Protein AF-0000000086881932 (afdb_homodimer)

Secondary structure (DSSP, 8-state):
-PPEEEEEHHHHHHHHHHHTT--EEEE---TTTHHHHHHHHHHGGGGT-EEEE-SSHHHHHHHHHHHHTTTS-EEEEE-THHHHHTHHHHHHHHHTT--EEEEEEEBS-STTB-SSB--TTHHIIIIISSSSS---EEE--SSHHHHHHHHHHHHHHHHHHT-EEEEEEEHHHHH-EEEEEPPPPP-GGGSPP-TTT--S--TTSPPP---SB-SSHHHHHHHHHHHHHHHHHHHHH---EEEES-TT-SEEEE--HHHHHHHHHHHHHHHHTT--EEEEEESEEES--HHHHHGGGGT-SEEEEEESSSSSTHHHHHHHHTTSS-EEEEE--TTPPPPHHHHHHHHHHH-/-PPEEEEEHHHHHHHHHHHTT--EEEE---TTTHHHHHHHHHHGGGGT-EEEE-SSHHHHHHHHHHHHTTTS-EEEEE-THHHHHTHHHHHHHHHTT--EEEEEEEBS-STTB-SSB--TTHHIIIIISSSSS---EEE--SSHHHHHHHHHHHHHHHHHHT-EEEEEEEHHHHH-EEEEEPPPPP-GGGSPP-TTTS-S--TTSPPP---SB-SSHHHHHHHHHHHHHHHHHHHHH---EEEES-TT-SEEEE--HHHHHHHHHHHHHHHHTT--EEEEEESEEES--HHHHHGGGGT-SEEEEEESSSSSTHHHHHHHHTTSS-EEEEE--TTPPPPHHHHHHHHHHH-

Foldseek 3Di:
DFDWDKDFLLLLLLVLLVLLQAQAEEEEADPPNNVNLVNCVPCNVVVVGDHDYAPALCRRLVVQLVVQLQVGEYEYEDEDVSVLSNQQSQLFQQLLLGFYEYEYAYAFDDDPFDRFWFDACLCCQAVGSHDDDAHEWEFAAAESQVSSVVSSVSRVLCSVLSHYYYYYAISCSRGDIDTYRHDGRDDNVPGDDPVVAHQPDAVPHDGHDRGSDDPDPVVSVVSVVSNVVSLVVCLVPPWDKDKFQLPQAQEEEEEEHNVQVQVNVLCVVCVVVVHSYIYIYTRTSVVYPLQVLCVSLVRHQEYEYEGQHPQPCLVSSCVSVVPSHYYHYDYHHSNDDDHSVNSNVVVVVVD/DFDWDKDFLLLLLLVLLVLLQAQAEEEEADPPNNVNLVNCVPCNVVVVGDHDYAPALCRRLVVQLVVQLQVGEYEYEDEDVRVLSNQQSQLFQQLLLGFYEYEYAYAFDDDPFDRFWFDACLCCQAVGSHDDDAHEWEFAAAESQVSSVVSSVSRVLCSVLSHYYYYYAISCSRGDIDTYRHDGRDDNVPGDDPVVAHQPDADPHDGHDRGSDDPDPVVSVVSVVSNVVSLVVCLVPPWDKDKFQLPQAQEEEEEEHNVQVQVNVLCVVCVVVVHSYIYIYTRTSVVYPLQVLCVSLVRHQEYEYEGQHPQPCLVSSCVSVVPSHYYHYDYHGSNDDDHSVNSNVVVVVVD

Organism: NCBI:txid2108365

Structure (mmCIF, N/CA/C/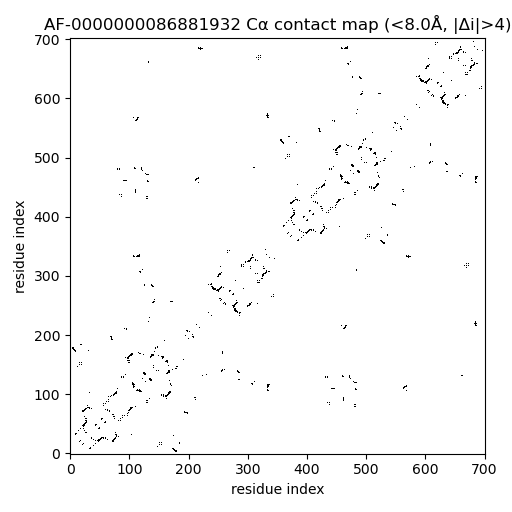O backbone):
data_AF-0000000086881932-model_v1
#
loop_
_entity.id
_entity.type
_entity.pdbx_description
1 polymer '3-methyl-2-oxobutanoate dehydrogenase subunit VorB'
#
loop_
_atom_site.group_PDB
_atom_site.id
_atom_site.type_symbol
_atom_site.label_atom_id
_atom_site.label_alt_id
_atom_site.label_comp_id
_atom_site.label_asym_id
_atom_site.label_entity_id
_atom_site.label_seq_id
_atom_site.pdbx_PDB_ins_code
_atom_site.Cartn_x
_atom_site.Cartn_y
_atom_site.Cartn_z
_atom_site.occupancy
_atom_site.B_iso_or_equiv
_atom_site.auth_seq_id
_atom_site.auth_comp_id
_atom_site.auth_asym_id
_atom_site.auth_atom_id
_atom_site.pdbx_PDB_model_num
ATOM 1 N N . MET A 1 1 ? 2.172 -40 -17.781 1 44.66 1 MET A N 1
ATOM 2 C CA . MET A 1 1 ? 1.458 -38.812 -17.312 1 44.66 1 MET A CA 1
ATOM 3 C C . MET A 1 1 ? 1.575 -38.656 -15.805 1 44.66 1 MET A C 1
ATOM 5 O O . MET A 1 1 ? 1.446 -39.625 -15.062 1 44.66 1 MET A O 1
ATOM 9 N N . ALA A 1 2 ? 2.215 -37.594 -15.367 1 62.53 2 ALA A N 1
ATOM 10 C CA . ALA A 1 2 ? 2.467 -37.594 -13.93 1 62.53 2 ALA A CA 1
ATOM 11 C C . ALA A 1 2 ? 1.178 -37.812 -13.141 1 62.53 2 ALA A C 1
ATOM 13 O O . ALA A 1 2 ? 0.099 -37.406 -13.586 1 62.53 2 ALA A O 1
ATOM 14 N N . GLU A 1 3 ? 1.045 -38.656 -12.281 1 80.75 3 GLU A N 1
ATOM 15 C CA . GLU A 1 3 ? -0.091 -39.062 -11.461 1 80.75 3 GLU A CA 1
ATOM 16 C C . GLU A 1 3 ? -0.69 -37.875 -10.703 1 80.75 3 GLU A C 1
ATOM 18 O O . GLU A 1 3 ? 0.04 -37.031 -10.18 1 80.75 3 GLU A O 1
ATOM 23 N N . LYS A 1 4 ? -2.057 -37.562 -10.977 1 89.44 4 LYS A N 1
ATOM 24 C CA . LYS A 1 4 ? -2.785 -36.531 -10.242 1 89.44 4 LYS A CA 1
ATOM 25 C C . LYS A 1 4 ? -3.188 -37.031 -8.852 1 89.44 4 LYS A C 1
ATOM 27 O O . LYS A 1 4 ? -3.562 -38.188 -8.688 1 89.44 4 LYS A O 1
ATOM 32 N N . VAL A 1 5 ? -3.02 -36.188 -7.91 1 91.69 5 VAL A N 1
ATOM 33 C CA . VAL A 1 5 ? -3.348 -36.5 -6.527 1 91.69 5 VAL A CA 1
ATOM 34 C C . VAL A 1 5 ? -4.309 -35.469 -5.965 1 91.69 5 VAL A C 1
ATOM 36 O O . VAL A 1 5 ? -4.152 -34.25 -6.215 1 91.69 5 VAL A O 1
ATOM 39 N N . MET A 1 6 ? -5.344 -35.906 -5.328 1 92.62 6 MET A N 1
ATOM 40 C CA . MET A 1 6 ? -6.262 -35 -4.637 1 92.62 6 MET A CA 1
ATOM 41 C C . MET A 1 6 ? -5.594 -34.375 -3.416 1 92.62 6 MET A C 1
ATOM 43 O O . MET A 1 6 ? -5.145 -35.094 -2.516 1 92.62 6 MET A O 1
ATOM 47 N N . VAL A 1 7 ? -5.5 -33.094 -3.408 1 92 7 VAL A N 1
ATOM 48 C CA . VAL A 1 7 ? -4.781 -32.406 -2.328 1 92 7 VAL A CA 1
ATOM 49 C C . VAL A 1 7 ? -5.496 -31.109 -1.958 1 92 7 VAL A C 1
ATOM 51 O O . VAL A 1 7 ? -6.227 -30.547 -2.773 1 92 7 VAL A O 1
ATOM 54 N N . LYS A 1 8 ? -5.344 -30.719 -0.765 1 91.56 8 LYS A N 1
ATOM 55 C CA . LYS A 1 8 ? -5.844 -29.422 -0.302 1 91.56 8 LYS A CA 1
ATOM 56 C C . LYS A 1 8 ? -4.938 -28.281 -0.767 1 91.56 8 LYS A C 1
ATOM 58 O O . LYS A 1 8 ? -3.734 -28.484 -0.942 1 91.56 8 LYS A O 1
ATOM 63 N N . GLY A 1 9 ? -5.523 -27.125 -0.939 1 91.12 9 GLY A N 1
ATOM 64 C CA . GLY A 1 9 ? -4.812 -25.984 -1.506 1 91.12 9 GLY A CA 1
ATOM 65 C C . GLY A 1 9 ? -3.518 -25.672 -0.78 1 91.12 9 GLY A C 1
ATOM 66 O O . GLY A 1 9 ? -2.455 -25.578 -1.401 1 91.12 9 GLY A O 1
ATOM 67 N N . THR A 1 10 ? -3.592 -25.547 0.544 1 91.44 10 THR A N 1
ATOM 68 C CA . THR A 1 10 ? -2.422 -25.172 1.338 1 91.44 10 THR A CA 1
ATOM 69 C C . THR A 1 10 ? -1.364 -26.266 1.278 1 91.44 10 THR A C 1
ATOM 71 O O . THR A 1 10 ? -0.168 -25.984 1.201 1 91.44 10 THR A O 1
ATOM 74 N N . GLU A 1 11 ? -1.779 -27.516 1.247 1 93.62 11 GLU A N 1
ATOM 75 C CA . GLU A 1 11 ? -0.849 -28.625 1.145 1 93.62 11 GLU A CA 1
ATOM 76 C C . GLU A 1 11 ? -0.191 -28.672 -0.232 1 93.62 11 GLU A C 1
ATOM 78 O O . GLU A 1 11 ? 0.995 -28.984 -0.348 1 93.62 11 GLU A O 1
ATOM 83 N N . ALA A 1 12 ? -0.994 -28.391 -1.195 1 95.94 12 ALA A N 1
ATOM 84 C CA . ALA A 1 12 ? -0.48 -28.375 -2.562 1 95.94 12 ALA A CA 1
ATOM 85 C C . ALA A 1 12 ? 0.651 -27.359 -2.711 1 95.94 12 ALA A C 1
ATOM 87 O O . ALA A 1 12 ? 1.676 -27.641 -3.332 1 95.94 12 ALA A O 1
ATOM 88 N N . ILE A 1 13 ? 0.475 -26.234 -2.16 1 96.69 13 ILE A N 1
ATOM 89 C CA . ILE A 1 13 ? 1.479 -25.172 -2.23 1 96.69 13 ILE A CA 1
ATOM 90 C C . ILE A 1 13 ? 2.73 -25.609 -1.468 1 96.69 13 ILE A C 1
ATOM 92 O O . ILE A 1 13 ? 3.854 -25.406 -1.939 1 96.69 13 ILE A O 1
ATOM 96 N N . GLY A 1 14 ? 2.523 -26.188 -0.28 1 96.38 14 GLY A N 1
ATOM 97 C CA . GLY A 1 14 ? 3.643 -26.688 0.499 1 96.38 14 GLY A CA 1
ATOM 98 C C . GLY A 1 14 ? 4.469 -27.719 -0.245 1 96.38 14 GLY A C 1
ATOM 99 O O . GLY A 1 14 ? 5.699 -27.625 -0.287 1 96.38 14 GLY A O 1
ATOM 100 N N . GLU A 1 15 ? 3.768 -28.688 -0.805 1 96.69 15 GLU A N 1
ATOM 101 C CA . GLU A 1 15 ? 4.465 -29.719 -1.552 1 96.69 15 GLU A CA 1
ATOM 102 C C . GLU A 1 15 ? 5.211 -29.141 -2.75 1 96.69 15 GLU A C 1
ATOM 104 O O . GLU A 1 15 ? 6.332 -29.562 -3.051 1 96.69 15 GLU A O 1
ATOM 109 N N . ALA A 1 16 ? 4.555 -28.25 -3.43 1 97.75 16 ALA A N 1
ATOM 110 C CA . ALA A 1 16 ? 5.191 -27.594 -4.566 1 97.75 16 ALA A CA 1
ATOM 111 C C . ALA A 1 16 ? 6.48 -26.891 -4.145 1 97.75 16 ALA A C 1
ATOM 113 O O . ALA A 1 16 ? 7.473 -26.906 -4.879 1 97.75 16 ALA A O 1
ATOM 114 N N . ALA A 1 17 ? 6.492 -26.25 -2.998 1 97.94 17 ALA A N 1
ATOM 115 C CA . ALA A 1 17 ? 7.672 -25.562 -2.482 1 97.94 17 ALA A CA 1
ATOM 116 C C . ALA A 1 17 ? 8.82 -26.547 -2.25 1 97.94 17 ALA A C 1
ATOM 118 O O . ALA A 1 17 ? 9.969 -26.266 -2.607 1 97.94 17 ALA A O 1
ATOM 119 N N . ILE A 1 18 ? 8.477 -27.656 -1.66 1 97.19 18 ILE A N 1
ATOM 120 C CA . ILE A 1 18 ? 9.477 -28.688 -1.37 1 97.19 18 ILE A CA 1
ATOM 121 C C . ILE A 1 18 ? 10.062 -29.219 -2.674 1 97.19 18 ILE A C 1
ATOM 123 O O . ILE A 1 18 ? 11.281 -29.359 -2.803 1 97.19 18 ILE A O 1
ATOM 127 N N . ARG A 1 19 ? 9.195 -29.453 -3.584 1 97.25 19 ARG A N 1
ATOM 128 C CA . ARG A 1 19 ? 9.641 -30 -4.863 1 97.25 19 ARG A CA 1
ATOM 129 C C . ARG A 1 19 ? 10.445 -28.969 -5.648 1 97.25 19 ARG A C 1
ATOM 131 O O . ARG A 1 19 ? 11.258 -29.328 -6.5 1 97.25 19 ARG A O 1
ATOM 138 N N . ALA A 1 20 ? 10.188 -27.688 -5.352 1 97.5 20 ALA A N 1
ATOM 139 C CA . ALA A 1 20 ? 10.938 -26.609 -5.988 1 97.5 20 ALA A CA 1
ATOM 140 C C . ALA A 1 20 ? 12.305 -26.438 -5.34 1 97.5 20 ALA A C 1
ATOM 142 O O . ALA A 1 20 ? 13.086 -25.562 -5.734 1 97.5 20 ALA A O 1
ATOM 143 N N . GLY A 1 21 ? 12.633 -27.203 -4.344 1 96.75 21 GLY A N 1
ATOM 144 C CA . GLY A 1 21 ? 13.961 -27.219 -3.756 1 96.75 21 GLY A CA 1
ATOM 145 C C . GLY A 1 21 ? 14.031 -26.484 -2.428 1 96.75 21 GLY A C 1
ATOM 146 O O . GLY A 1 21 ? 15.117 -26.266 -1.887 1 96.75 21 GLY A O 1
ATOM 147 N N . CYS A 1 22 ? 12.898 -26.109 -1.911 1 96.5 22 CYS A N 1
ATOM 148 C CA . CYS A 1 22 ? 12.883 -25.438 -0.62 1 96.5 22 CYS A CA 1
ATOM 149 C C . CYS A 1 22 ? 13.141 -26.422 0.515 1 96.5 22 CYS A C 1
ATOM 151 O O . CYS A 1 22 ? 12.531 -27.484 0.568 1 96.5 22 CYS A O 1
ATOM 153 N N . ARG A 1 23 ? 14.039 -26.062 1.394 1 95.75 23 ARG A N 1
ATOM 154 C CA . ARG A 1 23 ? 14.352 -26.922 2.531 1 95.75 23 ARG A CA 1
ATOM 155 C C . ARG A 1 23 ? 14.289 -26.141 3.84 1 95.75 23 ARG A C 1
ATOM 157 O O . ARG A 1 23 ? 14.594 -26.672 4.906 1 95.75 23 ARG A O 1
ATOM 164 N N . LEU A 1 24 ? 14 -24.859 3.764 1 95.44 24 LEU A N 1
ATOM 165 C CA . LEU A 1 24 ? 13.898 -24 4.941 1 95.44 24 LEU A CA 1
ATOM 166 C C . LEU A 1 24 ? 12.539 -23.312 5.008 1 95.44 24 LEU A C 1
ATOM 168 O O . LEU A 1 24 ? 12.164 -22.562 4.105 1 95.44 24 LEU A O 1
ATOM 172 N N . TYR A 1 25 ? 11.828 -23.656 6.047 1 94.88 25 TYR A N 1
ATOM 173 C CA . TYR A 1 25 ? 10.508 -23.062 6.27 1 94.88 25 TYR A CA 1
ATOM 174 C C . TYR A 1 25 ? 10.375 -22.562 7.699 1 94.88 25 TYR A C 1
ATOM 176 O O . TYR A 1 25 ? 10.625 -23.297 8.656 1 94.88 25 TYR A O 1
ATOM 184 N N . TYR A 1 26 ? 9.945 -21.312 7.875 1 92.38 26 TYR A N 1
ATOM 185 C CA . TYR A 1 26 ? 9.648 -20.688 9.156 1 92.38 26 TYR A CA 1
ATOM 186 C C . TYR A 1 26 ? 8.273 -20.031 9.141 1 92.38 26 TYR A C 1
ATOM 188 O O . TYR A 1 26 ? 8.008 -19.172 8.297 1 92.38 26 TYR A O 1
ATOM 196 N N . GLY A 1 27 ? 7.426 -20.484 9.969 1 90.62 27 GLY A N 1
ATOM 197 C CA . GLY A 1 27 ? 6.082 -19.938 9.93 1 90.62 27 GLY A CA 1
ATOM 198 C C . GLY A 1 27 ? 5.414 -19.906 11.289 1 90.62 27 GLY A C 1
ATOM 199 O O . GLY A 1 27 ? 5.957 -20.422 12.266 1 90.62 27 GLY A O 1
ATOM 200 N N . TYR A 1 28 ? 4.363 -19.156 11.414 1 85.06 28 TYR A N 1
ATOM 201 C CA . TYR A 1 28 ? 3.469 -19.062 12.562 1 85.06 28 TYR A CA 1
ATOM 202 C C . TYR A 1 28 ? 2.043 -19.438 12.164 1 85.06 28 TYR A C 1
ATOM 204 O O . TYR A 1 28 ? 1.547 -19 11.125 1 85.06 28 TYR A O 1
ATOM 212 N N . PRO A 1 29 ? 1.388 -20.266 12.977 1 85.12 29 PRO A N 1
ATOM 213 C CA . PRO A 1 29 ? 0.047 -20.719 12.602 1 85.12 29 PRO A CA 1
ATOM 214 C C . PRO A 1 29 ? -0.984 -19.594 12.625 1 85.12 29 PRO A C 1
ATOM 216 O O . PRO A 1 29 ? -1.025 -18.812 13.57 1 85.12 29 PRO A O 1
ATOM 219 N N . ILE A 1 30 ? -1.731 -19.5 11.664 1 83.94 30 ILE A N 1
ATOM 220 C CA . ILE A 1 30 ? -2.869 -18.594 11.539 1 83.94 30 ILE A CA 1
ATOM 221 C C . ILE A 1 30 ? -3.83 -19.125 10.469 1 83.94 30 ILE A C 1
ATOM 223 O O . ILE A 1 30 ? -3.422 -19.391 9.344 1 83.94 30 ILE A O 1
ATOM 227 N N . THR A 1 31 ? -5.051 -19.312 10.828 1 80.75 31 THR A N 1
ATOM 228 C CA . THR A 1 31 ? -6.055 -19.797 9.891 1 80.75 31 THR A CA 1
ATOM 229 C C . THR A 1 31 ? -6.383 -18.719 8.852 1 80.75 31 THR A C 1
ATOM 231 O O . THR A 1 31 ? -6.496 -17.547 9.188 1 80.75 31 THR A O 1
ATOM 234 N N . PRO A 1 32 ? -6.391 -19.078 7.543 1 85 32 PRO A N 1
ATOM 235 C CA . PRO A 1 32 ? -6.543 -20.406 6.961 1 85 32 PRO A CA 1
ATOM 236 C C . PRO A 1 32 ? -5.219 -21.016 6.492 1 85 32 PRO A C 1
ATOM 238 O O . PRO A 1 32 ? -5.199 -22.094 5.895 1 85 32 PRO A O 1
ATOM 241 N N . GLN A 1 33 ? -4.223 -20.469 6.809 1 86.12 33 GLN A N 1
ATOM 242 C CA . GLN A 1 33 ? -2.912 -20.891 6.324 1 86.12 33 GLN A CA 1
ATOM 243 C C . GLN A 1 33 ? -2.34 -22.016 7.184 1 86.12 33 GLN A C 1
ATOM 245 O O . GLN A 1 33 ? -1.438 -22.734 6.75 1 86.12 33 GLN A O 1
ATOM 250 N N . SER A 1 34 ? -2.9 -22.344 8.312 1 85 34 SER A N 1
ATOM 251 C CA . SER A 1 34 ? -2.299 -23.203 9.336 1 85 34 SER A CA 1
ATOM 252 C C . SER A 1 34 ? -2.014 -24.594 8.797 1 85 34 SER A C 1
ATOM 254 O O . SER A 1 34 ? -1.022 -25.219 9.18 1 85 34 SER A O 1
ATOM 256 N N . GLU A 1 35 ? -2.773 -25.031 7.902 1 88.25 35 GLU A N 1
ATOM 257 C CA . GLU A 1 35 ? -2.6 -26.375 7.348 1 88.25 35 GLU A CA 1
ATOM 258 C C . GLU A 1 35 ? -1.312 -26.469 6.535 1 88.25 35 GLU A C 1
ATOM 260 O O . GLU A 1 35 ? -0.704 -27.547 6.453 1 88.25 35 GLU A O 1
ATOM 265 N N . LEU A 1 36 ? -0.93 -25.391 5.953 1 92.44 36 LEU A N 1
ATOM 266 C CA . LEU A 1 36 ? 0.335 -25.375 5.23 1 92.44 36 LEU A CA 1
ATOM 267 C C . LEU A 1 36 ? 1.513 -25.547 6.18 1 92.44 36 LEU A C 1
ATOM 269 O O . LEU A 1 36 ? 2.422 -26.328 5.906 1 92.44 36 LEU A O 1
ATOM 273 N N . THR A 1 37 ? 1.458 -24.875 7.277 1 90.69 37 THR A N 1
ATOM 274 C CA . THR A 1 37 ? 2.502 -24.984 8.289 1 90.69 37 THR A CA 1
ATOM 275 C C . THR A 1 37 ? 2.584 -26.406 8.836 1 90.69 37 THR A C 1
ATOM 277 O O . THR A 1 37 ? 3.676 -26.953 9 1 90.69 37 THR A O 1
ATOM 280 N N . GLU A 1 38 ? 1.439 -26.984 9.055 1 91.25 38 GLU A N 1
ATOM 281 C CA . GLU A 1 38 ? 1.386 -28.359 9.539 1 91.25 38 GLU A CA 1
ATOM 282 C C . GLU A 1 38 ? 1.98 -29.328 8.523 1 91.25 38 GLU A C 1
ATOM 284 O O . GLU A 1 38 ? 2.709 -30.25 8.891 1 91.25 38 GLU A O 1
ATOM 289 N N . TYR A 1 39 ? 1.613 -29.078 7.324 1 93.5 39 TYR A N 1
ATOM 290 C CA . TYR A 1 39 ? 2.133 -29.922 6.254 1 93.5 39 TYR A CA 1
ATOM 291 C C . TYR A 1 39 ? 3.652 -29.844 6.188 1 93.5 39 TYR A C 1
ATOM 293 O O . TYR A 1 39 ? 4.332 -30.875 6.09 1 93.5 39 TYR A O 1
ATOM 301 N N . MET A 1 40 ? 4.172 -28.672 6.234 1 94.69 40 MET A N 1
ATOM 302 C CA . MET A 1 40 ? 5.613 -28.469 6.152 1 94.69 40 MET A CA 1
ATOM 303 C C . MET A 1 40 ? 6.328 -29.094 7.34 1 94.69 40 MET A C 1
ATOM 305 O O . MET A 1 40 ? 7.418 -29.656 7.191 1 94.69 40 MET A O 1
ATOM 309 N N . ALA A 1 41 ? 5.715 -28.984 8.461 1 92.75 41 ALA A N 1
ATOM 310 C CA . ALA A 1 41 ? 6.285 -29.578 9.672 1 92.75 41 ALA A CA 1
ATOM 311 C C . ALA A 1 41 ? 6.461 -31.094 9.508 1 92.75 41 ALA A C 1
ATOM 313 O O . ALA A 1 41 ? 7.434 -31.656 10 1 92.75 41 ALA A O 1
ATOM 314 N N . ARG A 1 42 ? 5.574 -31.688 8.859 1 93.44 42 ARG A N 1
ATOM 315 C CA . ARG A 1 42 ? 5.602 -33.125 8.672 1 93.44 42 ARG A CA 1
ATOM 316 C C . ARG A 1 42 ? 6.516 -33.531 7.516 1 93.44 42 ARG A C 1
ATOM 318 O O . ARG A 1 42 ? 7.293 -34.469 7.621 1 93.44 42 ARG A O 1
ATOM 325 N N . ARG A 1 43 ? 6.473 -32.781 6.473 1 94.62 43 ARG A N 1
ATOM 326 C CA . ARG A 1 43 ? 7.039 -33.188 5.191 1 94.62 43 ARG A CA 1
ATOM 327 C C . ARG A 1 43 ? 8.508 -32.781 5.094 1 94.62 43 ARG A C 1
ATOM 329 O O . ARG A 1 43 ? 9.305 -33.5 4.473 1 94.62 43 ARG A O 1
ATOM 336 N N . LEU A 1 44 ? 8.93 -31.703 5.656 1 95 44 LEU A N 1
ATOM 337 C CA . LEU A 1 44 ? 10.266 -31.172 5.461 1 95 44 LEU A CA 1
ATOM 338 C C . LEU A 1 44 ? 11.328 -32.094 6.031 1 95 44 LEU A C 1
ATOM 340 O O . LEU A 1 44 ? 12.352 -32.344 5.395 1 95 44 LEU A O 1
ATOM 344 N N . PRO A 1 45 ? 11.094 -32.656 7.203 1 93.25 45 PRO A N 1
ATOM 345 C CA . PRO A 1 45 ? 12.086 -33.594 7.738 1 93.25 45 PRO A CA 1
ATOM 346 C C . PRO A 1 45 ? 12.32 -34.812 6.816 1 93.25 45 PRO A C 1
ATOM 348 O O . PRO A 1 45 ? 13.422 -35.344 6.781 1 93.25 45 PRO A O 1
ATOM 351 N N . GLU A 1 46 ? 11.367 -35.125 6.031 1 94.88 46 GLU A N 1
ATOM 352 C CA . GLU A 1 46 ? 11.461 -36.25 5.137 1 94.88 46 GLU A CA 1
ATOM 353 C C . GLU A 1 46 ? 12.414 -35.969 3.979 1 94.88 46 GLU A C 1
ATOM 355 O O . GLU A 1 46 ? 12.875 -36.906 3.305 1 94.88 46 GLU A O 1
ATOM 360 N N . VAL A 1 47 ? 12.664 -34.75 3.775 1 94.62 47 VAL A N 1
ATOM 361 C CA . VAL A 1 47 ? 13.547 -34.375 2.67 1 94.62 47 VAL A CA 1
ATOM 362 C C . VAL A 1 47 ? 14.766 -33.625 3.207 1 94.62 47 VAL A C 1
ATOM 364 O O . VAL A 1 47 ? 15.32 -32.781 2.529 1 94.62 47 VAL A O 1
ATOM 367 N N . GLU A 1 48 ? 15.07 -33.781 4.48 1 93.31 48 GLU A N 1
ATOM 368 C CA . GLU A 1 48 ? 16.234 -33.219 5.16 1 93.31 48 GLU A CA 1
ATOM 369 C C . GLU A 1 48 ? 16.156 -31.703 5.215 1 93.31 48 GLU A C 1
ATOM 371 O O . GLU A 1 48 ? 17.172 -31.016 5.055 1 93.31 48 GLU A O 1
ATOM 376 N N . GLY A 1 49 ? 14.922 -31.25 5.328 1 93.5 49 GLY A N 1
ATOM 377 C CA . GLY A 1 49 ? 14.703 -29.828 5.5 1 93.5 49 GLY A CA 1
ATOM 378 C C . GLY A 1 49 ? 14.453 -29.438 6.945 1 93.5 49 GLY A C 1
ATOM 379 O O . GLY A 1 49 ? 14.422 -30.297 7.828 1 93.5 49 GLY A O 1
ATOM 380 N N . THR A 1 50 ? 14.422 -28.125 7.172 1 91.56 50 THR A N 1
ATOM 381 C CA . THR A 1 50 ? 14.227 -27.594 8.516 1 91.56 50 THR A CA 1
ATOM 382 C C . THR A 1 50 ? 12.914 -26.828 8.609 1 91.56 50 THR A C 1
ATOM 384 O O . THR A 1 50 ? 12.609 -26 7.758 1 91.56 50 THR A O 1
ATOM 387 N N . PHE A 1 51 ? 12.211 -27.219 9.531 1 89.81 51 PHE A N 1
ATOM 388 C CA . PHE A 1 51 ? 10.984 -26.531 9.922 1 89.81 51 PHE A CA 1
ATOM 389 C C . PHE A 1 51 ? 11.125 -25.922 11.305 1 89.81 51 PHE A C 1
ATOM 391 O O . PHE A 1 51 ? 11.633 -26.562 12.227 1 89.81 51 PHE A O 1
ATOM 398 N N . LEU A 1 52 ? 10.766 -24.625 11.445 1 85.12 52 LEU A N 1
ATOM 399 C CA . LEU A 1 52 ? 10.695 -24.016 12.773 1 85.12 52 LEU A CA 1
ATOM 400 C C . LEU A 1 52 ? 9.43 -23.172 12.914 1 85.12 52 LEU A C 1
ATOM 402 O O . LEU A 1 52 ? 9.164 -22.312 12.086 1 85.12 52 LEU A O 1
ATOM 406 N N . GLN A 1 53 ? 8.68 -23.516 13.828 1 85.62 53 GLN A N 1
ATOM 407 C CA . GLN A 1 53 ? 7.547 -22.672 14.188 1 85.62 53 GLN A CA 1
ATOM 408 C C . GLN A 1 53 ? 8.008 -21.453 14.977 1 85.62 53 GLN A C 1
ATOM 410 O O . GLN A 1 53 ? 8.547 -21.578 16.078 1 85.62 53 GLN A O 1
ATOM 415 N N . ALA A 1 54 ? 7.715 -20.344 14.406 1 84.5 54 ALA A N 1
ATOM 416 C CA . ALA A 1 54 ? 8.148 -19.109 15.062 1 84.5 54 ALA A CA 1
ATOM 417 C C . ALA A 1 54 ? 7.172 -18.688 16.156 1 84.5 54 ALA A C 1
ATOM 419 O O . ALA A 1 54 ? 6.039 -19.188 16.203 1 84.5 54 ALA A O 1
ATOM 420 N N . GLU A 1 55 ? 7.613 -17.812 17.016 1 81.19 55 GLU A N 1
ATOM 421 C CA . GLU A 1 55 ? 6.789 -17.297 18.109 1 81.19 55 GLU A CA 1
ATOM 422 C C . GLU A 1 55 ? 5.797 -16.25 17.625 1 81.19 55 GLU A C 1
ATOM 424 O O . GLU A 1 55 ? 4.801 -15.969 18.297 1 81.19 55 GLU A O 1
ATOM 429 N N . SER A 1 56 ? 6.082 -15.719 16.562 1 85.75 56 SER A N 1
ATOM 430 C CA . SER A 1 56 ? 5.254 -14.703 15.93 1 85.75 56 SER A CA 1
ATOM 431 C C . SER A 1 56 ? 5.637 -14.516 14.461 1 85.75 56 SER A C 1
ATOM 433 O O . SER A 1 56 ? 6.656 -15.039 14.008 1 85.75 56 SER A O 1
ATOM 435 N N . GLU A 1 57 ? 4.848 -13.914 13.844 1 84.5 57 GLU A N 1
ATOM 436 C CA . GLU A 1 57 ? 5.164 -13.609 12.445 1 84.5 57 GLU A CA 1
ATOM 437 C C . GLU A 1 57 ? 6.344 -12.648 12.352 1 84.5 57 GLU A C 1
ATOM 439 O O . GLU A 1 57 ? 7.102 -12.688 11.375 1 84.5 57 GLU A O 1
ATOM 444 N N . VAL A 1 58 ? 6.531 -11.805 13.312 1 87.19 58 VAL A N 1
ATOM 445 C CA . VAL A 1 58 ? 7.715 -10.953 13.352 1 87.19 58 VAL A CA 1
ATOM 446 C C . VAL A 1 58 ? 8.969 -11.82 13.43 1 87.19 58 VAL A C 1
ATOM 448 O O . VAL A 1 58 ? 9.93 -11.594 12.695 1 87.19 58 VAL A O 1
ATOM 451 N N . ALA A 1 59 ? 8.836 -12.75 14.273 1 86.75 59 ALA A N 1
ATOM 452 C CA . ALA A 1 59 ? 9.969 -13.672 14.398 1 86.75 59 ALA A CA 1
ATOM 453 C C . ALA A 1 59 ? 10.172 -14.469 13.117 1 86.75 59 ALA A C 1
ATOM 455 O O . ALA A 1 59 ? 11.305 -14.648 12.664 1 86.75 59 ALA A O 1
ATOM 456 N N . ALA A 1 60 ? 9.141 -14.898 12.539 1 90.19 60 ALA A N 1
ATOM 457 C CA . ALA A 1 60 ? 9.203 -15.719 11.336 1 90.19 60 ALA A CA 1
ATOM 458 C C . ALA A 1 60 ? 9.906 -14.977 10.195 1 90.19 60 ALA A C 1
ATOM 460 O O . ALA A 1 60 ? 10.812 -15.508 9.562 1 90.19 60 ALA A O 1
ATOM 461 N N . VAL A 1 61 ? 9.531 -13.773 9.953 1 93.5 61 VAL A N 1
ATOM 462 C CA . VAL A 1 61 ? 10.07 -13.031 8.82 1 93.5 61 VAL A CA 1
ATOM 463 C C . VAL A 1 61 ? 11.547 -12.727 9.055 1 93.5 61 VAL A C 1
ATOM 465 O O . VAL A 1 61 ? 12.352 -12.719 8.117 1 93.5 61 VAL A O 1
ATOM 468 N N . ASN A 1 62 ? 11.898 -12.492 10.273 1 91.5 62 ASN A N 1
ATOM 469 C CA . ASN A 1 62 ? 13.305 -12.242 10.562 1 91.5 62 ASN A CA 1
ATOM 470 C C . ASN A 1 62 ? 14.148 -13.516 10.43 1 91.5 62 ASN A C 1
ATOM 472 O O . ASN A 1 62 ? 15.312 -13.453 10.039 1 91.5 62 ASN A O 1
ATOM 476 N N . MET A 1 63 ? 13.562 -14.617 10.758 1 92.62 63 MET A N 1
ATOM 477 C CA . MET A 1 63 ? 14.234 -15.883 10.492 1 92.62 63 MET A CA 1
ATOM 478 C C . MET A 1 63 ? 14.406 -16.109 8.992 1 92.62 63 MET A C 1
ATOM 480 O O . MET A 1 63 ? 15.453 -16.594 8.555 1 92.62 63 MET A O 1
ATOM 484 N N . ILE A 1 64 ? 13.391 -15.773 8.25 1 94.06 64 ILE A N 1
ATOM 485 C CA . ILE A 1 64 ? 13.469 -15.859 6.797 1 94.06 64 ILE A CA 1
ATOM 486 C C . ILE A 1 64 ? 14.617 -14.977 6.293 1 94.06 64 ILE A C 1
ATOM 488 O O . ILE A 1 64 ? 15.398 -15.398 5.434 1 94.06 64 ILE A O 1
ATOM 492 N N . TYR A 1 65 ? 14.711 -13.773 6.863 1 93.12 65 TYR A N 1
ATOM 493 C CA . TYR A 1 65 ? 15.789 -12.859 6.504 1 93.12 65 TYR A CA 1
ATOM 494 C C . TYR A 1 65 ? 17.156 -13.5 6.738 1 93.12 65 TYR A C 1
ATOM 496 O O . TYR A 1 65 ? 17.984 -13.539 5.836 1 93.12 65 TYR A O 1
ATOM 504 N N . GLY A 1 66 ? 17.297 -14.031 7.91 1 91.19 66 GLY A N 1
ATOM 505 C CA . GLY A 1 66 ? 18.562 -14.695 8.242 1 91.19 66 GLY A CA 1
ATOM 506 C C . GLY A 1 66 ? 18.859 -15.883 7.348 1 91.19 66 GLY A C 1
ATOM 507 O O . GLY A 1 66 ? 19.984 -16.031 6.867 1 91.19 66 GLY A O 1
ATOM 508 N N . ALA A 1 67 ? 17.891 -16.688 7.098 1 92 67 ALA A N 1
ATOM 509 C CA . ALA A 1 67 ? 18.062 -17.891 6.293 1 92 67 ALA A CA 1
ATOM 510 C C . ALA A 1 67 ? 18.359 -17.547 4.836 1 92 67 ALA A C 1
ATOM 512 O O . ALA A 1 67 ? 19.156 -18.203 4.184 1 92 67 ALA A O 1
ATOM 513 N N . ALA A 1 68 ? 17.688 -16.531 4.375 1 92.31 68 ALA A N 1
ATOM 514 C CA . ALA A 1 68 ? 17.875 -16.109 2.988 1 92.31 68 ALA A CA 1
ATOM 515 C C . ALA A 1 68 ? 19.328 -15.68 2.742 1 92.31 68 ALA A C 1
ATOM 517 O O . ALA A 1 68 ? 19.828 -15.805 1.628 1 92.31 68 ALA A O 1
ATOM 518 N N . CYS A 1 69 ? 19.969 -15.203 3.764 1 91.38 69 CYS A N 1
ATOM 519 C CA . CYS A 1 69 ? 21.359 -14.75 3.646 1 91.38 69 CYS A CA 1
ATOM 520 C C . CYS A 1 69 ? 22.281 -15.906 3.301 1 91.38 69 CYS A C 1
ATOM 522 O O . CYS A 1 69 ? 23.406 -15.695 2.846 1 91.38 69 CYS A O 1
ATOM 524 N N . THR A 1 70 ? 21.844 -17.125 3.496 1 88.12 70 THR A N 1
ATOM 525 C CA . THR A 1 70 ? 22.688 -18.297 3.229 1 88.12 70 THR A CA 1
ATOM 526 C C . THR A 1 70 ? 22.625 -18.672 1.75 1 88.12 70 THR A C 1
ATOM 528 O O . THR A 1 70 ? 23.406 -19.5 1.288 1 88.12 70 THR A O 1
ATOM 531 N N . GLY A 1 71 ? 21.688 -18.141 1.055 1 89.44 71 GLY A N 1
ATOM 532 C CA . GLY A 1 71 ? 21.562 -18.422 -0.366 1 89.44 71 GLY A CA 1
ATOM 533 C C . GLY A 1 71 ? 20.641 -19.609 -0.661 1 89.44 71 GLY A C 1
ATOM 534 O O . GLY A 1 71 ? 20.422 -19.953 -1.824 1 89.44 71 GLY A O 1
ATOM 535 N N . ARG A 1 72 ? 20.125 -20.156 0.342 1 91.94 72 ARG A N 1
ATOM 536 C CA . ARG A 1 72 ? 19.188 -21.266 0.174 1 91.94 72 ARG A CA 1
ATOM 537 C C . ARG A 1 72 ? 17.766 -20.766 -0.016 1 91.94 72 ARG A C 1
ATOM 539 O O . ARG A 1 72 ? 17.438 -19.641 0.396 1 91.94 72 ARG A O 1
ATOM 546 N N . ARG A 1 73 ? 17 -21.562 -0.67 1 95.88 73 ARG A N 1
ATOM 547 C CA . ARG A 1 73 ? 15.594 -21.203 -0.843 1 95.88 73 ARG A CA 1
ATOM 548 C C . ARG A 1 73 ? 14.844 -21.25 0.486 1 95.88 73 ARG A C 1
ATOM 550 O O . ARG A 1 73 ? 14.953 -22.234 1.225 1 95.88 73 ARG A O 1
ATOM 557 N N . VAL A 1 74 ? 14.195 -20.203 0.776 1 96.25 74 VAL A N 1
ATOM 558 C CA . VAL A 1 74 ? 13.461 -20.078 2.029 1 96.25 74 VAL A CA 1
ATOM 559 C C . VAL A 1 74 ? 11.992 -19.75 1.737 1 96.25 74 VAL A C 1
ATOM 561 O O . VAL A 1 74 ? 11.688 -19.094 0.738 1 96.25 74 VAL A O 1
ATOM 564 N N . PHE A 1 75 ? 11.164 -20.25 2.643 1 96.25 75 PHE A N 1
ATOM 565 C CA . PHE A 1 75 ? 9.727 -20.234 2.395 1 96.25 75 PHE A CA 1
ATOM 566 C C . PHE A 1 75 ? 8.961 -19.938 3.682 1 96.25 75 PHE A C 1
ATOM 568 O O . PHE A 1 75 ? 9.344 -20.422 4.754 1 96.25 75 PHE A O 1
ATOM 575 N N . THR A 1 76 ? 7.965 -19.062 3.58 1 96.75 76 THR A N 1
ATOM 576 C CA . THR A 1 76 ? 7.039 -18.859 4.688 1 96.75 76 THR A CA 1
ATOM 577 C C . THR A 1 76 ? 5.625 -18.625 4.176 1 96.75 76 THR A C 1
ATOM 579 O O . THR A 1 76 ? 5.422 -18.391 2.982 1 96.75 76 THR A O 1
ATOM 582 N N . SER A 1 77 ? 4.699 -18.906 4.992 1 95.88 77 SER A N 1
ATOM 583 C CA . SER A 1 77 ? 3.291 -18.688 4.684 1 95.88 77 SER A CA 1
ATOM 584 C C . SER A 1 77 ? 2.559 -18.062 5.867 1 95.88 77 SER A C 1
ATOM 586 O O . SER A 1 77 ? 2.943 -18.266 7.023 1 95.88 77 SER A O 1
ATOM 588 N N . THR A 1 78 ? 1.589 -17.266 5.602 1 96.12 78 THR A N 1
ATOM 589 C CA . THR A 1 78 ? 0.768 -16.625 6.621 1 96.12 78 THR A CA 1
ATOM 590 C C . THR A 1 78 ? -0.575 -16.188 6.043 1 96.12 78 THR A C 1
ATOM 592 O O . THR A 1 78 ? -1.013 -16.719 5.016 1 96.12 78 THR A O 1
ATOM 595 N N . SER A 1 79 ? -1.331 -15.422 6.891 1 95.31 79 SER A N 1
ATOM 596 C CA . SER A 1 79 ? -2.625 -14.891 6.469 1 95.31 79 SER A CA 1
ATOM 597 C C . SER A 1 79 ? -2.795 -13.438 6.902 1 95.31 79 SER A C 1
ATOM 599 O O . SER A 1 79 ? -2.73 -13.133 8.094 1 95.31 79 SER A O 1
ATOM 601 N N . SER A 1 80 ? -3.0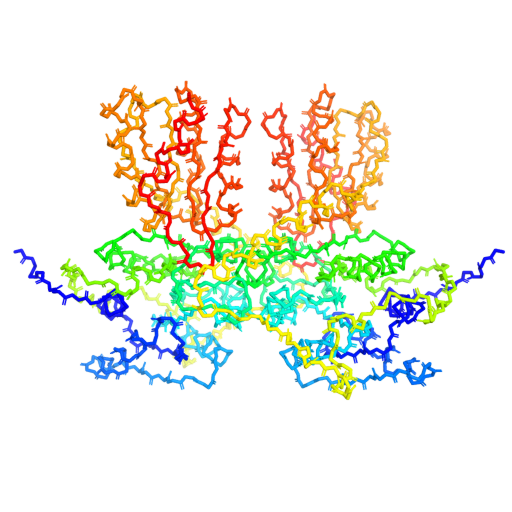78 -12.609 6.07 1 95.56 80 SER A N 1
ATOM 602 C CA . SER A 1 80 ? -3.518 -11.219 6.18 1 95.56 80 SER A CA 1
ATOM 603 C C . SER A 1 80 ? -2.904 -10.539 7.398 1 95.56 80 SER A C 1
ATOM 605 O O . SER A 1 80 ? -1.784 -10.031 7.336 1 95.56 80 SER A O 1
ATOM 607 N N . PRO A 1 81 ? -3.471 -10.742 8.703 1 94.44 81 PRO A N 1
ATOM 608 C CA . PRO A 1 81 ? -2.861 -10.086 9.867 1 94.44 81 PRO A CA 1
ATOM 609 C C . PRO A 1 81 ? -1.402 -10.492 10.07 1 94.44 81 PRO A C 1
ATOM 611 O O . PRO A 1 81 ? -0.571 -9.648 10.43 1 94.44 81 PRO A O 1
ATOM 614 N N . GLY A 1 82 ? -1.157 -11.727 9.875 1 94.62 82 GLY A N 1
ATOM 615 C CA . GLY A 1 82 ? 0.213 -12.203 10 1 94.62 82 GLY A CA 1
ATOM 616 C C . GLY A 1 82 ? 1.165 -11.531 9.023 1 94.62 82 GLY A C 1
ATOM 617 O O . GLY A 1 82 ? 2.291 -11.188 9.391 1 94.62 82 GLY A O 1
ATOM 618 N N . PHE A 1 83 ? 0.717 -11.406 7.844 1 96.19 83 PHE A N 1
ATOM 619 C CA . PHE A 1 83 ? 1.583 -10.758 6.863 1 96.19 83 PHE A CA 1
ATOM 620 C C . PHE A 1 83 ? 1.802 -9.297 7.219 1 96.19 83 PHE A C 1
ATOM 622 O O . PHE A 1 83 ? 2.881 -8.75 6.984 1 96.19 83 PHE A O 1
ATOM 629 N N . SER A 1 84 ? 0.789 -8.617 7.758 1 96.69 84 SER A N 1
ATOM 630 C CA . SER A 1 84 ? 0.944 -7.246 8.234 1 96.69 84 SER A CA 1
ATOM 631 C C . SER A 1 84 ? 2.066 -7.141 9.258 1 96.69 84 SER A C 1
ATOM 633 O O . SER A 1 84 ? 2.807 -6.156 9.281 1 96.69 84 SER A O 1
ATOM 635 N N . LEU A 1 85 ? 2.215 -8.125 10.062 1 95.5 85 LEU A N 1
ATOM 636 C CA . LEU A 1 85 ? 3.256 -8.141 11.078 1 95.5 85 LEU A CA 1
ATOM 637 C C . LEU A 1 85 ? 4.629 -8.352 10.453 1 95.5 85 LEU A C 1
ATOM 639 O O . LEU A 1 85 ? 5.652 -8.055 11.07 1 95.5 85 LEU A O 1
ATOM 643 N N . MET A 1 86 ? 4.66 -8.883 9.242 1 96.19 86 MET A N 1
ATOM 644 C CA . MET A 1 86 ? 5.926 -9.234 8.602 1 96.19 86 MET A CA 1
ATOM 645 C C . MET A 1 86 ? 6.477 -8.062 7.797 1 96.19 86 MET A C 1
ATOM 647 O O . MET A 1 86 ? 7.59 -8.125 7.273 1 96.19 86 MET A O 1
ATOM 651 N N . GLN A 1 87 ? 5.793 -6.938 7.719 1 96.19 87 GLN A N 1
ATOM 652 C CA . GLN A 1 87 ? 6.055 -5.906 6.723 1 96.19 87 GLN A CA 1
ATOM 653 C C . GLN A 1 87 ? 7.449 -5.305 6.906 1 96.19 87 GLN A C 1
ATOM 655 O O . GLN A 1 87 ? 8.141 -5.027 5.926 1 96.19 87 GLN A O 1
ATOM 660 N N . GLU A 1 88 ? 7.879 -5.027 8.148 1 95.38 88 GLU A N 1
ATOM 661 C CA . GLU A 1 88 ? 9.227 -4.512 8.352 1 95.38 88 GLU A CA 1
ATOM 662 C C . GLU A 1 88 ? 10.281 -5.477 7.816 1 95.38 88 GLU A C 1
ATOM 664 O O . GLU A 1 88 ? 11.203 -5.066 7.105 1 95.38 88 GLU A O 1
ATOM 669 N N . GLY A 1 89 ? 10.07 -6.746 8.164 1 94.88 89 GLY A N 1
ATOM 670 C CA . GLY A 1 89 ? 11.016 -7.758 7.711 1 94.88 89 GLY A CA 1
ATOM 671 C C . GLY A 1 89 ? 11.055 -7.902 6.199 1 94.88 89 GLY A C 1
ATOM 672 O O . GLY A 1 89 ? 12.125 -8.117 5.621 1 94.88 89 GLY A O 1
ATOM 673 N N . VAL A 1 90 ? 9.922 -7.797 5.555 1 96.56 90 VAL A N 1
ATOM 674 C CA . VAL A 1 90 ? 9.859 -7.883 4.102 1 96.56 90 VAL A CA 1
ATOM 675 C C . VAL A 1 90 ? 10.664 -6.742 3.48 1 96.56 90 VAL A C 1
ATOM 677 O O . VAL A 1 90 ? 11.414 -6.953 2.523 1 96.56 90 VAL A O 1
ATOM 680 N N . SER A 1 91 ? 10.508 -5.562 4.023 1 96.12 91 SER A N 1
ATOM 681 C CA . SER A 1 91 ? 11.289 -4.422 3.559 1 96.12 91 SER A CA 1
ATOM 682 C C . SER A 1 91 ? 12.781 -4.664 3.736 1 96.12 91 SER A C 1
ATOM 684 O O . SER A 1 91 ? 13.586 -4.301 2.873 1 96.12 91 SER A O 1
ATOM 686 N N . TYR A 1 92 ? 13.156 -5.301 4.895 1 95.56 92 TYR A N 1
ATOM 687 C CA . TYR A 1 92 ? 14.555 -5.621 5.16 1 95.56 92 TYR A CA 1
ATOM 688 C C . TYR A 1 92 ? 15.094 -6.59 4.113 1 95.56 92 TYR A C 1
ATOM 690 O O . TYR A 1 92 ? 16.188 -6.387 3.582 1 95.56 92 TYR A O 1
ATOM 698 N N . ILE A 1 93 ? 14.352 -7.566 3.826 1 95.88 93 ILE A N 1
ATOM 699 C CA . ILE A 1 93 ? 14.758 -8.594 2.869 1 95.88 93 ILE A CA 1
ATOM 700 C C . ILE A 1 93 ? 14.922 -7.969 1.485 1 95.88 93 ILE A C 1
ATOM 702 O O . ILE A 1 93 ? 15.914 -8.219 0.797 1 95.88 93 ILE A O 1
ATOM 706 N N . ALA A 1 94 ? 13.961 -7.133 1.101 1 95.75 94 ALA A N 1
ATOM 707 C CA . ALA A 1 94 ? 14.031 -6.453 -0.19 1 95.75 94 ALA A CA 1
ATOM 708 C C . ALA A 1 94 ? 15.25 -5.547 -0.271 1 95.75 94 ALA A C 1
ATOM 710 O O . ALA A 1 94 ? 15.961 -5.531 -1.282 1 95.75 94 ALA A O 1
ATOM 711 N N . GLY A 1 95 ? 15.492 -4.793 0.801 1 94.25 95 GLY A N 1
ATOM 712 C CA . GLY A 1 95 ? 16.641 -3.898 0.841 1 94.25 95 GLY A CA 1
ATOM 713 C C . GLY A 1 95 ? 17.969 -4.625 0.777 1 94.25 95 GLY A C 1
ATOM 714 O O . GLY A 1 95 ? 18.969 -4.074 0.304 1 94.25 95 GLY A O 1
ATOM 715 N N . ALA A 1 96 ? 17.938 -5.871 1.235 1 94.12 96 ALA A N 1
ATOM 716 C CA . ALA A 1 96 ? 19.156 -6.676 1.245 1 94.12 96 ALA A CA 1
ATOM 717 C C . ALA A 1 96 ? 19.281 -7.488 -0.041 1 94.12 96 ALA A C 1
ATOM 719 O O . ALA A 1 96 ? 20.25 -8.242 -0.211 1 94.12 96 ALA A O 1
ATOM 720 N N . GLU A 1 97 ? 18.344 -7.352 -0.907 1 94.88 97 GLU A N 1
ATOM 721 C CA . GLU A 1 97 ? 18.328 -8.062 -2.182 1 94.88 97 GLU A CA 1
ATOM 722 C C . GLU A 1 97 ? 18.469 -9.57 -1.976 1 94.88 97 GLU A C 1
ATOM 724 O O . GLU A 1 97 ? 19.328 -10.211 -2.588 1 94.88 97 GLU A O 1
ATOM 729 N N . LEU A 1 98 ? 17.531 -10.078 -1.146 1 95.31 98 LEU A N 1
ATOM 730 C CA . LEU A 1 98 ? 17.562 -11.5 -0.84 1 95.31 98 LEU A CA 1
ATOM 731 C C . LEU A 1 98 ? 16.359 -12.211 -1.453 1 95.31 98 LEU A C 1
ATOM 733 O O . LEU A 1 98 ? 15.25 -11.664 -1.456 1 95.31 98 LEU A O 1
ATOM 737 N N . PRO A 1 99 ? 16.578 -13.367 -2.014 1 96.69 99 PRO A N 1
ATOM 738 C CA . PRO A 1 99 ? 15.453 -14.164 -2.516 1 96.69 99 PRO A CA 1
ATOM 739 C C . PRO A 1 99 ? 14.648 -14.82 -1.396 1 96.69 99 PRO A C 1
ATOM 741 O O . PRO A 1 99 ? 15.234 -15.398 -0.474 1 96.69 99 PRO A O 1
ATOM 744 N N . ALA A 1 100 ? 13.414 -14.719 -1.442 1 97.56 100 ALA A N 1
ATOM 745 C CA . ALA A 1 100 ? 12.508 -15.367 -0.5 1 97.56 100 ALA A CA 1
ATOM 746 C C . ALA A 1 100 ? 11.102 -15.492 -1.087 1 97.56 100 ALA A C 1
ATOM 748 O O . ALA A 1 100 ? 10.68 -14.648 -1.881 1 97.56 100 ALA A O 1
ATOM 749 N N . VAL A 1 101 ? 10.43 -16.531 -0.709 1 98.62 101 VAL A N 1
ATOM 750 C CA . VAL A 1 101 ? 9.07 -16.734 -1.211 1 98.62 101 VAL A CA 1
ATOM 751 C C . VAL A 1 101 ? 8.078 -16.703 -0.05 1 98.62 101 VAL A C 1
ATOM 753 O O . VAL A 1 101 ? 8.297 -17.359 0.977 1 98.62 101 VAL A O 1
ATOM 756 N N . PHE A 1 102 ? 7.047 -15.945 -0.208 1 98.19 102 PHE A N 1
ATOM 757 C CA . PHE A 1 102 ? 5.977 -15.805 0.77 1 98.19 102 PHE A CA 1
ATOM 758 C C . PHE A 1 102 ? 4.648 -16.281 0.19 1 98.19 102 PHE A C 1
ATOM 760 O O . PHE A 1 102 ? 4.406 -16.141 -1.011 1 98.19 102 PHE A O 1
ATOM 767 N N . VAL A 1 103 ? 3.844 -16.828 1.03 1 97.75 103 VAL A N 1
ATOM 768 C CA . VAL A 1 103 ? 2.447 -17.094 0.688 1 97.75 103 VAL A CA 1
ATOM 769 C C . VAL A 1 103 ? 1.533 -16.344 1.659 1 97.75 103 VAL A C 1
ATOM 771 O O . VAL A 1 103 ? 1.705 -16.438 2.877 1 97.75 103 VAL A O 1
ATOM 774 N N . ASN A 1 104 ? 0.625 -15.578 1.166 1 97.38 104 ASN A N 1
ATOM 775 C CA . ASN A 1 104 ? -0.445 -14.953 1.933 1 97.38 104 ASN A CA 1
ATOM 776 C C . ASN A 1 104 ? -1.815 -15.477 1.521 1 97.38 104 ASN A C 1
ATOM 778 O O . ASN A 1 104 ? -2.314 -15.148 0.444 1 97.38 104 ASN A O 1
ATOM 782 N N . VAL A 1 105 ? -2.34 -16.297 2.365 1 96.69 105 VAL A N 1
ATOM 783 C CA . VAL A 1 105 ? -3.715 -16.734 2.158 1 96.69 105 VAL A CA 1
ATOM 784 C C . VAL A 1 105 ? -4.68 -15.719 2.764 1 96.69 105 VAL A C 1
ATOM 786 O O . VAL A 1 105 ? -4.969 -15.766 3.963 1 96.69 105 VAL A O 1
ATOM 789 N N . VAL A 1 106 ? -5.273 -14.945 1.931 1 97.06 106 VAL A N 1
ATOM 790 C CA . VAL A 1 106 ? -5.996 -13.75 2.355 1 97.06 106 VAL A CA 1
ATOM 791 C C . VAL A 1 106 ? -7.328 -14.148 2.984 1 97.06 106 VAL A C 1
ATOM 793 O O . VAL A 1 106 ? -8.07 -14.953 2.42 1 97.06 106 VAL A O 1
ATOM 796 N N . ARG A 1 107 ? -7.539 -13.602 4.078 1 93.25 107 ARG A N 1
ATOM 797 C CA . ARG A 1 107 ? -8.812 -13.781 4.77 1 93.25 107 ARG A CA 1
ATOM 798 C C . ARG A 1 107 ? -9.523 -12.445 4.965 1 93.25 107 ARG A C 1
ATOM 800 O O . ARG A 1 107 ? -9.008 -11.398 4.57 1 93.25 107 ARG A O 1
ATOM 807 N N . GLY A 1 108 ? -10.711 -12.531 5.535 1 91.31 108 GLY A N 1
ATOM 808 C CA . GLY A 1 108 ? -11.516 -11.328 5.68 1 91.31 108 GLY A CA 1
ATOM 809 C C . GLY A 1 108 ? -10.891 -10.305 6.602 1 91.31 108 GLY A C 1
ATOM 810 O O . GLY A 1 108 ? -10.359 -10.648 7.66 1 91.31 108 GLY A O 1
ATOM 811 N N . GLY A 1 109 ? -10.875 -9 6.262 1 91.19 109 GLY A N 1
ATOM 812 C CA . GLY A 1 109 ? -10.414 -7.855 7.031 1 91.19 109 GLY A CA 1
ATOM 813 C C . GLY A 1 109 ? -11.195 -6.59 6.746 1 91.19 109 GLY A C 1
ATOM 814 O O . GLY A 1 109 ? -12.195 -6.621 6.031 1 91.19 109 GLY A O 1
ATOM 815 N N . PRO A 1 110 ? -10.766 -5.535 7.371 1 94.5 110 PRO A N 1
ATOM 816 C CA . PRO A 1 110 ? -9.609 -5.344 8.25 1 94.5 110 PRO A CA 1
ATOM 817 C C . PRO A 1 110 ? -9.867 -5.805 9.68 1 94.5 110 PRO A C 1
ATOM 819 O O . PRO A 1 110 ? -10.914 -6.402 9.961 1 94.5 110 PRO A O 1
ATOM 822 N N . GLY A 1 111 ? -8.867 -5.633 10.555 1 89.31 111 GLY A N 1
ATOM 823 C CA . GLY A 1 111 ? -9 -6.066 11.938 1 89.31 111 GLY A CA 1
ATOM 824 C C . GLY A 1 111 ? -8.656 -7.527 12.133 1 89.31 111 GLY A C 1
ATOM 825 O O . GLY A 1 111 ? -7.895 -8.102 11.359 1 89.31 111 GLY A O 1
ATOM 826 N N . LEU A 1 112 ? -9.141 -8.039 13.195 1 82 112 LEU A N 1
ATOM 827 C CA . LEU A 1 112 ? -8.969 -9.477 13.375 1 82 112 LEU A CA 1
ATOM 828 C C . LEU A 1 112 ? -9.68 -10.25 12.266 1 82 112 LEU A C 1
ATOM 830 O O . LEU A 1 112 ? -9.266 -11.352 11.906 1 82 112 LEU A O 1
ATOM 834 N N . GLY A 1 113 ? -10.805 -9.547 11.82 1 85.25 113 GLY A N 1
ATOM 835 C CA . GLY A 1 113 ? -11.484 -10.07 10.641 1 85.25 113 GLY A CA 1
ATOM 836 C C . GLY A 1 113 ? -12.125 -11.43 10.875 1 85.25 113 GLY A C 1
ATOM 837 O O . GLY A 1 113 ? -12.758 -11.656 11.906 1 85.25 113 GLY A O 1
ATOM 838 N N . ASP A 1 114 ? -12.148 -12.195 9.867 1 86.38 114 ASP A N 1
ATOM 839 C CA . ASP A 1 114 ? -12.633 -13.57 9.938 1 86.38 114 ASP A CA 1
ATOM 840 C C . ASP A 1 114 ? -11.727 -14.516 9.141 1 86.38 114 ASP A C 1
ATOM 842 O O . ASP A 1 114 ? -10.578 -14.172 8.844 1 86.38 114 ASP A O 1
ATOM 846 N N . ILE A 1 115 ? -12.164 -15.758 8.984 1 87.31 115 ILE A N 1
ATOM 847 C CA . ILE A 1 115 ? -11.281 -16.734 8.352 1 87.31 115 ILE A CA 1
ATOM 848 C C . ILE A 1 115 ? -11.805 -17.078 6.961 1 87.31 115 ILE A C 1
ATOM 850 O O . ILE A 1 115 ? -11.297 -18 6.312 1 87.31 115 ILE A O 1
ATOM 854 N N . GLN A 1 116 ? -12.766 -16.312 6.539 1 91.5 116 GLN A N 1
ATOM 855 C CA . GLN A 1 116 ? -13.352 -16.547 5.219 1 91.5 116 GLN A CA 1
ATOM 856 C C . GLN A 1 116 ? -12.508 -15.883 4.129 1 91.5 116 GLN A C 1
ATOM 858 O O . GLN A 1 116 ? -11.68 -15.016 4.41 1 91.5 116 GLN A O 1
ATOM 863 N N . PRO A 1 117 ? -12.688 -16.297 2.949 1 93.94 117 PRO A N 1
ATOM 864 C CA . PRO A 1 117 ? -11.836 -15.836 1.855 1 93.94 117 PRO A CA 1
ATOM 865 C C . PRO A 1 117 ? -11.969 -14.336 1.601 1 93.94 117 PRO A C 1
ATOM 867 O O . PRO A 1 117 ? -13.047 -13.766 1.804 1 93.94 117 PRO A O 1
ATOM 870 N N . GLY A 1 118 ? -10.875 -13.75 1.061 1 95.31 118 GLY A N 1
ATOM 871 C CA . GLY A 1 118 ? -10.891 -12.352 0.671 1 95.31 118 GLY A CA 1
ATOM 872 C C . GLY A 1 118 ? -9.789 -11.984 -0.306 1 95.31 118 GLY A C 1
ATOM 873 O O . GLY A 1 118 ? -8.898 -12.797 -0.579 1 95.31 118 GLY A O 1
ATOM 874 N N . GLN A 1 119 ? -9.875 -10.852 -0.847 1 97.69 119 GLN A N 1
ATOM 875 C CA . GLN A 1 119 ? -8.875 -10.273 -1.735 1 97.69 119 GLN A CA 1
ATOM 876 C C . GLN A 1 119 ? -8.539 -8.844 -1.328 1 97.69 119 GLN A C 1
ATOM 878 O O . GLN A 1 119 ? -8.211 -8.008 -2.176 1 97.69 119 GLN A O 1
ATOM 883 N N . CYS A 1 120 ? -8.688 -8.625 -0.057 1 97.38 120 CYS A N 1
ATOM 884 C CA . CYS A 1 120 ? -8.586 -7.258 0.445 1 97.38 120 CYS A CA 1
ATOM 885 C C . CYS A 1 120 ? -7.148 -6.906 0.799 1 97.38 120 CYS A C 1
ATOM 887 O O . CYS A 1 120 ? -6.891 -5.875 1.428 1 97.38 120 CYS A O 1
ATOM 889 N N . ASP A 1 121 ? -6.152 -7.738 0.438 1 97.81 121 ASP A N 1
ATOM 890 C CA . ASP A 1 121 ? -4.75 -7.461 0.722 1 97.81 121 ASP A CA 1
ATOM 891 C C . ASP A 1 121 ? -3.982 -7.141 -0.559 1 97.81 121 ASP A C 1
ATOM 893 O O . ASP A 1 121 ? -2.75 -7.195 -0.582 1 97.81 121 ASP A O 1
ATOM 897 N N . TYR A 1 122 ? -4.723 -6.816 -1.65 1 98.44 122 TYR A N 1
ATOM 898 C CA . TYR A 1 122 ? -4.129 -6.57 -2.959 1 98.44 122 TYR A CA 1
ATOM 899 C C . TYR A 1 122 ? -3.15 -5.402 -2.904 1 98.44 122 TYR A C 1
ATOM 901 O O . TYR A 1 122 ? -2.023 -5.508 -3.391 1 98.44 122 TYR A O 1
ATOM 909 N N . PHE A 1 123 ? -3.551 -4.309 -2.279 1 98.06 123 PHE A N 1
ATOM 910 C CA . PHE A 1 123 ? -2.688 -3.135 -2.193 1 98.06 123 PHE A CA 1
ATOM 911 C C . PHE A 1 123 ? -1.444 -3.439 -1.366 1 98.06 123 PHE A C 1
ATOM 913 O O . PHE A 1 123 ? -0.328 -3.107 -1.771 1 98.06 123 PHE A O 1
ATOM 920 N N . GLN A 1 124 ? -1.621 -4.055 -0.223 1 97.5 124 GLN A N 1
ATOM 921 C CA . GLN A 1 124 ? -0.494 -4.395 0.637 1 97.5 124 GLN A CA 1
ATOM 922 C C . GLN A 1 124 ? 0.54 -5.227 -0.116 1 97.5 124 GLN A C 1
ATOM 924 O O . GLN A 1 124 ? 1.745 -5.016 0.034 1 97.5 124 GLN A O 1
ATOM 929 N N . ALA A 1 125 ? 0.056 -6.105 -0.94 1 97.94 125 ALA A N 1
ATOM 930 C CA . ALA A 1 125 ? 0.935 -7.035 -1.645 1 97.94 125 ALA A CA 1
ATOM 931 C C . ALA A 1 125 ? 1.601 -6.359 -2.842 1 97.94 125 ALA A C 1
ATOM 933 O O . ALA A 1 125 ? 2.789 -6.57 -3.098 1 97.94 125 ALA A O 1
ATOM 934 N N . THR A 1 126 ? 0.855 -5.484 -3.566 1 98.06 126 THR A N 1
ATOM 935 C CA . THR A 1 126 ? 1.331 -5.047 -4.875 1 98.06 126 THR A CA 1
ATOM 936 C C . THR A 1 126 ? 1.963 -3.662 -4.785 1 98.06 126 THR A C 1
ATOM 938 O O . THR A 1 126 ? 2.707 -3.254 -5.68 1 98.06 126 THR A O 1
ATOM 941 N N . LYS A 1 127 ? 1.611 -2.863 -3.773 1 95 127 LYS A N 1
ATOM 942 C CA . LYS A 1 127 ? 2.121 -1.499 -3.674 1 95 127 LYS A CA 1
ATOM 943 C C . LYS A 1 127 ? 3.162 -1.38 -2.562 1 95 127 LYS A C 1
ATOM 945 O O . LYS A 1 127 ? 3.836 -0.354 -2.443 1 95 127 LYS A O 1
ATOM 950 N N . GLY A 1 128 ? 3.312 -2.459 -1.79 1 84.12 128 GLY A N 1
ATOM 951 C CA . GLY A 1 128 ? 4.27 -2.441 -0.697 1 84.12 128 GLY A CA 1
ATOM 952 C C . GLY A 1 128 ? 3.639 -2.123 0.645 1 84.12 128 GLY A C 1
ATOM 953 O O . GLY A 1 128 ? 3.217 -0.989 0.884 1 84.12 128 GLY A O 1
ATOM 954 N N . GLY A 1 129 ? 3.527 -2.998 1.486 1 90.44 129 GLY A N 1
ATOM 955 C CA . GLY A 1 129 ? 3.016 -2.844 2.84 1 90.44 129 GLY A CA 1
ATOM 956 C C . GLY A 1 129 ? 4.059 -2.328 3.814 1 90.44 129 GLY A C 1
ATOM 957 O O . GLY A 1 129 ? 3.723 -1.645 4.785 1 90.44 129 GLY A O 1
ATOM 958 N N . GLY A 1 130 ? 5.32 -2.605 3.484 1 95.25 130 GLY A N 1
ATOM 959 C CA . GLY A 1 130 ? 6.43 -2.086 4.266 1 95.25 130 GLY A CA 1
ATOM 960 C C . GLY A 1 130 ? 6.914 -0.731 3.789 1 95.25 130 GLY A C 1
ATOM 961 O O . GLY A 1 130 ? 6.301 -0.119 2.914 1 95.25 130 GLY A O 1
ATOM 962 N N . HIS A 1 131 ? 7.992 -0.231 4.41 1 96.31 131 HIS A N 1
ATOM 963 C CA . HIS A 1 131 ? 8.531 1.083 4.078 1 96.31 131 HIS A CA 1
ATOM 964 C C . HIS A 1 131 ? 9.531 0.993 2.93 1 96.31 131 HIS A C 1
ATOM 966 O O . HIS A 1 131 ? 10.188 -0.036 2.754 1 96.31 131 HIS A O 1
ATOM 972 N N . GLY A 1 132 ? 9.602 2.096 2.156 1 96.31 132 GLY A N 1
ATOM 973 C CA . GLY A 1 132 ? 10.648 2.225 1.161 1 96.31 132 GLY A CA 1
ATOM 974 C C . GLY A 1 132 ? 10.164 1.965 -0.253 1 96.31 132 GLY A C 1
ATOM 975 O O . GLY A 1 132 ? 8.992 1.647 -0.466 1 96.31 132 GLY A O 1
ATOM 976 N N . ASP A 1 133 ? 11.047 2.125 -1.216 1 96.75 133 ASP A N 1
ATOM 977 C CA . ASP A 1 133 ? 10.781 1.984 -2.645 1 96.75 133 ASP A CA 1
ATOM 978 C C . ASP A 1 133 ? 11.055 0.559 -3.117 1 96.75 133 ASP A C 1
ATOM 980 O O . ASP A 1 133 ? 11.867 0.345 -4.023 1 96.75 133 ASP A O 1
ATOM 984 N N . TYR A 1 134 ? 10.328 -0.384 -2.533 1 96.19 134 TYR A N 1
ATOM 985 C CA . TYR A 1 134 ? 10.539 -1.766 -2.953 1 96.19 134 TYR A CA 1
ATOM 986 C C . TYR A 1 134 ? 9.258 -2.355 -3.535 1 96.19 134 TYR A C 1
ATOM 988 O O . TYR A 1 134 ? 8.172 -1.798 -3.357 1 96.19 134 TYR A O 1
ATOM 996 N N . ARG A 1 135 ? 9.422 -3.42 -4.258 1 96.62 135 ARG A N 1
ATOM 997 C CA . ARG A 1 135 ? 8.336 -4.219 -4.812 1 96.62 135 ARG A CA 1
ATOM 998 C C . ARG A 1 135 ? 8.578 -5.707 -4.59 1 96.62 135 ARG A C 1
ATOM 1000 O O . ARG A 1 135 ? 9.719 -6.129 -4.367 1 96.62 135 ARG A O 1
ATOM 1007 N N . MET A 1 136 ? 7.512 -6.406 -4.613 1 97.12 136 MET A N 1
ATOM 1008 C CA . MET A 1 136 ? 7.531 -7.867 -4.672 1 97.12 136 MET A CA 1
ATOM 1009 C C . MET A 1 136 ? 6.871 -8.375 -5.949 1 97.12 136 MET A C 1
ATOM 1011 O O . MET A 1 136 ? 5.965 -7.727 -6.48 1 97.12 136 MET A O 1
ATOM 1015 N N . VAL A 1 137 ? 7.41 -9.484 -6.418 1 98.75 137 VAL A N 1
ATOM 1016 C CA . VAL A 1 137 ? 6.656 -10.148 -7.477 1 98.75 137 VAL A CA 1
ATOM 1017 C C . VAL A 1 137 ? 5.473 -10.898 -6.871 1 98.75 137 VAL A C 1
ATOM 1019 O O . VAL A 1 137 ? 5.645 -11.711 -5.961 1 98.75 137 VAL A O 1
ATOM 1022 N N . VAL A 1 138 ? 4.277 -10.633 -7.355 1 98.88 138 VAL A N 1
ATOM 1023 C CA . VAL A 1 138 ? 3.07 -11.164 -6.73 1 98.88 138 VAL A CA 1
ATOM 1024 C C . VAL A 1 138 ? 2.273 -11.977 -7.758 1 98.88 138 VAL A C 1
ATOM 1026 O O . VAL A 1 138 ? 1.948 -11.469 -8.836 1 98.88 138 VAL A O 1
ATOM 1029 N N . TYR A 1 139 ? 1.956 -13.195 -7.422 1 98.88 139 TYR A N 1
ATOM 1030 C CA . TYR A 1 139 ? 1.154 -14.07 -8.266 1 98.88 139 TYR A CA 1
ATOM 1031 C C . TYR A 1 139 ? -0.208 -14.336 -7.641 1 98.88 139 TYR A C 1
ATOM 1033 O O . TYR A 1 139 ? -0.311 -14.539 -6.43 1 98.88 139 TYR A O 1
ATOM 1041 N N . GLY A 1 140 ? -1.269 -14.305 -8.422 1 98.62 140 GLY A N 1
ATOM 1042 C CA . GLY A 1 140 ? -2.611 -14.648 -7.984 1 98.62 140 GLY A CA 1
ATOM 1043 C C . GLY A 1 140 ? -3.18 -15.867 -8.688 1 98.62 140 GLY A C 1
ATOM 1044 O O . GLY A 1 140 ? -3.834 -15.734 -9.727 1 98.62 140 GLY A O 1
ATOM 1045 N N . PRO A 1 141 ? -2.977 -17.031 -8.18 1 98.31 141 PRO A N 1
ATOM 1046 C CA . PRO A 1 141 ? -3.459 -18.25 -8.836 1 98.31 141 PRO A CA 1
ATOM 1047 C C . PRO A 1 141 ? -4.973 -18.406 -8.75 1 98.31 141 PRO A C 1
ATOM 1049 O O . PRO A 1 141 ? -5.578 -18.047 -7.73 1 98.31 141 PRO A O 1
ATOM 1052 N N . GLU A 1 142 ? -5.578 -18.984 -9.727 1 97.56 142 GLU A N 1
ATOM 1053 C CA . GLU A 1 142 ? -7.027 -19.172 -9.719 1 97.56 142 GLU A CA 1
ATOM 1054 C C . GLU A 1 142 ? -7.387 -20.609 -9.32 1 97.56 142 GLU A C 1
ATOM 1056 O O . GLU A 1 142 ? -8.539 -20.891 -8.969 1 97.56 142 GLU A O 1
ATOM 1061 N N . SER A 1 143 ? -6.418 -21.547 -9.43 1 96.81 143 SER A N 1
ATOM 1062 C CA . SER A 1 143 ? -6.629 -22.969 -9.172 1 96.81 143 SER A CA 1
ATOM 1063 C C . SER A 1 143 ? -5.449 -23.578 -8.422 1 96.81 143 SER A C 1
ATOM 1065 O O . SER A 1 143 ? -4.395 -22.938 -8.297 1 96.81 143 SER A O 1
ATOM 1067 N N . LEU A 1 144 ? -5.652 -24.781 -7.965 1 96.69 144 LEU A N 1
ATOM 1068 C CA . LEU A 1 144 ? -4.578 -25.438 -7.23 1 96.69 144 LEU A CA 1
ATOM 1069 C C . LEU A 1 144 ? -3.432 -25.812 -8.164 1 96.69 144 LEU A C 1
ATOM 1071 O O . LEU A 1 144 ? -2.262 -25.688 -7.797 1 96.69 144 LEU A O 1
ATOM 1075 N N . GLN A 1 145 ? -3.773 -26.266 -9.336 1 97.44 145 GLN A N 1
ATOM 1076 C CA . GLN A 1 145 ? -2.727 -26.594 -10.297 1 97.44 145 GLN A CA 1
ATOM 1077 C C . GLN A 1 145 ? -1.873 -25.375 -10.617 1 97.44 145 GLN A C 1
ATOM 1079 O O . GLN A 1 145 ? -0.645 -25.453 -10.664 1 97.44 145 GLN A O 1
ATOM 1084 N N . GLU A 1 146 ? -2.518 -24.281 -10.828 1 97.75 146 GLU A N 1
ATOM 1085 C CA . GLU A 1 146 ? -1.785 -23.062 -11.109 1 97.75 146 GLU A CA 1
ATOM 1086 C C . GLU A 1 146 ? -0.96 -22.625 -9.898 1 97.75 146 GLU A C 1
ATOM 1088 O O . GLU A 1 146 ? 0.141 -22.094 -10.055 1 97.75 146 GLU A O 1
ATOM 1093 N N . ALA A 1 147 ? -1.516 -22.797 -8.711 1 97.94 147 ALA A N 1
ATOM 1094 C CA . ALA A 1 147 ? -0.777 -22.469 -7.492 1 97.94 147 ALA A CA 1
ATOM 1095 C C . ALA A 1 147 ? 0.516 -23.281 -7.402 1 97.94 147 ALA A C 1
ATOM 1097 O O . ALA A 1 147 ? 1.561 -22.734 -7.02 1 97.94 147 ALA A O 1
ATOM 1098 N N . VAL A 1 148 ? 0.392 -24.531 -7.738 1 97.5 148 VAL A N 1
ATOM 1099 C CA . VAL A 1 148 ? 1.558 -25.406 -7.723 1 97.5 148 VAL A CA 1
ATOM 1100 C C . VAL A 1 148 ? 2.6 -24.891 -8.719 1 97.5 148 VAL A C 1
ATOM 1102 O O . VAL A 1 148 ? 3.777 -24.766 -8.375 1 97.5 148 VAL A O 1
ATOM 1105 N N . GLU A 1 149 ? 2.18 -24.578 -9.867 1 98.19 149 GLU A N 1
ATOM 1106 C CA . GLU A 1 149 ? 3.078 -24.109 -10.914 1 98.19 149 GLU A CA 1
ATOM 1107 C C . GLU A 1 149 ? 3.691 -22.766 -10.547 1 98.19 149 GLU A C 1
ATOM 1109 O O . GLU A 1 149 ? 4.891 -22.547 -10.742 1 98.19 149 GLU A O 1
ATOM 1114 N N . LEU A 1 150 ? 2.879 -21.922 -10.016 1 98.62 150 LEU A N 1
ATOM 1115 C CA . LEU A 1 150 ? 3.342 -20.578 -9.68 1 98.62 150 LEU A CA 1
ATOM 1116 C C . LEU A 1 150 ? 4.258 -20.609 -8.461 1 98.62 150 LEU A C 1
ATOM 1118 O O . LEU A 1 150 ? 5.109 -19.734 -8.305 1 98.62 150 LEU A O 1
ATOM 1122 N N . THR A 1 151 ? 4.078 -21.578 -7.598 1 98.38 151 THR A N 1
ATOM 1123 C CA . THR A 1 151 ? 5.004 -21.734 -6.48 1 98.38 151 THR A CA 1
ATOM 1124 C C . THR A 1 151 ? 6.422 -21.984 -6.984 1 98.38 151 THR A C 1
ATOM 1126 O O . THR A 1 151 ? 7.371 -21.344 -6.543 1 98.38 151 THR A O 1
ATOM 1129 N N . SER A 1 152 ? 6.527 -22.906 -7.895 1 97.94 152 SER A N 1
ATOM 1130 C CA . SER A 1 152 ? 7.828 -23.188 -8.492 1 97.94 152 SER A CA 1
ATOM 1131 C C . SER A 1 152 ? 8.398 -21.938 -9.172 1 97.94 152 SER A C 1
ATOM 1133 O O . SER A 1 152 ? 9.57 -21.609 -8.984 1 97.94 152 SER A O 1
ATOM 1135 N N . LYS A 1 153 ? 7.551 -21.297 -9.906 1 98.56 153 LYS A N 1
ATOM 1136 C CA . LYS A 1 153 ? 7.973 -20.094 -10.609 1 98.56 153 LYS A CA 1
ATOM 1137 C C . LYS A 1 153 ? 8.414 -19.016 -9.625 1 98.56 153 LYS A C 1
ATOM 1139 O O . LYS A 1 153 ? 9.375 -18.281 -9.883 1 98.56 153 LYS A O 1
ATOM 1144 N N . ALA A 1 154 ? 7.695 -18.859 -8.57 1 98.69 154 ALA A N 1
ATOM 1145 C CA . ALA A 1 154 ? 8.023 -17.859 -7.559 1 98.69 154 ALA A CA 1
ATOM 1146 C C . ALA A 1 154 ? 9.445 -18.047 -7.047 1 98.69 154 ALA A C 1
ATOM 1148 O O . ALA A 1 154 ? 10.18 -17.062 -6.871 1 98.69 154 ALA A O 1
ATOM 1149 N N . PHE A 1 155 ? 9.859 -19.281 -6.805 1 98.38 155 PHE A N 1
ATOM 1150 C CA . PHE A 1 155 ? 11.211 -19.562 -6.348 1 98.38 155 PHE A CA 1
ATOM 1151 C C . PHE A 1 155 ? 12.227 -19.219 -7.43 1 98.38 155 PHE A C 1
ATOM 1153 O O . PHE A 1 155 ? 13.266 -18.609 -7.145 1 98.38 155 PHE A O 1
ATOM 1160 N N . ASP A 1 156 ? 11.914 -19.594 -8.641 1 98.12 156 ASP A N 1
ATOM 1161 C CA . ASP A 1 156 ? 12.828 -19.328 -9.742 1 98.12 156 ASP A CA 1
ATOM 1162 C C . ASP A 1 156 ? 13.039 -17.828 -9.938 1 98.12 156 ASP A C 1
ATOM 1164 O O . ASP A 1 156 ? 14.172 -17.375 -10.125 1 98.12 156 ASP A O 1
ATOM 1168 N N . VAL A 1 157 ? 11.961 -17.109 -9.906 1 98.62 157 VAL A N 1
ATOM 1169 C CA . VAL A 1 157 ? 12.016 -15.664 -10.102 1 98.62 157 VAL A CA 1
ATOM 1170 C C . VAL A 1 157 ? 12.75 -15.016 -8.93 1 98.62 157 VAL A C 1
ATOM 1172 O O . VAL A 1 157 ? 13.555 -14.102 -9.125 1 98.62 157 VAL A O 1
ATOM 1175 N N . ALA A 1 158 ? 12.461 -15.445 -7.727 1 98.25 158 ALA A N 1
ATOM 1176 C CA . ALA A 1 158 ? 13.156 -14.922 -6.551 1 98.25 158 ALA A CA 1
ATOM 1177 C C . ALA A 1 158 ? 14.664 -15.125 -6.668 1 98.25 158 ALA A C 1
ATOM 1179 O O . ALA A 1 158 ? 15.445 -14.219 -6.383 1 98.25 158 ALA A O 1
ATOM 1180 N N . ASP A 1 159 ? 15.094 -16.297 -7.125 1 96.94 159 ASP A N 1
ATOM 1181 C CA . ASP A 1 159 ? 16.5 -16.625 -7.305 1 96.94 159 ASP A CA 1
ATOM 1182 C C . ASP A 1 159 ? 17.125 -15.758 -8.391 1 96.94 159 ASP A C 1
ATOM 1184 O O . ASP A 1 159 ? 18.219 -15.211 -8.211 1 96.94 159 ASP A O 1
ATOM 1188 N N . LYS A 1 160 ? 16.406 -15.695 -9.445 1 97.06 160 LYS A N 1
ATOM 1189 C CA . LYS A 1 160 ? 16.938 -15.047 -10.648 1 97.06 160 LYS A CA 1
ATOM 1190 C C . LYS A 1 160 ? 17.219 -13.57 -10.391 1 97.06 160 LYS A C 1
ATOM 1192 O O . LYS A 1 160 ? 18.234 -13.039 -10.844 1 97.06 160 LYS A O 1
ATOM 1197 N N . TYR A 1 161 ? 16.328 -12.938 -9.656 1 97.5 161 TYR A N 1
ATOM 1198 C CA . TYR A 1 161 ? 16.406 -11.484 -9.547 1 97.5 161 TYR A CA 1
ATOM 1199 C C . TYR A 1 161 ? 16.797 -11.062 -8.133 1 97.5 161 TYR A C 1
ATOM 1201 O O . TYR A 1 161 ? 16.984 -9.875 -7.859 1 97.5 161 TYR A O 1
ATOM 1209 N N . ARG A 1 162 ? 16.875 -12.031 -7.195 1 96.25 162 ARG A N 1
ATOM 1210 C CA . ARG A 1 162 ? 17.156 -11.75 -5.789 1 96.25 162 ARG A CA 1
ATOM 1211 C C . ARG A 1 162 ? 16.125 -10.781 -5.211 1 96.25 162 ARG A C 1
ATOM 1213 O O . ARG A 1 162 ? 16.5 -9.75 -4.652 1 96.25 162 ARG A O 1
ATOM 1220 N N . VAL A 1 163 ? 14.891 -11.227 -5.34 1 97.81 163 VAL A N 1
ATOM 1221 C CA . VAL A 1 163 ? 13.766 -10.438 -4.848 1 97.81 163 VAL A CA 1
ATOM 1222 C C . VAL A 1 163 ? 12.82 -11.328 -4.039 1 97.81 163 VAL A C 1
ATOM 1224 O O . VAL A 1 163 ? 12.953 -12.555 -4.051 1 97.81 163 VAL A O 1
ATOM 1227 N N . VAL A 1 164 ? 11.969 -10.656 -3.334 1 97.81 164 VAL A N 1
ATOM 1228 C CA . VAL A 1 164 ? 10.883 -11.359 -2.664 1 97.81 164 VAL A CA 1
ATOM 1229 C C . VAL A 1 164 ? 9.766 -11.664 -3.664 1 97.81 164 VAL A C 1
ATOM 1231 O O . VAL A 1 164 ? 9.406 -10.812 -4.477 1 97.81 164 VAL A O 1
ATOM 1234 N N . SER A 1 165 ? 9.289 -12.844 -3.664 1 98.56 165 SER A N 1
ATOM 1235 C CA . SER A 1 165 ? 8.109 -13.227 -4.43 1 98.56 165 SER A CA 1
ATOM 1236 C C . SER A 1 165 ? 7 -13.75 -3.521 1 98.56 165 SER A C 1
ATOM 1238 O O . SER A 1 165 ? 7.277 -14.328 -2.469 1 98.56 165 SER A O 1
ATOM 1240 N N . MET A 1 166 ? 5.773 -13.516 -3.979 1 98.38 166 MET A N 1
ATOM 1241 C CA . MET A 1 166 ? 4.637 -13.875 -3.133 1 98.38 166 MET A CA 1
ATOM 1242 C C . MET A 1 166 ? 3.537 -14.539 -3.951 1 98.38 166 MET A C 1
ATOM 1244 O O . MET A 1 166 ? 3.244 -14.117 -5.07 1 98.38 166 MET A O 1
ATOM 1248 N N . LEU A 1 167 ? 2.99 -15.586 -3.416 1 98.5 167 LEU A N 1
ATOM 1249 C CA . LEU A 1 167 ? 1.685 -16.062 -3.854 1 98.5 167 LEU A CA 1
ATOM 1250 C C . LEU A 1 167 ? 0.57 -15.445 -3.018 1 98.5 167 LEU A C 1
ATOM 1252 O O . LEU A 1 167 ? 0.518 -15.641 -1.802 1 98.5 167 LEU A O 1
ATOM 1256 N N . LEU A 1 168 ? -0.231 -14.695 -3.625 1 98.38 168 LEU A N 1
ATOM 1257 C CA . LEU A 1 168 ? -1.42 -14.125 -2.996 1 98.38 168 LEU A CA 1
ATOM 1258 C C . LEU A 1 168 ? -2.652 -14.977 -3.303 1 98.38 168 LEU A C 1
ATOM 1260 O O . LEU A 1 168 ? -3.273 -14.812 -4.355 1 98.38 168 LEU A O 1
ATOM 1264 N N . ALA A 1 169 ? -2.996 -15.797 -2.383 1 96.38 169 ALA A N 1
ATOM 1265 C CA . ALA A 1 169 ? -4.145 -16.688 -2.533 1 96.38 169 ALA A CA 1
ATOM 1266 C C . ALA A 1 169 ? -5.289 -16.266 -1.615 1 96.38 169 ALA A C 1
ATOM 1268 O O . ALA A 1 169 ? -5.066 -15.602 -0.6 1 96.38 169 ALA A O 1
ATOM 1269 N N . ASP A 1 170 ? -6.461 -16.562 -1.999 1 94.31 170 ASP A N 1
ATOM 1270 C CA . ASP A 1 170 ? -7.574 -16.297 -1.095 1 94.31 170 ASP A CA 1
ATOM 1271 C C . ASP A 1 170 ? -7.992 -17.562 -0.343 1 94.31 170 ASP A C 1
ATOM 1273 O O . ASP A 1 170 ? -7.566 -18.656 -0.69 1 94.31 170 ASP A O 1
ATOM 1277 N N . GLY A 1 171 ? -8.75 -17.391 0.632 1 91.12 171 GLY A N 1
ATOM 1278 C CA . GLY A 1 171 ? -9.148 -18.484 1.5 1 91.12 171 GLY A CA 1
ATOM 1279 C C . GLY A 1 171 ? -9.836 -19.609 0.758 1 91.12 171 GLY A C 1
ATOM 1280 O O . GLY A 1 171 ? -9.781 -20.766 1.186 1 91.12 171 GLY A O 1
ATOM 1281 N N . LEU A 1 172 ? -10.484 -19.344 -0.336 1 92.06 172 LEU A N 1
ATOM 1282 C CA . LEU A 1 172 ? -11.117 -20.375 -1.145 1 92.06 172 LEU A CA 1
ATOM 1283 C C . LEU A 1 172 ? -10.078 -21.344 -1.703 1 92.06 172 LEU A C 1
ATOM 1285 O O . LEU A 1 172 ? -10.25 -22.562 -1.609 1 92.06 172 LEU A O 1
ATOM 1289 N N . LEU A 1 173 ? -9.07 -20.797 -2.258 1 90.75 173 LEU A N 1
ATOM 1290 C CA . LEU A 1 173 ? -7.992 -21.594 -2.84 1 90.75 173 LEU A CA 1
ATOM 1291 C C . LEU A 1 173 ? -7.246 -22.359 -1.761 1 90.75 173 LEU A C 1
ATOM 1293 O O . LEU A 1 173 ? -6.812 -23.5 -1.994 1 90.75 173 LEU A O 1
ATOM 1297 N N . GLY A 1 174 ? -7.145 -21.812 -0.663 1 86.88 174 GLY A N 1
ATOM 1298 C CA . GLY A 1 174 ? -6.445 -22.469 0.43 1 86.88 174 GLY A CA 1
ATOM 1299 C C . GLY A 1 174 ? -7.172 -23.688 0.958 1 86.88 174 GLY A C 1
ATOM 1300 O O . GLY A 1 174 ? -6.539 -24.625 1.44 1 86.88 174 GLY A O 1
ATOM 1301 N N . GLN A 1 175 ? -8.469 -23.641 0.833 1 87.5 175 GLN A N 1
ATOM 1302 C CA . GLN A 1 175 ? -9.258 -24.672 1.501 1 87.5 175 GLN A CA 1
ATOM 1303 C C . GLN A 1 175 ? -9.812 -25.672 0.495 1 87.5 175 GLN A C 1
ATOM 1305 O O . GLN A 1 175 ? -10.234 -26.766 0.871 1 87.5 175 GLN A O 1
ATOM 1310 N N . MET A 1 176 ? -9.758 -25.391 -0.668 1 89.81 176 MET A N 1
ATOM 1311 C CA . MET A 1 176 ? -10.352 -26.25 -1.685 1 89.81 176 MET A CA 1
ATOM 1312 C C . MET A 1 176 ? -9.492 -27.484 -1.927 1 89.81 176 MET A C 1
ATOM 1314 O O . MET A 1 176 ? -8.289 -27.484 -1.648 1 89.81 176 MET A O 1
ATOM 1318 N N . MET A 1 177 ? -10.18 -28.578 -2.365 1 91.44 177 MET A N 1
ATOM 1319 C CA . MET A 1 177 ? -9.508 -29.812 -2.789 1 91.44 177 MET A CA 1
ATOM 1320 C C . MET A 1 177 ? -9.68 -30.031 -4.289 1 91.44 177 MET A C 1
ATOM 1322 O O . MET A 1 177 ? -10.789 -29.938 -4.812 1 91.44 177 MET A O 1
ATOM 1326 N N . GLU A 1 178 ? -8.57 -30.125 -4.938 1 92.88 178 GLU A N 1
ATOM 1327 C CA . GLU A 1 178 ? -8.555 -30.406 -6.371 1 92.88 178 GLU A CA 1
ATOM 1328 C C . GLU A 1 178 ? -7.445 -31.391 -6.727 1 92.88 178 GLU A C 1
ATOM 1330 O O . GLU A 1 178 ? -6.469 -31.531 -5.988 1 92.88 178 GLU A O 1
ATOM 1335 N N . PRO A 1 179 ? -7.688 -32.219 -7.789 1 94.88 179 PRO A N 1
ATOM 1336 C CA . PRO A 1 179 ? -6.562 -33.031 -8.281 1 94.88 179 PRO A CA 1
ATOM 1337 C C . PRO A 1 179 ? -5.445 -32.188 -8.867 1 94.88 179 PRO A C 1
ATOM 1339 O O . PRO A 1 179 ? -5.707 -31.25 -9.641 1 94.88 179 PRO A O 1
ATOM 1342 N N . VAL A 1 180 ? -4.27 -32.438 -8.438 1 96.19 180 VAL A N 1
ATOM 1343 C CA . VAL A 1 180 ? -3.125 -31.641 -8.883 1 96.19 180 VAL A CA 1
ATOM 1344 C C . VAL A 1 180 ? -2.004 -32.562 -9.344 1 96.19 180 VAL A C 1
ATOM 1346 O O . VAL A 1 180 ? -1.833 -33.656 -8.805 1 96.19 180 VAL A O 1
ATOM 1349 N N . GLU A 1 181 ? -1.421 -32.188 -10.453 1 96.69 181 GLU A N 1
ATOM 1350 C CA . GLU A 1 181 ? -0.167 -32.781 -10.875 1 96.69 181 GLU A CA 1
ATOM 1351 C C . GLU A 1 181 ? 1.035 -32 -10.375 1 96.69 181 GLU A C 1
ATOM 1353 O O . GLU A 1 181 ? 1.135 -30.797 -10.625 1 96.69 181 GLU A O 1
ATOM 1358 N N . PHE A 1 182 ? 1.942 -32.688 -9.664 1 95.94 182 PHE A N 1
ATOM 1359 C CA . PHE A 1 182 ? 3.123 -32.031 -9.125 1 95.94 182 PHE A CA 1
ATOM 1360 C C . PHE A 1 182 ? 4.309 -32.156 -10.07 1 95.94 182 PHE A C 1
ATOM 1362 O O . PHE A 1 182 ? 4.445 -33.188 -10.75 1 95.94 182 PHE A O 1
ATOM 1369 N N . PRO A 1 183 ? 5.105 -31.172 -10.164 1 94.5 183 PRO A N 1
ATOM 1370 C CA . PRO A 1 183 ? 6.363 -31.328 -10.891 1 94.5 183 PRO A CA 1
ATOM 1371 C C . PRO A 1 183 ? 7.34 -32.281 -10.18 1 94.5 183 PRO A C 1
ATOM 1373 O O . PRO A 1 183 ? 7.156 -32.562 -9 1 94.5 183 PRO A O 1
ATOM 1376 N N . ASP A 1 184 ? 8.312 -32.719 -10.938 1 94.75 184 ASP A N 1
ATOM 1377 C CA . ASP A 1 184 ? 9.383 -33.5 -10.32 1 94.75 184 ASP A CA 1
ATOM 1378 C C . ASP A 1 184 ? 10.18 -32.656 -9.336 1 94.75 184 ASP A C 1
ATOM 1380 O O . ASP A 1 184 ? 10.188 -31.422 -9.422 1 94.75 184 ASP A O 1
ATOM 1384 N N . PHE A 1 185 ? 10.727 -33.406 -8.359 1 96 185 PHE A N 1
ATOM 1385 C CA . PHE A 1 185 ? 11.656 -32.719 -7.461 1 96 185 PHE A CA 1
ATOM 1386 C C . PHE A 1 185 ? 12.805 -32.094 -8.242 1 96 185 PHE A C 1
ATOM 1388 O O . PHE A 1 185 ? 13.422 -32.75 -9.086 1 96 185 PHE A O 1
ATOM 1395 N N . VAL A 1 186 ? 12.992 -30.844 -7.98 1 95.25 186 VAL A N 1
ATOM 1396 C CA . VAL A 1 186 ? 14.156 -30.219 -8.602 1 95.25 186 VAL A CA 1
ATOM 1397 C C . VAL A 1 186 ? 15.438 -30.797 -8.008 1 95.25 186 VAL A C 1
ATOM 1399 O O . VAL A 1 186 ? 15.492 -31.109 -6.816 1 95.25 186 VAL A O 1
ATOM 1402 N N . ASP A 1 187 ? 16.422 -30.953 -8.906 1 93.94 187 ASP A N 1
ATOM 1403 C CA . ASP A 1 187 ? 17.766 -31.297 -8.422 1 93.94 187 ASP A CA 1
ATOM 1404 C C . ASP A 1 187 ? 18.422 -30.109 -7.73 1 93.94 187 ASP A C 1
ATOM 1406 O O . ASP A 1 187 ? 18.719 -29.094 -8.367 1 93.94 187 ASP A O 1
ATOM 1410 N N . LEU A 1 188 ? 18.656 -30.25 -6.449 1 92.31 188 LEU A N 1
ATOM 1411 C CA . LEU A 1 188 ? 19.203 -29.156 -5.648 1 92.31 188 LEU A CA 1
ATOM 1412 C C . LEU A 1 188 ? 20.516 -28.656 -6.227 1 92.31 188 LEU A C 1
ATOM 1414 O O . LEU A 1 188 ? 20.859 -27.469 -6.062 1 92.31 188 LEU A O 1
ATOM 1418 N N . ASN A 1 189 ? 21.172 -29.516 -6.922 1 91.12 189 ASN A N 1
ATOM 1419 C CA . ASN A 1 189 ? 22.469 -29.172 -7.496 1 91.12 189 ASN A CA 1
ATOM 1420 C C . ASN A 1 189 ? 22.312 -28.266 -8.719 1 91.12 189 ASN A C 1
ATOM 1422 O O . ASN A 1 189 ? 23.281 -27.672 -9.172 1 91.12 189 ASN A O 1
ATOM 1426 N N . THR A 1 190 ? 21.078 -28.141 -9.164 1 90.56 190 THR A N 1
ATOM 1427 C CA . THR A 1 190 ? 20.844 -27.328 -10.352 1 90.56 190 THR A CA 1
ATOM 1428 C C . THR A 1 190 ? 20.328 -25.938 -9.969 1 90.56 190 THR A C 1
ATOM 1430 O O . THR A 1 190 ? 20.125 -25.078 -10.836 1 90.56 190 THR A O 1
ATOM 1433 N N . LEU A 1 191 ? 20.172 -25.75 -8.703 1 91.19 191 LEU A N 1
ATOM 1434 C CA . LEU A 1 191 ? 19.703 -24.438 -8.242 1 91.19 191 LEU A CA 1
ATOM 1435 C C . LEU A 1 191 ? 20.812 -23.406 -8.391 1 91.19 191 LEU A C 1
ATOM 1437 O O . LEU A 1 191 ? 22 -23.75 -8.406 1 91.19 191 LEU A O 1
ATOM 1441 N N . PRO A 1 192 ? 20.391 -22.172 -8.555 1 88.12 192 PRO A N 1
ATOM 1442 C CA . PRO A 1 192 ? 21.406 -21.125 -8.727 1 88.12 192 PRO A CA 1
ATOM 1443 C C . PRO A 1 192 ? 22.422 -21.109 -7.594 1 88.12 192 PRO A C 1
ATOM 1445 O O . PRO A 1 192 ? 22.078 -21.312 -6.43 1 88.12 192 PRO A O 1
ATOM 1448 N N . ASP A 1 193 ? 23.641 -20.891 -8.031 1 81.44 193 ASP A N 1
ATOM 1449 C CA . ASP A 1 193 ? 24.75 -20.734 -7.086 1 81.44 193 ASP A CA 1
ATOM 1450 C C . ASP A 1 193 ? 24.797 -19.312 -6.527 1 81.44 193 ASP A C 1
ATOM 1452 O O . ASP A 1 193 ? 25 -18.359 -7.273 1 81.44 193 ASP A O 1
ATOM 1456 N N . HIS A 1 194 ? 24.625 -19.219 -5.246 1 84.94 194 HIS A N 1
ATOM 1457 C CA . HIS A 1 194 ? 24.625 -17.891 -4.617 1 84.94 194 HIS A CA 1
ATOM 1458 C C . HIS A 1 194 ? 25.922 -17.656 -3.846 1 84.94 194 HIS A C 1
ATOM 1460 O O . HIS A 1 194 ? 25.953 -16.859 -2.916 1 84.94 194 HIS A O 1
ATOM 1466 N N . SER A 1 195 ? 26.938 -18.312 -4.242 1 78.12 195 SER A N 1
ATOM 1467 C CA . SER A 1 195 ? 28.203 -18.281 -3.52 1 78.12 195 SER A CA 1
ATOM 1468 C C . SER A 1 195 ? 28.844 -16.891 -3.615 1 78.12 195 SER A C 1
ATOM 1470 O O . SER A 1 195 ? 29.688 -16.531 -2.783 1 78.12 195 SER A O 1
ATOM 1472 N N . SER A 1 196 ? 28.375 -16.109 -4.605 1 80.31 196 SER A N 1
ATOM 1473 C CA . SER A 1 196 ? 28.984 -14.789 -4.809 1 80.31 196 SER A CA 1
ATOM 1474 C C . SER A 1 196 ? 28.531 -13.797 -3.744 1 80.31 196 SER A C 1
ATOM 1476 O O . SER A 1 196 ? 29.188 -12.781 -3.521 1 80.31 196 SER A O 1
ATOM 1478 N N . TRP A 1 197 ? 27.469 -14.117 -2.984 1 83 197 TRP A N 1
ATOM 1479 C CA . TRP A 1 197 ? 26.984 -13.125 -2.027 1 83 197 TRP A CA 1
ATOM 1480 C C . TRP A 1 197 ? 26.5 -13.789 -0.744 1 83 197 TRP A C 1
ATOM 1482 O O . TRP A 1 197 ? 26.375 -13.133 0.294 1 83 197 TRP A O 1
ATOM 1492 N N . ALA A 1 198 ? 26.281 -15.078 -0.847 1 80.25 198 ALA A N 1
ATOM 1493 C CA . ALA A 1 198 ? 25.688 -15.789 0.285 1 80.25 198 ALA A CA 1
ATOM 1494 C C . ALA A 1 198 ? 26.688 -15.93 1.431 1 80.25 198 ALA A C 1
ATOM 1496 O O . ALA A 1 198 ? 27.891 -16.016 1.202 1 80.25 198 ALA A O 1
ATOM 1497 N N . MET A 1 199 ? 26.078 -15.844 2.672 1 79.5 199 MET A N 1
ATOM 1498 C CA . MET A 1 199 ? 26.922 -16 3.861 1 79.5 199 MET A CA 1
ATOM 1499 C C . MET A 1 199 ? 27.109 -17.469 4.203 1 79.5 199 MET A C 1
ATOM 1501 O O . MET A 1 199 ? 26.328 -18.047 4.949 1 79.5 199 MET A O 1
ATOM 1505 N N . THR A 1 200 ? 28.172 -18.016 3.539 1 69.38 200 THR A N 1
ATOM 1506 C CA . THR A 1 200 ? 28.453 -19.422 3.73 1 69.38 200 THR A CA 1
ATOM 1507 C C . THR A 1 200 ? 29.797 -19.625 4.418 1 69.38 200 THR A C 1
ATOM 1509 O O . THR A 1 200 ? 30.516 -20.594 4.137 1 69.38 200 THR A O 1
ATOM 1512 N N . GLY A 1 201 ? 30.094 -18.703 5.305 1 66.75 201 GLY A N 1
ATOM 1513 C CA . GLY A 1 201 ? 31.422 -18.734 5.926 1 66.75 201 GLY A CA 1
ATOM 1514 C C . GLY A 1 201 ? 32.469 -18 5.133 1 66.75 201 GLY A C 1
ATOM 1515 O O . GLY A 1 201 ? 32.188 -17.406 4.094 1 66.75 201 GLY A O 1
ATOM 1516 N N . ASN A 1 202 ? 33.625 -17.547 5.672 1 62.97 202 ASN A N 1
ATOM 1517 C CA . ASN A 1 202 ? 34.594 -16.719 4.973 1 62.97 202 ASN A CA 1
ATOM 1518 C C . ASN A 1 202 ? 35.969 -17.391 4.91 1 62.97 202 ASN A C 1
ATOM 1520 O O . ASN A 1 202 ? 36.969 -16.719 4.871 1 62.97 202 ASN A O 1
ATOM 1524 N N . GLU A 1 203 ? 35.906 -18.578 5.031 1 62.75 203 GLU A N 1
ATOM 1525 C CA . GLU A 1 203 ? 37.219 -19.188 4.918 1 62.75 203 GLU A CA 1
ATOM 1526 C C . GLU A 1 203 ? 37.812 -18.984 3.525 1 62.75 203 GLU A C 1
ATOM 1528 O O . GLU A 1 203 ? 37.219 -19.406 2.527 1 62.75 203 GLU A O 1
ATOM 1533 N N . GLY A 1 204 ? 38.938 -18.266 3.367 1 62.38 204 GLY A N 1
ATOM 1534 C CA . GLY A 1 204 ? 39.688 -18.062 2.143 1 62.38 204 GLY A CA 1
ATOM 1535 C C . GLY A 1 204 ? 39.156 -16.953 1.273 1 62.38 204 GLY A C 1
ATOM 1536 O O . GLY A 1 204 ? 39.5 -16.828 0.1 1 62.38 204 GLY A O 1
ATOM 1537 N N . ARG A 1 205 ? 38.094 -16.297 1.654 1 63.91 205 ARG A N 1
ATOM 1538 C CA . ARG A 1 205 ? 37.562 -15.18 0.886 1 63.91 205 ARG A CA 1
ATOM 1539 C C . ARG A 1 205 ? 37.188 -14.023 1.799 1 63.91 205 ARG A C 1
ATOM 1541 O O . ARG A 1 205 ? 37.156 -14.164 3.023 1 63.91 205 ARG A O 1
ATOM 1548 N N . GLU A 1 206 ? 37.062 -12.906 1.188 1 64.12 206 GLU A N 1
ATOM 1549 C CA . GLU A 1 206 ? 36.562 -11.758 1.941 1 64.12 206 GLU A CA 1
ATOM 1550 C C . GLU A 1 206 ? 35.125 -11.977 2.404 1 64.12 206 GLU A C 1
ATOM 1552 O O . GLU A 1 206 ? 34.344 -12.633 1.721 1 64.12 206 GLU A O 1
ATOM 1557 N N . ALA A 1 207 ? 34.781 -11.57 3.529 1 62.53 207 ALA A N 1
ATOM 1558 C CA . ALA A 1 207 ? 33.469 -11.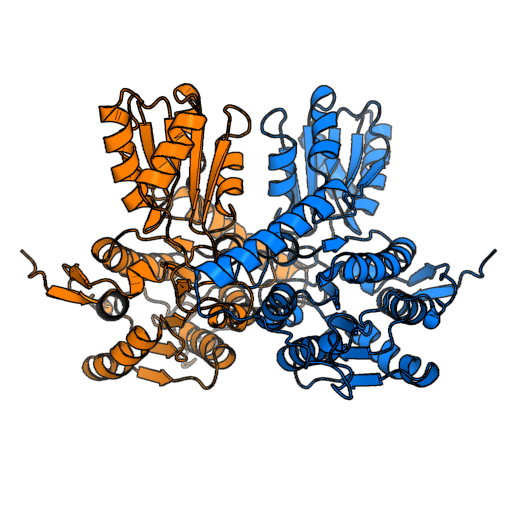727 4.145 1 62.53 207 ALA A CA 1
ATOM 1559 C C . ALA A 1 207 ? 32.406 -11.055 3.305 1 62.53 207 ALA A C 1
ATOM 1561 O O . ALA A 1 207 ? 32.594 -9.938 2.816 1 62.53 207 ALA A O 1
ATOM 1562 N N . HIS A 1 208 ? 31.391 -11.812 2.918 1 68.56 208 HIS A N 1
ATOM 1563 C CA . HIS A 1 208 ? 30.203 -11.227 2.301 1 68.56 208 HIS A CA 1
ATOM 1564 C C . HIS A 1 208 ? 29.453 -10.352 3.289 1 68.56 208 HIS A C 1
ATOM 1566 O O . HIS A 1 208 ? 29.453 -10.609 4.492 1 68.56 208 HIS A O 1
ATOM 1572 N N . LYS A 1 209 ? 29.031 -9.156 2.811 1 64.38 209 LYS A N 1
ATOM 1573 C CA . LYS A 1 209 ? 28.203 -8.281 3.633 1 64.38 209 LYS A CA 1
ATOM 1574 C C . LYS A 1 209 ? 26.812 -8.117 3.021 1 64.38 209 LYS A C 1
ATOM 1576 O O . LYS A 1 209 ? 26.672 -7.621 1.902 1 64.38 209 LYS A O 1
ATOM 1581 N N . VAL A 1 210 ? 25.953 -8.742 3.666 1 72.25 210 VAL A N 1
ATOM 1582 C CA . VAL A 1 210 ? 24.562 -8.523 3.268 1 72.25 210 VAL A CA 1
ATOM 1583 C C . VAL A 1 210 ? 23.938 -7.445 4.156 1 72.25 210 VAL A C 1
ATOM 1585 O O . VAL A 1 210 ? 23.75 -7.656 5.355 1 72.25 210 VAL A O 1
ATOM 1588 N N . THR A 1 211 ? 23.812 -6.297 3.625 1 72.69 211 THR A N 1
ATOM 1589 C CA . THR A 1 211 ? 23.312 -5.191 4.434 1 72.69 211 THR A CA 1
ATOM 1590 C C . THR A 1 211 ? 22.125 -4.52 3.756 1 72.69 211 THR A C 1
ATOM 1592 O O . THR A 1 211 ? 22.047 -4.457 2.527 1 72.69 211 THR A O 1
ATOM 1595 N N . SER A 1 212 ? 21.25 -4.195 4.543 1 77.56 212 SER A N 1
ATOM 1596 C CA . SER A 1 212 ? 20.125 -3.4 4.078 1 77.56 212 SER A CA 1
ATOM 1597 C C . SER A 1 212 ? 20.219 -1.958 4.566 1 77.56 212 SER A C 1
ATOM 1599 O O . SER A 1 212 ? 19.203 -1.324 4.855 1 77.56 212 SER A O 1
ATOM 1601 N N . PHE A 1 213 ? 21.484 -1.527 4.758 1 77.62 213 PHE A N 1
ATOM 1602 C CA . PHE A 1 213 ? 21.719 -0.235 5.395 1 77.62 213 PHE A CA 1
ATOM 1603 C C . PHE A 1 213 ? 22.891 0.482 4.754 1 77.62 213 PHE A C 1
ATOM 1605 O O . PHE A 1 213 ? 23.875 -0.155 4.363 1 77.62 213 PHE A O 1
ATOM 1612 N N . ASN A 1 214 ? 22.719 1.682 4.402 1 81.56 214 ASN A N 1
ATOM 1613 C CA . ASN A 1 214 ? 23.812 2.602 4.078 1 81.56 214 ASN A CA 1
ATOM 1614 C C . ASN A 1 214 ? 23.562 3.992 4.652 1 81.56 214 ASN A C 1
ATOM 1616 O O . ASN A 1 214 ? 22.625 4.688 4.227 1 81.56 214 ASN A O 1
ATOM 1620 N N . ILE A 1 215 ? 24.297 4.352 5.547 1 82.31 215 ILE A N 1
ATOM 1621 C CA . ILE A 1 215 ? 24.078 5.605 6.258 1 82.31 215 ILE A CA 1
ATOM 1622 C C . ILE A 1 215 ? 24.312 6.785 5.32 1 82.31 215 ILE A C 1
ATOM 1624 O O . ILE A 1 215 ? 23.734 7.855 5.496 1 82.31 215 ILE A O 1
ATOM 1628 N N . ASP A 1 216 ? 25.188 6.535 4.273 1 89.31 216 ASP A N 1
ATOM 1629 C CA . ASP A 1 216 ? 25.406 7.547 3.244 1 89.31 216 ASP A CA 1
ATOM 1630 C C . ASP A 1 216 ? 24.219 7.621 2.283 1 89.31 216 ASP A C 1
ATOM 1632 O O . ASP A 1 216 ? 23.906 6.645 1.601 1 89.31 216 ASP A O 1
ATOM 1636 N N . PRO A 1 217 ? 23.609 8.789 2.283 1 92.06 217 PRO A N 1
ATOM 1637 C CA . PRO A 1 217 ? 22.422 8.914 1.418 1 92.06 217 PRO A CA 1
ATOM 1638 C C . PRO A 1 217 ? 22.734 8.586 -0.043 1 92.06 217 PRO A C 1
ATOM 1640 O O . PRO A 1 217 ? 21.906 7.996 -0.735 1 92.06 217 PRO A O 1
ATOM 1643 N N . TYR A 1 218 ? 23.922 8.961 -0.504 1 94.06 218 TYR A N 1
ATOM 1644 C CA . TYR A 1 218 ? 24.266 8.68 -1.893 1 94.06 218 TYR A CA 1
ATOM 1645 C C . TYR A 1 218 ? 24.5 7.191 -2.105 1 94.06 218 TYR A C 1
ATOM 1647 O O . TYR A 1 218 ? 24.188 6.652 -3.17 1 94.06 218 TYR A O 1
ATOM 1655 N N . GLY A 1 219 ? 25.031 6.578 -1.084 1 93.94 219 GLY A N 1
ATOM 1656 C CA . GLY A 1 219 ? 25.156 5.129 -1.14 1 93.94 219 GLY A CA 1
ATOM 1657 C C . GLY A 1 219 ? 23.812 4.418 -1.176 1 93.94 219 GLY A C 1
ATOM 1658 O O . GLY A 1 219 ? 23.641 3.467 -1.938 1 93.94 219 GLY A O 1
ATOM 1659 N N . LEU A 1 220 ? 22.969 4.867 -0.345 1 93.69 220 LEU A N 1
ATOM 1660 C CA . LEU A 1 220 ? 21.625 4.27 -0.318 1 93.69 220 LEU A CA 1
ATOM 1661 C C . LEU A 1 220 ? 20.875 4.562 -1.611 1 93.69 220 LEU A C 1
ATOM 1663 O O . LEU A 1 220 ? 20.094 3.734 -2.078 1 93.69 220 LEU A O 1
ATOM 1667 N N . GLU A 1 221 ? 21.078 5.734 -2.166 1 95.94 221 GLU A N 1
ATOM 1668 C CA . GLU A 1 221 ? 20.469 6.039 -3.457 1 95.94 221 GLU A CA 1
ATOM 1669 C C . GLU A 1 221 ? 20.953 5.078 -4.539 1 95.94 221 GLU A C 1
ATOM 1671 O O . GLU A 1 221 ? 20.156 4.613 -5.363 1 95.94 221 GLU A O 1
ATOM 1676 N N . GLU A 1 222 ? 22.234 4.801 -4.531 1 96.06 222 GLU A N 1
ATOM 1677 C CA . GLU A 1 222 ? 22.781 3.844 -5.484 1 96.06 222 GLU A CA 1
ATOM 1678 C C . GLU A 1 222 ? 22.125 2.475 -5.328 1 96.06 222 GLU A C 1
ATOM 1680 O O . GLU A 1 222 ? 21.859 1.795 -6.32 1 96.06 222 GLU A O 1
ATOM 1685 N N . MET A 1 223 ? 21.953 2.066 -4.117 1 95.12 223 MET A N 1
ATOM 1686 C CA . MET A 1 223 ? 21.25 0.809 -3.854 1 95.12 223 MET A CA 1
ATOM 1687 C C . MET A 1 223 ? 19.844 0.833 -4.438 1 95.12 223 MET A C 1
ATOM 1689 O O . MET A 1 223 ? 19.422 -0.119 -5.102 1 95.12 223 MET A O 1
ATOM 1693 N N . ASN A 1 224 ? 19.156 1.912 -4.172 1 97.06 224 ASN A N 1
ATOM 1694 C CA . ASN A 1 224 ? 17.797 2.055 -4.688 1 97.06 224 ASN A CA 1
ATOM 1695 C C . ASN A 1 224 ? 17.766 2.047 -6.215 1 97.06 224 ASN A C 1
ATOM 1697 O O . ASN A 1 224 ? 16.859 1.487 -6.824 1 97.06 224 ASN A O 1
ATOM 1701 N N . GLU A 1 225 ? 18.766 2.705 -6.82 1 97.5 225 GLU A N 1
ATOM 1702 C CA . GLU A 1 225 ? 18.859 2.684 -8.281 1 97.5 225 GLU A CA 1
ATOM 1703 C C . GLU A 1 225 ? 19 1.256 -8.797 1 97.5 225 GLU A C 1
ATOM 1705 O O . GLU A 1 225 ? 18.406 0.901 -9.82 1 97.5 225 GLU A O 1
ATOM 1710 N N . ARG A 1 226 ? 19.781 0.441 -8.078 1 96.69 226 ARG A N 1
ATOM 1711 C CA . ARG A 1 226 ? 19.922 -0.96 -8.453 1 96.69 226 ARG A CA 1
ATOM 1712 C C . ARG A 1 226 ? 18.594 -1.706 -8.336 1 96.69 226 ARG A C 1
ATOM 1714 O O . ARG A 1 226 ? 18.25 -2.512 -9.195 1 96.69 226 ARG A O 1
ATOM 1721 N N . TYR A 1 227 ? 17.875 -1.434 -7.215 1 97.19 227 TYR A N 1
ATOM 1722 C CA . TYR A 1 227 ? 16.562 -2.057 -7.055 1 97.19 227 TYR A CA 1
ATOM 1723 C C . TYR A 1 227 ? 15.656 -1.73 -8.234 1 97.19 227 TYR A C 1
ATOM 1725 O O . TYR A 1 227 ? 15.047 -2.627 -8.82 1 97.19 227 TYR A O 1
ATOM 1733 N N . GLN A 1 228 ? 15.586 -0.427 -8.547 1 98.19 228 GLN A N 1
ATOM 1734 C CA . GLN A 1 228 ? 14.695 0.02 -9.617 1 98.19 228 GLN A CA 1
ATOM 1735 C C . GLN A 1 228 ? 15.086 -0.592 -10.953 1 98.19 228 GLN A C 1
ATOM 1737 O O . GLN A 1 228 ? 14.227 -0.916 -11.773 1 98.19 228 GLN A O 1
ATOM 1742 N N . ALA A 1 229 ? 16.375 -0.713 -11.219 1 98.38 229 ALA A N 1
ATOM 1743 C CA . ALA A 1 229 ? 16.828 -1.354 -12.445 1 98.38 229 ALA A CA 1
ATOM 1744 C C . ALA A 1 229 ? 16.359 -2.803 -12.516 1 98.38 229 ALA A C 1
ATOM 1746 O O . ALA A 1 229 ? 15.938 -3.27 -13.578 1 98.38 229 ALA A O 1
ATOM 1747 N N . THR A 1 230 ? 16.438 -3.494 -11.406 1 98.5 230 THR A N 1
ATOM 1748 C CA . THR A 1 230 ? 15.969 -4.871 -11.328 1 98.5 230 THR A CA 1
ATOM 1749 C C . THR A 1 230 ? 14.461 -4.941 -11.586 1 98.5 230 THR A C 1
ATOM 1751 O O . THR A 1 230 ? 14 -5.801 -12.336 1 98.5 230 THR A O 1
ATOM 1754 N N . TYR A 1 231 ? 13.703 -4.047 -10.969 1 98.44 231 TYR A N 1
ATOM 1755 C CA . TYR A 1 231 ? 12.258 -4.027 -11.141 1 98.44 231 TYR A CA 1
ATOM 1756 C C . TYR A 1 231 ? 11.891 -3.752 -12.594 1 98.44 231 TYR A C 1
ATOM 1758 O O . TYR A 1 231 ? 10.93 -4.312 -13.117 1 98.44 231 TYR A O 1
ATOM 1766 N N . LYS A 1 232 ? 12.648 -2.902 -13.234 1 98.44 232 LYS A N 1
ATOM 1767 C CA . LYS A 1 232 ? 12.414 -2.65 -14.656 1 98.44 232 LYS A CA 1
ATOM 1768 C C . LYS A 1 232 ? 12.555 -3.93 -15.469 1 98.44 232 LYS A C 1
ATOM 1770 O O . LYS A 1 232 ? 11.75 -4.195 -16.359 1 98.44 232 LYS A O 1
ATOM 1775 N N . LYS A 1 233 ? 13.57 -4.719 -15.141 1 98.69 233 LYS A N 1
ATOM 1776 C CA . LYS A 1 233 ? 13.773 -5.992 -15.82 1 98.69 233 LYS A CA 1
ATOM 1777 C C . LYS A 1 233 ? 12.609 -6.945 -15.555 1 98.69 233 LYS A C 1
ATOM 1779 O O . LYS A 1 233 ? 12.164 -7.664 -16.453 1 98.69 233 LYS A O 1
ATOM 1784 N N . ILE A 1 234 ? 12.148 -6.957 -14.367 1 98.81 234 ILE A N 1
ATOM 1785 C CA . ILE A 1 234 ? 11.055 -7.836 -13.984 1 98.81 234 ILE A CA 1
ATOM 1786 C C . ILE A 1 234 ? 9.781 -7.434 -14.734 1 98.81 234 ILE A C 1
ATOM 1788 O O . ILE A 1 234 ? 9.062 -8.289 -15.25 1 98.81 234 ILE A O 1
ATOM 1792 N N . ILE A 1 235 ? 9.523 -6.148 -14.805 1 98.62 235 ILE A N 1
ATOM 1793 C CA . ILE A 1 235 ? 8.359 -5.629 -15.516 1 98.62 235 ILE A CA 1
ATOM 1794 C C . ILE A 1 235 ? 8.43 -6.043 -16.984 1 98.62 235 ILE A C 1
ATOM 1796 O O . ILE A 1 235 ? 7.418 -6.426 -17.578 1 98.62 235 ILE A O 1
ATOM 1800 N N . GLU A 1 236 ? 9.562 -6.078 -17.531 1 98.19 236 GLU A N 1
ATOM 1801 C CA . GLU A 1 236 ? 9.75 -6.383 -18.953 1 98.19 236 GLU A CA 1
ATOM 1802 C C . GLU A 1 236 ? 9.602 -7.879 -19.219 1 98.19 236 GLU A C 1
ATOM 1804 O O . GLU A 1 236 ? 9.148 -8.281 -20.297 1 98.19 236 GLU A O 1
ATOM 1809 N N . ASN A 1 237 ? 9.891 -8.711 -18.188 1 98.44 237 ASN A N 1
ATOM 1810 C CA . ASN A 1 237 ? 10.125 -10.102 -18.547 1 98.44 237 ASN A CA 1
ATOM 1811 C C . ASN A 1 237 ? 9.156 -11.039 -17.828 1 98.44 237 ASN A C 1
ATOM 1813 O O . ASN A 1 237 ? 8.992 -12.195 -18.219 1 98.44 237 ASN A O 1
ATOM 1817 N N . GLU A 1 238 ? 8.453 -10.531 -16.797 1 98.56 238 GLU A N 1
ATOM 1818 C CA . GLU A 1 238 ? 7.848 -11.516 -15.906 1 98.56 238 GLU A CA 1
ATOM 1819 C C . GLU A 1 238 ? 6.328 -11.375 -15.883 1 98.56 238 GLU A C 1
ATOM 1821 O O . GLU A 1 238 ? 5.645 -12.086 -15.141 1 98.56 238 GLU A O 1
ATOM 1826 N N . GLN A 1 239 ? 5.73 -10.523 -16.688 1 98.62 239 GLN A N 1
ATOM 1827 C CA . GLN A 1 239 ? 4.285 -10.312 -16.672 1 98.62 239 GLN A CA 1
ATOM 1828 C C . GLN A 1 239 ? 3.547 -11.508 -17.266 1 98.62 239 GLN A C 1
ATOM 1830 O O . GLN A 1 239 ? 3.945 -12.047 -18.312 1 98.62 239 GLN A O 1
ATOM 1835 N N . MET A 1 240 ? 2.543 -11.969 -16.562 1 98.81 240 MET A N 1
ATOM 1836 C CA . MET A 1 240 ? 1.7 -13.07 -17.016 1 98.81 240 MET A CA 1
ATOM 1837 C C . MET A 1 240 ? 0.223 -12.711 -16.891 1 98.81 240 MET A C 1
ATOM 1839 O O . MET A 1 240 ? -0.181 -12.047 -15.938 1 98.81 240 MET A O 1
ATOM 1843 N N . HIS A 1 241 ? -0.582 -13.133 -17.844 1 98.81 241 HIS A N 1
ATOM 1844 C CA . HIS A 1 241 ? -2.033 -12.984 -17.828 1 98.81 241 HIS A CA 1
ATOM 1845 C C . HIS A 1 241 ? -2.711 -14.047 -18.672 1 98.81 241 HIS A C 1
ATOM 1847 O O . HIS A 1 241 ? -2.045 -14.766 -19.438 1 98.81 241 HIS A O 1
ATOM 1853 N N . GLU A 1 242 ? -3.932 -14.211 -18.391 1 98.81 242 GLU A N 1
ATOM 1854 C CA . GLU A 1 242 ? -4.758 -15.109 -19.203 1 98.81 242 GLU A CA 1
ATOM 1855 C C . GLU A 1 242 ? -5.879 -14.344 -19.891 1 98.81 242 GLU A C 1
ATOM 1857 O O . GLU A 1 242 ? -6.492 -13.453 -19.312 1 98.81 242 GLU A O 1
ATOM 1862 N N . GLU A 1 243 ? -6.094 -14.656 -21.141 1 98.81 243 GLU A N 1
ATOM 1863 C CA . GLU A 1 243 ? -7.207 -14.125 -21.922 1 98.81 243 GLU A CA 1
ATOM 1864 C C . GLU A 1 243 ? -8.25 -15.211 -22.188 1 98.81 243 GLU A C 1
ATOM 1866 O O . GLU A 1 243 ? -7.906 -16.328 -22.562 1 98.81 243 GLU A O 1
ATOM 1871 N N . TYR A 1 244 ? -9.484 -14.883 -21.875 1 98.81 244 TYR A N 1
ATOM 1872 C CA . TYR A 1 244 ? -10.586 -15.812 -22.094 1 98.81 244 TYR A CA 1
ATOM 1873 C C . TYR A 1 244 ? -11.719 -15.156 -22.875 1 98.81 244 TYR A C 1
ATOM 1875 O O . TYR A 1 244 ? -12.375 -14.242 -22.359 1 98.81 244 TYR A O 1
ATOM 1883 N N . MET A 1 245 ? -11.969 -15.492 -24.109 1 98.62 245 MET A N 1
ATOM 1884 C CA . MET A 1 245 ? -13.062 -15.039 -24.969 1 98.62 245 MET A CA 1
ATOM 1885 C C . MET A 1 245 ? -12.984 -13.539 -25.203 1 98.62 245 MET A C 1
ATOM 1887 O O . MET A 1 245 ? -14 -12.844 -25.125 1 98.62 245 MET A O 1
ATOM 1891 N N . LEU A 1 246 ? -11.773 -13 -25.516 1 98.62 246 LEU A N 1
ATOM 1892 C CA . LEU A 1 246 ? -11.594 -11.555 -25.578 1 98.62 246 LEU A CA 1
ATOM 1893 C C . LEU A 1 246 ? -11.531 -11.086 -27.031 1 98.62 246 LEU A C 1
ATOM 1895 O O . LEU A 1 246 ? -11.602 -9.891 -27.312 1 98.62 246 LEU A O 1
ATOM 1899 N N . GLU A 1 247 ? -11.453 -11.969 -27.969 1 97.44 247 GLU A N 1
ATOM 1900 C CA . GLU A 1 247 ? -11.195 -11.641 -29.359 1 97.44 247 GLU A CA 1
ATOM 1901 C C . GLU A 1 247 ? -12.234 -10.664 -29.906 1 97.44 247 GLU A C 1
ATOM 1903 O O . GLU A 1 247 ? -11.898 -9.758 -30.672 1 97.44 247 GLU A O 1
ATOM 1908 N N . ASP A 1 248 ? -13.477 -10.805 -29.516 1 98 248 ASP A N 1
ATOM 1909 C CA . ASP A 1 248 ? -14.547 -9.945 -30 1 98 248 ASP A CA 1
ATOM 1910 C C . ASP A 1 248 ? -15.305 -9.305 -28.844 1 98 248 ASP A C 1
ATOM 1912 O O . ASP A 1 248 ? -16.469 -8.906 -29.016 1 98 248 ASP A O 1
ATOM 1916 N N . ALA A 1 249 ? -14.695 -9.25 -27.656 1 98.56 249 ALA A N 1
ATOM 1917 C CA . ALA A 1 249 ? -15.414 -8.859 -26.438 1 98.56 249 ALA A CA 1
ATOM 1918 C C . ALA A 1 249 ? -15.727 -7.367 -26.453 1 98.56 249 ALA A C 1
ATOM 1920 O O . ALA A 1 249 ? -14.844 -6.547 -26.719 1 98.56 249 ALA A O 1
ATOM 1921 N N . ASP A 1 250 ? -16.953 -7.027 -26.172 1 98.62 250 ASP A N 1
ATOM 1922 C CA . ASP A 1 250 ? -17.375 -5.652 -25.922 1 98.62 250 ASP A CA 1
ATOM 1923 C C . ASP A 1 250 ? -17.172 -5.27 -24.453 1 98.62 250 ASP A C 1
ATOM 1925 O O . ASP A 1 250 ? -17.031 -4.086 -24.125 1 98.62 250 ASP A O 1
ATOM 1929 N N . VAL A 1 251 ? -17.234 -6.301 -23.656 1 98.81 251 VAL A N 1
ATOM 1930 C CA . VAL A 1 251 ? -17.016 -6.141 -22.219 1 98.81 251 VAL A CA 1
ATOM 1931 C C . VAL A 1 251 ? -15.82 -6.988 -21.781 1 98.81 251 VAL A C 1
ATOM 1933 O O . VAL A 1 251 ? -15.766 -8.188 -22.062 1 98.81 251 VAL A O 1
ATOM 1936 N N . VAL A 1 252 ? -14.875 -6.367 -21.172 1 98.94 252 VAL A N 1
ATOM 1937 C CA . VAL A 1 252 ? -13.75 -7.094 -20.578 1 98.94 252 VAL A CA 1
ATOM 1938 C C . VAL A 1 252 ? -13.93 -7.184 -19.062 1 98.94 252 VAL A C 1
ATOM 1940 O O . VAL A 1 252 ? -13.789 -6.18 -18.359 1 98.94 252 VAL A O 1
ATOM 1943 N N . ILE A 1 253 ? -14.281 -8.359 -18.578 1 98.94 253 ILE A N 1
ATOM 1944 C CA . ILE A 1 253 ? -14.281 -8.586 -17.141 1 98.94 253 ILE A CA 1
ATOM 1945 C C . ILE A 1 253 ? -12.844 -8.789 -16.656 1 98.94 253 ILE A C 1
ATOM 1947 O O . ILE A 1 253 ? -12.109 -9.617 -17.188 1 98.94 253 ILE A O 1
ATOM 1951 N N . VAL A 1 254 ? -12.414 -7.984 -15.727 1 98.94 254 VAL A N 1
ATOM 1952 C CA . VAL A 1 254 ? -11.07 -8.094 -15.172 1 98.94 254 VAL A CA 1
ATOM 1953 C C . VAL A 1 254 ? -11.141 -8.648 -13.75 1 98.94 254 VAL A C 1
ATOM 1955 O O . VAL A 1 254 ? -11.781 -8.047 -12.875 1 98.94 254 VAL A O 1
ATOM 1958 N N . ALA A 1 255 ? -10.578 -9.766 -13.5 1 98.94 255 ALA A N 1
ATOM 1959 C CA . ALA A 1 255 ? -10.578 -10.445 -12.211 1 98.94 255 ALA A CA 1
ATOM 1960 C C . ALA A 1 255 ? -9.344 -11.336 -12.062 1 98.94 255 ALA A C 1
ATOM 1962 O O . ALA A 1 255 ? -8.75 -11.758 -13.055 1 98.94 255 ALA A O 1
ATOM 1963 N N . TYR A 1 256 ? -8.906 -11.594 -10.867 1 98.75 256 TYR A N 1
ATOM 1964 C CA . TYR A 1 256 ? -7.754 -12.445 -10.617 1 98.75 256 TYR A CA 1
ATOM 1965 C C . TYR A 1 256 ? -8.078 -13.516 -9.578 1 98.75 256 TYR A C 1
ATOM 1967 O O . TYR A 1 256 ? -9.141 -13.477 -8.953 1 98.75 256 TYR A O 1
ATOM 1975 N N . GLY A 1 257 ? -7.164 -14.461 -9.414 1 97.94 257 GLY A N 1
ATOM 1976 C CA . GLY A 1 257 ? -7.379 -15.484 -8.406 1 97.94 257 GLY A CA 1
ATOM 1977 C C . GLY A 1 257 ? -8.656 -16.281 -8.625 1 97.94 257 GLY A C 1
ATOM 1978 O O . GLY A 1 257 ? -9.023 -16.562 -9.773 1 97.94 257 GLY A O 1
ATOM 1979 N N . THR A 1 258 ? -9.312 -16.641 -7.613 1 97.12 258 THR A N 1
ATOM 1980 C CA . THR A 1 258 ? -10.508 -17.469 -7.695 1 97.12 258 THR A CA 1
ATOM 1981 C C . THR A 1 258 ? -11.648 -16.719 -8.367 1 97.12 258 THR A C 1
ATOM 1983 O O . THR A 1 258 ? -12.484 -17.312 -9.039 1 97.12 258 THR A O 1
ATOM 1986 N N . ILE A 1 259 ? -11.68 -15.406 -8.203 1 98.19 259 ILE A N 1
ATOM 1987 C CA . ILE A 1 259 ? -12.711 -14.609 -8.859 1 98.19 259 ILE A CA 1
ATOM 1988 C C . ILE A 1 259 ? -12.508 -14.648 -10.375 1 98.19 259 ILE A C 1
ATOM 1990 O O . ILE A 1 259 ? -13.469 -14.555 -11.141 1 98.19 259 ILE A O 1
ATOM 1994 N N . GLY A 1 260 ? -11.211 -14.758 -10.781 1 98.06 260 GLY A N 1
ATOM 1995 C CA . GLY A 1 260 ? -10.953 -14.953 -12.203 1 98.06 260 GLY A CA 1
ATOM 1996 C C . GLY A 1 260 ? -11.664 -16.172 -12.773 1 98.06 260 GLY A C 1
ATOM 1997 O O . GLY A 1 260 ? -12.203 -16.109 -13.883 1 98.06 260 GLY A O 1
ATOM 1998 N N . ARG A 1 261 ? -11.641 -17.203 -11.992 1 95.75 261 ARG A N 1
ATOM 1999 C CA . ARG A 1 261 ? -12.32 -18.422 -12.406 1 95.75 261 ARG A CA 1
ATOM 2000 C C . ARG A 1 261 ? -13.828 -18.203 -12.5 1 95.75 261 ARG A C 1
ATOM 2002 O O . ARG A 1 261 ? -14.461 -18.609 -13.469 1 95.75 261 ARG A O 1
ATOM 2009 N N . ILE A 1 262 ? -14.406 -17.578 -11.523 1 97.56 262 ILE A N 1
ATOM 2010 C CA . ILE A 1 262 ? -15.828 -17.266 -11.492 1 97.56 262 ILE A CA 1
ATOM 2011 C C . ILE A 1 262 ? -16.188 -16.359 -12.664 1 97.56 262 ILE A C 1
ATOM 2013 O O . ILE A 1 262 ? -17.234 -16.516 -13.289 1 97.56 262 ILE A O 1
ATOM 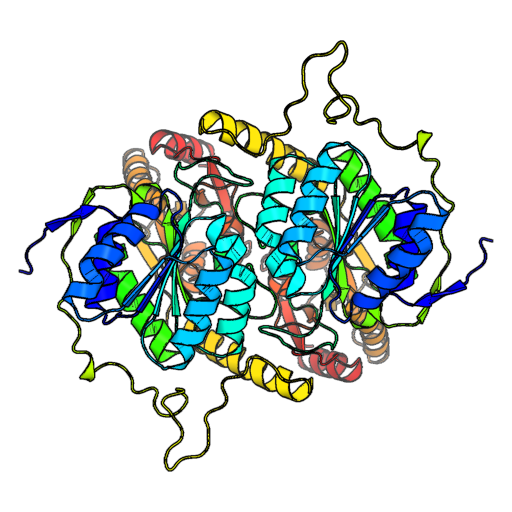2017 N N . ALA A 1 263 ? -15.344 -15.43 -12.953 1 98.75 263 ALA A N 1
ATOM 2018 C CA . ALA A 1 263 ? -15.57 -14.477 -14.039 1 98.75 263 ALA A CA 1
ATOM 2019 C C . ALA A 1 263 ? -15.68 -15.188 -15.383 1 98.75 263 ALA A C 1
ATOM 2021 O O . ALA A 1 263 ? -16.438 -14.758 -16.266 1 98.75 263 ALA A O 1
ATOM 2022 N N . LYS A 1 264 ? -14.938 -16.266 -15.57 1 98.69 264 LYS A N 1
ATOM 2023 C CA . LYS A 1 264 ? -15.023 -17.016 -16.812 1 98.69 264 LYS A CA 1
ATOM 2024 C C . LYS A 1 264 ? -16.406 -17.641 -16.984 1 98.69 264 LYS A C 1
ATOM 2026 O O . LYS A 1 264 ? -16.953 -17.656 -18.094 1 98.69 264 LYS A O 1
ATOM 2031 N N . SER A 1 265 ? -16.953 -18.109 -15.875 1 98.44 265 SER A N 1
ATOM 2032 C CA . SER A 1 265 ? -18.328 -18.609 -15.914 1 98.44 265 SER A CA 1
ATOM 2033 C C . SER A 1 265 ? -19.312 -17.5 -16.25 1 98.44 265 SER A C 1
ATOM 2035 O O . SER A 1 265 ? -20.266 -17.719 -17 1 98.44 265 SER A O 1
ATOM 2037 N N . VAL A 1 266 ? -19.062 -16.375 -15.672 1 98.81 266 VAL A N 1
ATOM 2038 C CA . VAL A 1 266 ? -19.938 -15.219 -15.914 1 98.81 266 VAL A CA 1
ATOM 2039 C C . VAL A 1 266 ? -19.859 -14.82 -17.391 1 98.81 266 VAL A C 1
ATOM 2041 O O . VAL A 1 266 ? -20.891 -14.5 -18 1 98.81 266 VAL A O 1
ATOM 2044 N N . ALA A 1 267 ? -18.656 -14.82 -17.938 1 98.88 267 ALA A N 1
ATOM 2045 C CA . ALA A 1 267 ? -18.5 -14.477 -19.344 1 98.88 267 ALA A CA 1
ATOM 2046 C C . ALA A 1 267 ? -19.281 -15.43 -20.234 1 98.88 267 ALA A C 1
ATOM 2048 O O . ALA A 1 267 ? -19.953 -14.992 -21.188 1 98.88 267 ALA A O 1
ATOM 2049 N N . LYS A 1 268 ? -19.25 -16.703 -19.953 1 98.69 268 LYS A N 1
ATOM 2050 C CA . LYS A 1 268 ? -20.016 -17.703 -20.703 1 98.69 268 LYS A CA 1
ATOM 2051 C C . LYS A 1 268 ? -21.516 -17.438 -20.609 1 98.69 268 LYS A C 1
ATOM 2053 O O . LYS A 1 268 ? -22.219 -17.453 -21.609 1 98.69 268 LYS A O 1
ATOM 2058 N N . MET A 1 269 ? -21.938 -17.203 -19.391 1 98.69 269 MET A N 1
ATOM 2059 C CA . MET A 1 269 ? -23.359 -16.922 -19.156 1 98.69 269 MET A CA 1
ATOM 2060 C C . MET A 1 269 ? -23.797 -15.664 -19.906 1 98.69 269 MET A C 1
ATOM 2062 O O . MET A 1 269 ? -24.891 -15.625 -20.469 1 98.69 269 MET A O 1
ATOM 2066 N N . ALA A 1 270 ? -22.984 -14.703 -19.875 1 98.81 270 ALA A N 1
ATOM 2067 C CA . ALA A 1 270 ? -23.281 -13.445 -20.547 1 98.81 270 ALA A CA 1
ATOM 2068 C C . ALA A 1 270 ? -23.406 -13.641 -22.047 1 98.81 270 ALA A C 1
ATOM 2070 O O . ALA A 1 270 ? -24.328 -13.117 -22.688 1 98.81 270 ALA A O 1
ATOM 2071 N N . ARG A 1 271 ? -22.484 -14.367 -22.641 1 98.56 271 ARG A N 1
ATOM 2072 C CA . ARG A 1 271 ? -22.5 -14.609 -24.078 1 98.56 271 ARG A CA 1
ATOM 2073 C C . ARG A 1 271 ? -23.75 -15.375 -24.484 1 98.56 271 ARG A C 1
ATOM 2075 O O . ARG A 1 271 ? -24.297 -15.148 -25.578 1 98.56 271 ARG A O 1
ATOM 2082 N N . GLU A 1 272 ? -24.125 -16.281 -23.625 1 98.31 272 GLU A N 1
ATOM 2083 C CA . GLU A 1 272 ? -25.375 -17.016 -23.875 1 98.31 272 GLU A CA 1
ATOM 2084 C C . GLU A 1 272 ? -26.562 -16.078 -23.922 1 98.31 272 GLU A C 1
ATOM 2086 O O . GLU A 1 272 ? -27.594 -16.391 -24.531 1 98.31 272 GLU A O 1
ATOM 2091 N N . GLN A 1 273 ? -26.422 -14.969 -23.344 1 98 273 GLN A N 1
ATOM 2092 C CA . GLN A 1 273 ? -27.516 -13.992 -23.312 1 98 273 GLN A CA 1
ATOM 2093 C C . GLN A 1 273 ? -27.25 -12.852 -24.297 1 98 273 GLN A C 1
ATOM 2095 O O . GLN A 1 273 ? -27.891 -11.805 -24.219 1 98 273 GLN A O 1
ATOM 2100 N N . GLY A 1 274 ? -26.203 -12.938 -25.109 1 98 274 GLY A N 1
ATOM 2101 C CA . GLY A 1 274 ? -25.969 -12 -26.188 1 98 274 GLY A CA 1
ATOM 2102 C C . GLY A 1 274 ? -24.984 -10.898 -25.828 1 98 274 GLY A C 1
ATOM 2103 O O . GLY A 1 274 ? -24.766 -9.969 -26.594 1 98 274 GLY A O 1
ATOM 2104 N N . ILE A 1 275 ? -24.438 -10.961 -24.656 1 98.62 275 ILE A N 1
ATOM 2105 C CA . ILE A 1 275 ? -23.438 -9.984 -24.234 1 98.62 275 ILE A CA 1
ATOM 2106 C C . ILE A 1 275 ? -22.031 -10.516 -24.516 1 98.62 275 ILE A C 1
ATOM 2108 O O . ILE A 1 275 ? -21.625 -11.531 -23.953 1 98.62 275 ILE A O 1
ATOM 2112 N N . LYS A 1 276 ? -21.297 -9.898 -25.406 1 98.75 276 LYS A N 1
ATOM 2113 C CA . LYS A 1 276 ? -19.953 -10.336 -25.781 1 98.75 276 LYS A CA 1
ATOM 2114 C C . LYS A 1 276 ? -18.938 -10 -24.688 1 98.75 276 LYS A C 1
ATOM 2116 O O . LYS A 1 276 ? -18.141 -9.078 -24.828 1 98.75 276 LYS A O 1
ATOM 2121 N N . ALA A 1 277 ? -18.984 -10.766 -23.703 1 98.81 277 ALA A N 1
ATOM 2122 C CA . ALA A 1 277 ? -18.078 -10.586 -22.578 1 98.81 277 ALA A CA 1
ATOM 2123 C C . ALA A 1 277 ? -16.906 -11.562 -22.641 1 98.81 277 ALA A C 1
ATOM 2125 O O . ALA A 1 277 ? -17.047 -12.672 -23.156 1 98.81 277 ALA A O 1
ATOM 2126 N N . GLY A 1 278 ? -15.766 -11.133 -22.297 1 98.88 278 GLY A N 1
ATOM 2127 C CA . GLY A 1 278 ? -14.578 -11.938 -22.062 1 98.88 278 GLY A CA 1
ATOM 2128 C C . GLY A 1 278 ? -13.883 -11.609 -20.766 1 98.88 278 GLY A C 1
ATOM 2129 O O . GLY A 1 278 ? -14.328 -10.742 -20 1 98.88 278 GLY A O 1
ATOM 2130 N N . VAL A 1 279 ? -12.852 -12.375 -20.438 1 98.94 279 VAL A N 1
ATOM 2131 C CA . VAL A 1 279 ? -12.18 -12.195 -19.156 1 98.94 279 VAL A CA 1
ATOM 2132 C C . VAL A 1 279 ? -10.688 -11.945 -19.375 1 98.94 279 VAL A C 1
ATOM 2134 O O . VAL A 1 279 ? -10.039 -12.672 -20.141 1 98.94 279 VAL A O 1
ATOM 2137 N N . PHE A 1 280 ? -10.188 -10.883 -18.875 1 98.94 280 PHE A N 1
ATOM 2138 C CA . PHE A 1 280 ? -8.766 -10.656 -18.688 1 98.94 280 PHE A CA 1
ATOM 2139 C C . PHE A 1 280 ? -8.359 -10.945 -17.25 1 98.94 280 PHE A C 1
ATOM 2141 O O . PHE A 1 280 ? -8.805 -10.258 -16.328 1 98.94 280 PHE A O 1
ATOM 2148 N N . ARG A 1 281 ? -7.539 -11.938 -17.031 1 98.94 281 ARG A N 1
ATOM 2149 C CA . ARG A 1 281 ? -7.129 -12.32 -15.688 1 98.94 281 ARG A CA 1
ATOM 2150 C C . ARG A 1 281 ? -5.629 -12.117 -15.492 1 98.94 281 ARG A C 1
ATOM 2152 O O . ARG A 1 281 ? -4.828 -12.945 -15.93 1 98.94 281 ARG A O 1
ATOM 2159 N N . PRO A 1 282 ? -5.262 -11.039 -14.82 1 98.94 282 PRO A N 1
ATOM 2160 C CA . PRO A 1 282 ? -3.846 -10.977 -14.461 1 98.94 282 PRO A CA 1
ATOM 2161 C C . PRO A 1 282 ? -3.416 -12.133 -13.562 1 98.94 282 PRO A C 1
ATOM 2163 O O . PRO A 1 282 ? -4.121 -12.477 -12.609 1 98.94 282 PRO A O 1
ATOM 2166 N N . ILE A 1 283 ? -2.363 -12.758 -13.914 1 98.88 283 ILE A N 1
ATOM 2167 C CA . ILE A 1 283 ? -1.76 -13.797 -13.078 1 98.88 283 ILE A CA 1
ATOM 2168 C C . ILE A 1 283 ? -0.679 -13.18 -12.195 1 98.88 283 ILE A C 1
ATOM 2170 O O . ILE A 1 283 ? -0.604 -13.477 -11 1 98.88 283 ILE A O 1
ATOM 2174 N N . THR A 1 284 ? 0.225 -12.375 -12.859 1 98.88 284 THR A N 1
ATOM 2175 C CA . THR A 1 284 ? 1.075 -11.492 -12.062 1 98.88 284 THR A CA 1
ATOM 2176 C C . THR A 1 284 ? 0.312 -10.242 -11.641 1 98.88 284 THR A C 1
ATOM 2178 O O . THR A 1 284 ? -0.192 -9.5 -12.484 1 98.88 284 THR A O 1
ATOM 2181 N N . LEU A 1 285 ? 0.202 -10.07 -10.391 1 98.88 285 LEU A N 1
ATOM 2182 C CA . LEU A 1 285 ? -0.472 -8.891 -9.852 1 98.88 285 LEU A CA 1
ATOM 2183 C C . LEU A 1 285 ? 0.508 -7.734 -9.68 1 98.88 285 LEU A C 1
ATOM 2185 O O . LEU A 1 285 ? 0.103 -6.57 -9.648 1 98.88 285 LEU A O 1
ATOM 2189 N N . TRP A 1 286 ? 1.759 -8.031 -9.547 1 98.56 286 TRP A N 1
ATOM 2190 C CA . TRP A 1 286 ? 2.9 -7.148 -9.781 1 98.56 286 TRP A CA 1
ATOM 2191 C C . TRP A 1 286 ? 4.094 -7.938 -10.312 1 98.56 286 TRP A C 1
ATOM 2193 O O . TRP A 1 286 ? 4.523 -8.914 -9.703 1 98.56 286 TRP A O 1
ATOM 2203 N N . PRO A 1 287 ? 4.688 -7.543 -11.344 1 98.56 287 PRO A N 1
ATOM 2204 C CA . PRO A 1 287 ? 4.242 -6.422 -12.172 1 98.56 287 PRO A CA 1
ATOM 2205 C C . PRO A 1 287 ? 2.904 -6.688 -12.859 1 98.56 287 PRO A C 1
ATOM 2207 O O . PRO A 1 287 ? 2.672 -7.789 -13.359 1 98.56 287 PRO A O 1
ATOM 2210 N N . TYR A 1 288 ? 1.985 -5.672 -12.82 1 98.81 288 TYR A N 1
ATOM 2211 C CA . TYR A 1 288 ? 0.679 -5.762 -13.461 1 98.81 288 TYR A CA 1
ATOM 2212 C C . TYR A 1 288 ? 0.812 -5.688 -14.977 1 98.81 288 TYR A C 1
ATOM 2214 O O . TYR A 1 288 ? 1.588 -4.887 -15.5 1 98.81 288 TYR A O 1
ATOM 2222 N N . PRO A 1 289 ? 0.137 -6.477 -15.703 1 98.81 289 PRO A N 1
ATOM 2223 C CA . PRO A 1 289 ? 0.224 -6.438 -17.172 1 98.81 289 PRO A CA 1
ATOM 2224 C C . PRO A 1 289 ? -0.55 -5.27 -17.766 1 98.81 289 PRO A C 1
ATOM 2226 O O . PRO A 1 289 ? -1.499 -5.48 -18.531 1 98.81 289 PRO A O 1
ATOM 2229 N N . TYR A 1 290 ? -0.133 -4.102 -17.562 1 98.69 290 TYR A N 1
ATOM 2230 C CA . TYR A 1 290 ? -0.808 -2.879 -17.984 1 98.69 290 TYR A CA 1
ATOM 2231 C C . TYR A 1 290 ? -0.984 -2.84 -19.484 1 98.69 290 TYR A C 1
ATOM 2233 O O . TYR A 1 290 ? -2.09 -2.611 -19.984 1 98.69 290 TYR A O 1
ATOM 2241 N N . GLU A 1 291 ? 0.089 -3.068 -20.234 1 98.25 291 GLU A N 1
ATOM 2242 C CA . GLU A 1 291 ? 0.055 -2.953 -21.688 1 98.25 291 GLU A CA 1
ATOM 2243 C C . GLU A 1 291 ? -0.856 -4.012 -22.312 1 98.25 291 GLU A C 1
ATOM 2245 O O . GLU A 1 291 ? -1.604 -3.727 -23.25 1 98.25 291 GLU A O 1
ATOM 2250 N N . ALA A 1 292 ? -0.771 -5.211 -21.734 1 98.62 292 ALA A N 1
ATOM 2251 C CA . ALA A 1 292 ? -1.61 -6.289 -22.234 1 98.62 292 ALA A CA 1
ATOM 2252 C C . ALA A 1 292 ? -3.09 -5.945 -22.109 1 98.62 292 ALA A C 1
ATOM 2254 O O . ALA A 1 292 ? -3.873 -6.172 -23.031 1 98.62 292 ALA A O 1
ATOM 2255 N N . LEU A 1 293 ? -3.477 -5.418 -20.953 1 98.81 293 LEU A N 1
ATOM 2256 C CA . LEU A 1 293 ?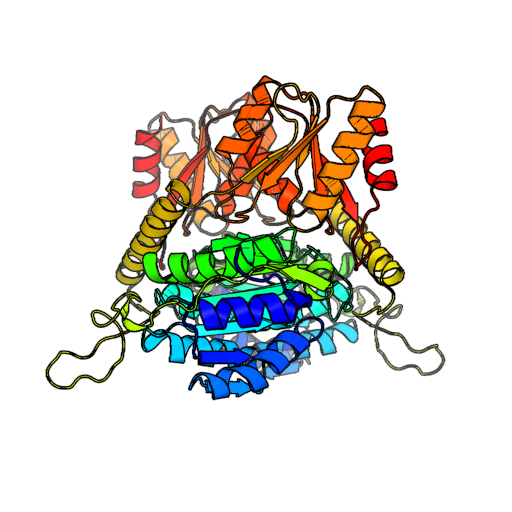 -4.871 -5.055 -20.734 1 98.81 293 LEU A CA 1
ATOM 2257 C C . LEU A 1 293 ? -5.266 -3.863 -21.609 1 98.81 293 LEU A C 1
ATOM 2259 O O . LEU A 1 293 ? -6.379 -3.814 -22.141 1 98.81 293 LEU A O 1
ATOM 2263 N N . SER A 1 294 ? -4.375 -2.904 -21.75 1 98.56 294 SER A N 1
ATOM 2264 C CA . SER A 1 294 ? -4.656 -1.666 -22.469 1 98.56 294 SER A CA 1
ATOM 2265 C C . SER A 1 294 ? -4.992 -1.938 -23.938 1 98.56 294 SER A C 1
ATOM 2267 O O . SER A 1 294 ? -5.715 -1.165 -24.562 1 98.56 294 SER A O 1
ATOM 2269 N N . LYS A 1 295 ? -4.484 -2.996 -24.516 1 98.31 295 LYS A N 1
ATOM 2270 C CA . LYS A 1 295 ? -4.715 -3.332 -25.906 1 98.31 295 LYS A CA 1
ATOM 2271 C C . LYS A 1 295 ? -6.207 -3.494 -26.203 1 98.31 295 LYS A C 1
ATOM 2273 O O . LYS A 1 295 ? -6.66 -3.254 -27.328 1 98.31 295 LYS A O 1
ATOM 2278 N N . PHE A 1 296 ? -6.965 -3.805 -25.188 1 98.62 296 PHE A N 1
ATOM 2279 C CA . PHE A 1 296 ? -8.375 -4.109 -25.391 1 98.62 296 PHE A CA 1
ATOM 2280 C C . PHE A 1 296 ? -9.211 -2.838 -25.375 1 98.62 296 PHE A C 1
ATOM 2282 O O . PHE A 1 296 ? -10.414 -2.873 -25.672 1 98.62 296 PHE A O 1
ATOM 2289 N N . THR A 1 297 ? -8.609 -1.716 -25.078 1 98.19 297 THR A N 1
ATOM 2290 C CA . THR A 1 297 ? -9.344 -0.456 -25.094 1 98.19 297 THR A CA 1
ATOM 2291 C C . THR A 1 297 ? -9.766 -0.096 -26.516 1 98.19 297 THR A C 1
ATOM 2293 O O . THR A 1 297 ? -10.672 0.718 -26.719 1 98.19 297 THR A O 1
ATOM 2296 N N . ASP A 1 298 ? -9.141 -0.612 -27.5 1 96.94 298 ASP A N 1
ATOM 2297 C CA . ASP A 1 298 ? -9.453 -0.323 -28.891 1 96.94 298 ASP A CA 1
ATOM 2298 C C . ASP A 1 298 ? -10.766 -0.981 -29.312 1 96.94 298 ASP A C 1
ATOM 2300 O O . ASP A 1 298 ? -11.438 -0.5 -30.234 1 96.94 298 ASP A O 1
ATOM 2304 N N . GLN A 1 299 ? -11.102 -2.004 -28.609 1 96.81 299 GLN A N 1
ATOM 2305 C CA . GLN A 1 299 ? -12.242 -2.789 -29.078 1 96.81 299 GLN A CA 1
ATOM 2306 C C . GLN A 1 299 ? -13.359 -2.797 -28.031 1 96.81 299 GLN A C 1
ATOM 2308 O O . GLN A 1 299 ? -14.531 -2.66 -28.375 1 96.81 299 GLN A O 1
ATOM 2313 N N . ALA A 1 300 ? -12.984 -2.973 -26.781 1 98.12 300 ALA A N 1
ATOM 2314 C CA . ALA A 1 300 ? -13.969 -3.131 -25.703 1 98.12 300 ALA A CA 1
ATOM 2315 C C . ALA A 1 300 ? -14.664 -1.806 -25.406 1 98.12 300 ALA A C 1
ATOM 2317 O O . ALA A 1 300 ? -14.078 -0.736 -25.578 1 98.12 300 ALA A O 1
ATOM 2318 N N . LYS A 1 301 ? -15.875 -1.89 -24.984 1 98.56 301 LYS A N 1
ATOM 2319 C CA . LYS A 1 301 ? -16.672 -0.71 -24.656 1 98.56 301 LYS A CA 1
ATOM 2320 C C . LYS A 1 301 ? -16.656 -0.449 -23.141 1 98.56 301 LYS A C 1
ATOM 2322 O O . LYS A 1 301 ? -16.891 0.678 -22.703 1 98.56 301 LYS A O 1
ATOM 2327 N N . LEU A 1 302 ? -16.391 -1.516 -22.438 1 98.69 302 LEU A N 1
ATOM 2328 C CA . LEU A 1 302 ? -16.516 -1.448 -20.984 1 98.69 302 LEU A CA 1
ATOM 2329 C C . LEU A 1 302 ? -15.523 -2.402 -20.328 1 98.69 302 LEU A C 1
ATOM 2331 O O . LEU A 1 302 ? -15.359 -3.541 -20.766 1 98.69 302 LEU A O 1
ATOM 2335 N N . PHE A 1 303 ? -14.836 -1.924 -19.344 1 98.94 303 PHE A N 1
ATOM 2336 C CA . PHE A 1 303 ? -14.062 -2.768 -18.453 1 98.94 303 PHE A CA 1
ATOM 2337 C C . PHE A 1 303 ? -14.773 -2.932 -17.109 1 98.94 303 PHE A C 1
ATOM 2339 O O . PHE A 1 303 ? -15.148 -1.944 -16.469 1 98.94 303 PHE A O 1
ATOM 2346 N N . PHE A 1 304 ? -15.055 -4.164 -16.734 1 98.94 304 PHE A N 1
ATOM 2347 C CA . PHE A 1 304 ? -15.82 -4.504 -15.547 1 98.94 304 PHE A CA 1
ATOM 2348 C C . PHE A 1 304 ? -14.969 -5.297 -14.562 1 98.94 304 PHE A C 1
ATOM 2350 O O . PHE A 1 304 ? -14.703 -6.48 -14.781 1 98.94 304 PHE A O 1
ATOM 2357 N N . THR A 1 305 ? -14.5 -4.625 -13.5 1 98.94 305 THR A N 1
ATOM 2358 C CA . THR A 1 305 ? -13.641 -5.262 -12.516 1 98.94 305 THR A CA 1
ATOM 2359 C C . THR A 1 305 ? -14.461 -5.953 -11.438 1 98.94 305 THR A C 1
ATOM 2361 O O . THR A 1 305 ? -15.43 -5.387 -10.93 1 98.94 305 THR A O 1
ATOM 2364 N N . VAL A 1 306 ? -14.109 -7.164 -11.086 1 98.88 306 VAL A N 1
ATOM 2365 C CA . VAL A 1 306 ? -14.789 -7.93 -10.055 1 98.88 306 VAL A CA 1
ATOM 2366 C C . VAL A 1 306 ? -13.773 -8.414 -9.016 1 98.88 306 VAL A C 1
ATOM 2368 O O . VAL A 1 306 ? -12.766 -9.023 -9.367 1 98.88 306 VAL A O 1
ATOM 2371 N N . GLU A 1 307 ? -14.062 -8.141 -7.738 1 98.5 307 GLU A N 1
ATOM 2372 C CA . GLU A 1 307 ? -13.117 -8.5 -6.684 1 98.5 307 GLU A CA 1
ATOM 2373 C C . GLU A 1 307 ? -13.852 -8.938 -5.418 1 98.5 307 GLU A C 1
ATOM 2375 O O . GLU A 1 307 ? -14.992 -8.531 -5.184 1 98.5 307 GLU A O 1
ATOM 2380 N N . MET A 1 308 ? -13.156 -9.727 -4.617 1 97.88 308 MET A N 1
ATOM 2381 C CA . MET A 1 308 ? -13.562 -9.938 -3.23 1 97.88 308 MET A CA 1
ATOM 2382 C C . MET A 1 308 ? -12.922 -8.906 -2.307 1 97.88 308 MET A C 1
ATOM 2384 O O . MET A 1 308 ? -12.273 -9.266 -1.323 1 97.88 308 MET A O 1
ATOM 2388 N N . SER A 1 309 ? -13.047 -7.688 -2.621 1 97.94 309 SER A N 1
ATOM 2389 C CA . SER A 1 309 ? -12.555 -6.52 -1.897 1 97.94 309 SER A CA 1
ATOM 2390 C C . SER A 1 309 ? -13.398 -5.285 -2.197 1 97.94 309 SER A C 1
ATOM 2392 O O . SER A 1 309 ? -14.438 -5.383 -2.854 1 97.94 309 SER A O 1
ATOM 2394 N N . ALA A 1 310 ? -13 -4.148 -1.72 1 97.81 310 ALA A N 1
ATOM 2395 C CA . ALA A 1 310 ? -13.688 -2.885 -1.981 1 97.81 310 ALA A CA 1
ATOM 2396 C C . ALA A 1 310 ? -13.148 -2.223 -3.248 1 97.81 310 ALA A C 1
ATOM 2398 O O . ALA A 1 310 ? -13.273 -1.008 -3.42 1 97.81 310 ALA A O 1
ATOM 2399 N N . GLY A 1 311 ? -12.508 -2.984 -4.145 1 97.94 311 GLY A N 1
ATOM 2400 C CA . GLY A 1 311 ? -12.016 -2.449 -5.402 1 97.94 311 GLY A CA 1
ATOM 2401 C C . GLY A 1 311 ? -10.586 -1.953 -5.316 1 97.94 311 GLY A C 1
ATOM 2402 O O . GLY A 1 311 ? -10.305 -0.797 -5.641 1 97.94 311 GLY A O 1
ATOM 2403 N N . GLN A 1 312 ? -9.648 -2.799 -4.93 1 98.12 312 GLN A N 1
ATOM 2404 C CA . GLN A 1 312 ? -8.242 -2.426 -4.855 1 98.12 312 GLN A CA 1
ATOM 2405 C C . GLN A 1 312 ? -7.57 -2.537 -6.219 1 98.12 312 GLN A C 1
ATOM 2407 O O . GLN A 1 312 ? -6.949 -1.582 -6.695 1 98.12 312 GLN A O 1
ATOM 2412 N N . MET A 1 313 ? -7.812 -3.59 -6.938 1 98.62 313 MET A N 1
ATOM 2413 C CA . MET A 1 313 ? -7.23 -3.787 -8.266 1 98.62 313 MET A CA 1
ATOM 2414 C C . MET A 1 313 ? -7.805 -2.791 -9.266 1 98.62 313 MET A C 1
ATOM 2416 O O . MET A 1 313 ? -7.207 -2.547 -10.312 1 98.62 313 MET A O 1
ATOM 2420 N N . VAL A 1 314 ? -8.977 -2.184 -8.992 1 98.56 314 VAL A N 1
ATOM 2421 C CA . VAL A 1 314 ? -9.641 -1.237 -9.883 1 98.56 314 VAL A CA 1
ATOM 2422 C C . VAL A 1 314 ? -8.656 -0.149 -10.305 1 98.56 314 VAL A C 1
ATOM 2424 O O . VAL A 1 314 ? -8.688 0.316 -11.445 1 98.56 314 VAL A O 1
ATOM 2427 N N . GLU A 1 315 ? -7.777 0.224 -9.375 1 98 315 GLU A N 1
ATOM 2428 C CA . GLU A 1 315 ? -6.82 1.286 -9.672 1 98 315 GLU A CA 1
ATOM 2429 C C . GLU A 1 315 ? -5.871 0.876 -10.797 1 98 315 GLU A C 1
ATOM 2431 O O . GLU A 1 315 ? -5.574 1.674 -11.688 1 98 315 GLU A O 1
ATOM 2436 N N . ASP A 1 316 ? -5.375 -0.331 -10.719 1 98.75 316 ASP A N 1
ATOM 2437 C CA . ASP A 1 316 ? -4.469 -0.805 -11.758 1 98.75 316 ASP A CA 1
ATOM 2438 C C . ASP A 1 316 ? -5.191 -0.944 -13.094 1 98.75 316 ASP A C 1
ATOM 2440 O O . ASP A 1 316 ? -4.602 -0.703 -14.148 1 98.75 316 ASP A O 1
ATOM 2444 N N . VAL A 1 317 ? -6.488 -1.363 -13.055 1 98.88 317 VAL A N 1
ATOM 2445 C CA . VAL A 1 317 ? -7.277 -1.437 -14.273 1 98.88 317 VAL A CA 1
ATOM 2446 C C . VAL A 1 317 ? -7.445 -0.039 -14.867 1 98.88 317 VAL A C 1
ATOM 2448 O O . VAL A 1 317 ? -7.266 0.157 -16.078 1 98.88 317 VAL A O 1
ATOM 2451 N N . LYS A 1 318 ? -7.742 0.94 -14 1 98.75 318 LYS A N 1
ATOM 2452 C CA . LYS A 1 318 ? -7.887 2.318 -14.461 1 98.75 318 LYS A CA 1
ATOM 2453 C C . LYS A 1 318 ? -6.586 2.84 -15.062 1 98.75 318 LYS A C 1
ATOM 2455 O O . LYS A 1 318 ? -6.602 3.57 -16.047 1 98.75 318 LYS A O 1
ATOM 2460 N N . LEU A 1 319 ? -5.477 2.477 -14.438 1 98.56 319 LEU A N 1
ATOM 2461 C CA . LEU A 1 319 ? -4.18 2.896 -14.953 1 98.56 319 LEU A CA 1
ATOM 2462 C C . LEU A 1 319 ? -3.92 2.293 -16.328 1 98.56 319 LEU A C 1
ATOM 2464 O O . LEU A 1 319 ? -3.295 2.928 -17.188 1 98.56 319 LEU A O 1
ATOM 2468 N N . SER A 1 320 ? -4.375 1.063 -16.547 1 98.56 320 SER A N 1
ATOM 2469 C CA . SER A 1 320 ? -4.215 0.398 -17.828 1 98.56 320 SER A CA 1
ATOM 2470 C C . SER A 1 320 ? -5.102 1.031 -18.891 1 98.56 320 SER A C 1
ATOM 2472 O O . SER A 1 320 ? -4.656 1.276 -20.016 1 98.56 320 SER A O 1
ATOM 2474 N N . VAL A 1 321 ? -6.383 1.229 -18.531 1 98.44 321 VAL A N 1
ATOM 2475 C CA . VAL A 1 321 ? -7.379 1.746 -19.469 1 98.44 321 VAL A CA 1
ATOM 2476 C C . VAL A 1 321 ? -7.09 3.215 -19.781 1 98.44 321 VAL A C 1
ATOM 2478 O O . VAL A 1 321 ? -7.316 3.678 -20.891 1 98.44 321 VAL A O 1
ATOM 2481 N N . ASN A 1 322 ? -6.602 3.926 -18.75 1 97.56 322 ASN A N 1
ATOM 2482 C CA . ASN A 1 322 ? -6.055 5.27 -18.891 1 97.56 322 ASN A CA 1
ATOM 2483 C C . ASN A 1 322 ? -7.074 6.23 -19.484 1 97.56 322 ASN A C 1
ATOM 2485 O O . ASN A 1 322 ? -6.742 7.023 -20.375 1 97.56 322 ASN A O 1
ATOM 2489 N N . GLY A 1 323 ? -8.359 6.117 -19.078 1 96.69 323 GLY A N 1
ATOM 2490 C CA . GLY A 1 323 ? -9.422 7.059 -19.406 1 96.69 323 GLY A CA 1
ATOM 2491 C C . GLY A 1 323 ? -10.031 6.812 -20.781 1 96.69 323 GLY A C 1
ATOM 2492 O O . GLY A 1 323 ? -10.945 7.531 -21.188 1 96.69 323 GLY A O 1
ATOM 2493 N N . LYS A 1 324 ? -9.617 5.82 -21.453 1 97.88 324 LYS A N 1
ATOM 2494 C CA . LYS A 1 324 ? -10.07 5.582 -22.812 1 97.88 324 LYS A CA 1
ATOM 2495 C C . LYS A 1 324 ? -11.469 4.988 -22.844 1 97.88 324 LYS A C 1
ATOM 2497 O O . LYS A 1 324 ? -12.227 5.199 -23.797 1 97.88 324 LYS A O 1
ATOM 2502 N N . LYS A 1 325 ? -11.797 4.172 -21.844 1 98.5 325 LYS A N 1
ATOM 2503 C CA . LYS A 1 325 ? -13.094 3.523 -21.719 1 98.5 325 LYS A CA 1
ATOM 2504 C C . LYS A 1 325 ? -13.586 3.545 -20.281 1 98.5 325 LYS A C 1
ATOM 2506 O O . LYS A 1 325 ? -12.805 3.766 -19.344 1 98.5 325 LYS A O 1
ATOM 2511 N N . PRO A 1 326 ? -14.906 3.387 -20.031 1 98.38 326 PRO A N 1
ATOM 2512 C CA . PRO A 1 326 ? -15.391 3.297 -18.656 1 98.38 326 PRO A CA 1
ATOM 2513 C C . PRO A 1 326 ? -14.859 2.068 -17.922 1 98.38 326 PRO A C 1
ATOM 2515 O O . PRO A 1 326 ? -14.742 0.993 -18.516 1 98.38 326 PRO A O 1
ATOM 2518 N N . VAL A 1 327 ? -14.477 2.225 -16.703 1 98.81 327 VAL A N 1
ATOM 2519 C CA . VAL A 1 327 ? -14.102 1.146 -15.797 1 98.81 327 VAL A CA 1
ATOM 2520 C C . VAL A 1 327 ? -15.117 1.05 -14.664 1 98.81 327 VAL A C 1
ATOM 2522 O O . VAL A 1 327 ? -15.281 1.994 -13.883 1 98.81 327 VAL A O 1
ATOM 2525 N N . GLU A 1 328 ? -15.867 -0.004 -14.609 1 98.81 328 GLU A N 1
ATOM 2526 C CA . GLU A 1 328 ? -16.875 -0.25 -13.586 1 98.81 328 GLU A CA 1
ATOM 2527 C C . GLU A 1 328 ? -16.438 -1.35 -12.625 1 98.81 328 GLU A C 1
ATOM 2529 O O . GLU A 1 328 ? -15.469 -2.064 -12.898 1 98.81 328 GLU A O 1
ATOM 2534 N N . PHE A 1 329 ? -17.188 -1.446 -11.453 1 98.62 329 PHE A N 1
ATOM 2535 C CA . PHE A 1 329 ? -16.703 -2.324 -10.398 1 98.62 329 PHE A CA 1
ATOM 2536 C C . PHE A 1 329 ? -17.859 -3 -9.68 1 98.62 329 PHE A C 1
ATOM 2538 O O . PHE A 1 329 ? -18.922 -2.391 -9.484 1 98.62 329 PHE A O 1
ATOM 2545 N N . TYR A 1 330 ? -17.641 -4.25 -9.367 1 98.69 330 TYR A N 1
ATOM 2546 C CA . TYR A 1 330 ? -18.469 -4.969 -8.406 1 98.69 330 TYR A CA 1
ATOM 2547 C C . TYR A 1 330 ? -17.594 -5.77 -7.434 1 98.69 330 TYR A C 1
ATOM 2549 O O . TYR A 1 330 ? -16.641 -6.426 -7.844 1 98.69 330 TYR A O 1
ATOM 2557 N N . GLY A 1 331 ? -17.875 -5.633 -6.254 1 97.81 331 GLY A N 1
ATOM 2558 C CA . GLY A 1 331 ? -17.094 -6.387 -5.277 1 97.81 331 GLY A CA 1
ATOM 2559 C C . GLY A 1 331 ? -17.891 -6.754 -4.039 1 97.81 331 GLY A C 1
ATOM 2560 O O . GLY A 1 331 ? -18.938 -6.145 -3.76 1 97.81 331 GLY A O 1
ATOM 2561 N N . ARG A 1 332 ? -17.578 -7.816 -3.428 1 97.5 332 ARG A N 1
ATOM 2562 C CA . ARG A 1 332 ? -18.031 -8.227 -2.104 1 97.5 332 ARG A CA 1
ATOM 2563 C C . ARG A 1 332 ? -16.875 -8.234 -1.104 1 97.5 332 ARG A C 1
ATOM 2565 O O . ARG A 1 332 ? -15.711 -8.312 -1.494 1 97.5 332 ARG A O 1
ATOM 2572 N N . MET A 1 333 ? -17.203 -8.094 0.114 1 96.31 333 MET A N 1
ATOM 2573 C CA . MET A 1 333 ? -16.188 -7.93 1.149 1 96.31 333 MET A CA 1
ATOM 2574 C C . MET A 1 333 ? -16.453 -8.875 2.318 1 96.31 333 MET A C 1
ATOM 2576 O O . MET A 1 333 ? -17.406 -9.648 2.295 1 96.31 333 MET A O 1
ATOM 2580 N N . GLY A 1 334 ? -15.531 -8.906 3.24 1 92.06 334 GLY A N 1
ATOM 2581 C CA . GLY A 1 334 ? -15.727 -9.516 4.547 1 92.06 334 GLY A CA 1
ATOM 2582 C C . GLY A 1 334 ? -15.773 -11.031 4.496 1 92.06 334 GLY A C 1
ATOM 2583 O O . GLY A 1 334 ? -16.141 -11.68 5.48 1 92.06 334 GLY A O 1
ATOM 2584 N N . GLY A 1 335 ? -15.492 -11.555 3.352 1 92.06 335 GLY A N 1
ATOM 2585 C CA . GLY A 1 335 ? -15.516 -13.008 3.254 1 92.06 335 GLY A CA 1
ATOM 2586 C C . GLY A 1 335 ? -16.641 -13.531 2.373 1 92.06 335 GLY A C 1
ATOM 2587 O O . GLY A 1 335 ? -16.734 -14.734 2.135 1 92.06 335 GLY A O 1
ATOM 2588 N N . VAL A 1 336 ? -17.469 -12.641 1.906 1 95.5 336 VAL A N 1
ATOM 2589 C CA . VAL A 1 336 ? -18.562 -13.016 1.029 1 95.5 336 VAL A CA 1
ATOM 2590 C C . VAL A 1 336 ? -18.062 -13.141 -0.408 1 95.5 336 VAL A C 1
ATOM 2592 O O . VAL A 1 336 ? -17.438 -12.219 -0.938 1 95.5 336 VAL A O 1
ATOM 2595 N N . VAL A 1 337 ? -18.281 -14.289 -0.979 1 96.06 337 VAL A N 1
ATOM 2596 C CA . VAL A 1 337 ? -17.859 -14.547 -2.35 1 96.06 337 VAL A CA 1
ATOM 2597 C C . VAL A 1 337 ? -18.969 -14.156 -3.32 1 96.06 337 VAL A C 1
ATOM 2599 O O . VAL A 1 337 ? -20.109 -14.617 -3.188 1 96.06 337 VAL A O 1
ATOM 2602 N N . PRO A 1 338 ? -18.688 -13.297 -4.238 1 97.25 338 PRO A N 1
ATOM 2603 C CA . PRO A 1 338 ? -19.719 -12.984 -5.227 1 97.25 338 PRO A CA 1
ATOM 2604 C C . PRO A 1 338 ? -20.109 -14.188 -6.082 1 97.25 338 PRO A C 1
ATOM 2606 O O . PRO A 1 338 ? -19.234 -14.945 -6.52 1 97.25 338 PRO A O 1
ATOM 2609 N N . THR A 1 339 ? -21.375 -14.383 -6.309 1 97.31 339 THR A N 1
ATOM 2610 C CA . THR A 1 339 ? -21.844 -15.484 -7.145 1 97.31 339 THR A CA 1
ATOM 2611 C C . THR A 1 339 ? -21.859 -15.078 -8.617 1 97.31 339 THR A C 1
ATOM 2613 O O . THR A 1 339 ? -21.969 -13.891 -8.93 1 97.31 339 THR A O 1
ATOM 2616 N N . PRO A 1 340 ? -21.766 -16.078 -9.461 1 98.31 340 PRO A N 1
ATOM 2617 C CA . PRO A 1 340 ? -21.859 -15.758 -10.891 1 98.31 340 PRO A CA 1
ATOM 2618 C C . PRO A 1 340 ? -23.109 -14.969 -11.234 1 98.31 340 PRO A C 1
ATOM 2620 O O . PRO A 1 340 ? -23.062 -14.031 -12.039 1 98.31 340 PRO A O 1
ATOM 2623 N N . THR A 1 341 ? -24.188 -15.266 -10.57 1 98.19 341 THR A N 1
ATOM 2624 C CA . THR A 1 341 ? -25.453 -14.609 -10.852 1 98.19 341 THR A CA 1
ATOM 2625 C C . THR A 1 341 ? -25.406 -13.141 -10.438 1 98.19 341 THR A C 1
ATOM 2627 O O . THR A 1 341 ? -25.891 -12.273 -11.172 1 98.19 341 THR A O 1
ATOM 2630 N N . GLU A 1 342 ? -24.844 -12.891 -9.273 1 98.31 342 GLU A N 1
ATOM 2631 C CA . GLU A 1 342 ? -24.703 -11.516 -8.805 1 98.31 342 GLU A CA 1
ATOM 2632 C C . GLU A 1 342 ? -23.859 -10.688 -9.773 1 98.31 342 GLU A C 1
ATOM 2634 O O . GLU A 1 342 ? -24.203 -9.547 -10.094 1 98.31 342 GLU A O 1
ATOM 2639 N N . ILE A 1 343 ? -22.781 -11.281 -10.234 1 98.75 343 ILE A N 1
ATOM 2640 C CA . ILE A 1 343 ? -21.859 -10.594 -11.133 1 98.75 343 ILE A CA 1
ATOM 2641 C C . ILE A 1 343 ? -22.547 -10.344 -12.477 1 98.75 343 ILE A C 1
ATOM 2643 O O . ILE A 1 343 ? -22.469 -9.25 -13.031 1 98.75 343 ILE A O 1
ATOM 2647 N N . LEU A 1 344 ? -23.234 -11.359 -12.945 1 98.75 344 LEU A N 1
ATOM 2648 C CA . LEU A 1 344 ? -23.938 -11.242 -14.219 1 98.75 344 LEU A CA 1
ATOM 2649 C C . LEU A 1 344 ? -25.016 -10.172 -14.141 1 98.75 344 LEU A C 1
ATOM 2651 O O . LEU A 1 344 ? -25.188 -9.383 -15.078 1 98.75 344 LEU A O 1
ATOM 2655 N N . ASN A 1 345 ? -25.781 -10.172 -13.055 1 98.62 345 ASN A N 1
ATOM 2656 C CA . ASN A 1 345 ? -26.844 -9.172 -12.883 1 98.62 345 ASN A CA 1
ATOM 2657 C C . ASN A 1 345 ? -26.266 -7.754 -12.906 1 98.62 345 ASN A C 1
ATOM 2659 O O . ASN A 1 345 ? -26.844 -6.863 -13.539 1 98.62 345 ASN A O 1
ATOM 2663 N N . LYS A 1 346 ? -25.172 -7.586 -12.234 1 98.69 346 LYS A N 1
ATOM 2664 C CA . LYS A 1 346 ? -24.531 -6.273 -12.25 1 98.69 346 LYS A CA 1
ATOM 2665 C C . LYS A 1 346 ? -24.047 -5.906 -13.648 1 98.69 346 LYS A C 1
ATOM 2667 O O . LYS A 1 346 ? -24.188 -4.758 -14.07 1 98.69 346 LYS A O 1
ATOM 2672 N N . LEU A 1 347 ? -23.438 -6.867 -14.336 1 98.69 347 LEU A N 1
ATOM 2673 C CA . LEU A 1 347 ? -22.984 -6.641 -15.703 1 98.69 347 LEU A CA 1
ATOM 2674 C C . LEU A 1 347 ? -24.125 -6.199 -16.594 1 98.69 347 LEU A C 1
ATOM 2676 O O . LEU A 1 347 ? -23.984 -5.266 -17.391 1 98.69 347 LEU A O 1
ATOM 2680 N N . LYS A 1 348 ? -25.25 -6.805 -16.469 1 98.44 348 LYS A N 1
ATOM 2681 C CA . LYS A 1 348 ? -26.422 -6.488 -17.281 1 98.44 348 LYS A CA 1
ATOM 2682 C C . LYS A 1 348 ? -26.906 -5.07 -17.016 1 98.44 348 LYS A C 1
ATOM 2684 O O . LYS A 1 348 ? -27.391 -4.387 -17.922 1 98.44 348 LYS A O 1
ATOM 2689 N N . GLU A 1 349 ? -26.766 -4.648 -15.758 1 98.19 349 GLU A N 1
ATOM 2690 C CA . GLU A 1 349 ? -27.141 -3.277 -15.422 1 98.19 349 GLU A CA 1
ATOM 2691 C C . GLU A 1 349 ? -26.25 -2.27 -16.141 1 98.19 349 GLU A C 1
ATOM 2693 O O . GLU A 1 349 ? -26.656 -1.13 -16.375 1 98.19 349 GLU A O 1
ATOM 2698 N N . LEU A 1 350 ? -25.016 -2.691 -16.422 1 97.69 350 LEU A N 1
ATOM 2699 C CA . LEU A 1 350 ? -24 -1.774 -16.938 1 97.69 350 LEU A CA 1
ATOM 2700 C C . LEU A 1 350 ? -24.062 -1.704 -18.453 1 97.69 350 LEU A C 1
ATOM 2702 O O . LEU A 1 350 ? -23.547 -0.753 -19.062 1 97.69 350 LEU A O 1
ATOM 2706 N N . VAL A 1 351 ? -24.625 -2.697 -19.156 1 96.25 351 VAL A N 1
ATOM 2707 C CA . VAL A 1 351 ? -24.625 -2.732 -20.609 1 96.25 351 VAL A CA 1
ATOM 2708 C C . VAL A 1 351 ? -26.031 -2.48 -21.141 1 96.25 351 VAL A C 1
ATOM 2710 O O . VAL A 1 351 ? -27.016 -2.738 -20.438 1 96.25 351 VAL A O 1
ATOM 2713 N N . MET B 1 1 ? -1.524 39.281 18.094 1 45.19 1 MET B N 1
ATOM 2714 C CA . MET B 1 1 ? -0.983 38.312 17.156 1 45.19 1 MET B CA 1
ATOM 2715 C C . MET B 1 1 ? -0.274 37.156 17.891 1 45.19 1 MET B C 1
ATOM 2717 O O . MET B 1 1 ? 0.479 37.406 18.828 1 45.19 1 MET B O 1
ATOM 2721 N N . ALA B 1 2 ? -0.796 35.969 17.766 1 62.78 2 ALA B N 1
ATOM 2722 C CA . ALA B 1 2 ? -0.211 34.969 18.641 1 62.78 2 ALA B CA 1
ATOM 2723 C C . ALA B 1 2 ? 1.307 34.906 18.484 1 62.78 2 ALA B C 1
ATOM 2725 O O . ALA B 1 2 ? 1.833 35.156 17.406 1 62.78 2 ALA B O 1
ATOM 2726 N N . GLU B 1 3 ? 2.092 34.969 19.422 1 81 3 GLU B N 1
ATOM 2727 C CA . GLU B 1 3 ? 3.549 35 19.484 1 81 3 GLU B CA 1
ATOM 2728 C C . GLU B 1 3 ? 4.164 33.812 18.766 1 81 3 GLU B C 1
ATOM 2730 O O . GLU B 1 3 ? 3.668 32.688 18.891 1 81 3 GLU B O 1
ATOM 2735 N N . LYS B 1 4 ? 5.039 34.062 17.672 1 89.38 4 LYS B N 1
ATOM 2736 C CA . LYS B 1 4 ? 5.781 33.031 16.969 1 89.38 4 LYS B CA 1
ATOM 2737 C C . LYS B 1 4 ? 6.98 32.562 17.781 1 89.38 4 LYS B C 1
ATOM 2739 O O . LYS B 1 4 ? 7.648 33.375 18.438 1 89.38 4 LYS B O 1
ATOM 2744 N N . VAL B 1 5 ? 7.164 31.281 17.812 1 91.62 5 VAL B N 1
ATOM 2745 C CA . VAL B 1 5 ? 8.266 30.688 18.547 1 91.62 5 VAL B CA 1
ATOM 2746 C C . VAL B 1 5 ? 9.086 29.797 17.625 1 91.62 5 VAL B C 1
ATOM 2748 O O . VAL B 1 5 ? 8.539 29.062 16.797 1 91.62 5 VAL B O 1
ATOM 2751 N N . MET B 1 6 ? 10.375 29.938 17.688 1 92.62 6 MET B N 1
ATOM 2752 C CA . MET B 1 6 ? 11.266 29.062 16.938 1 92.62 6 MET B CA 1
ATOM 2753 C C . MET B 1 6 ? 11.25 27.641 17.516 1 92.62 6 MET B C 1
ATOM 2755 O O . MET B 1 6 ? 11.562 27.453 18.703 1 92.62 6 MET B O 1
ATOM 2759 N N . VAL B 1 7 ? 10.867 26.688 16.703 1 92 7 VAL B N 1
ATOM 2760 C CA . VAL B 1 7 ? 10.727 25.312 17.219 1 92 7 VAL B CA 1
ATOM 2761 C C . VAL B 1 7 ? 11.188 24.328 16.156 1 92 7 VAL B C 1
ATOM 2763 O O . VAL B 1 7 ? 11.188 24.641 14.961 1 92 7 VAL B O 1
ATOM 2766 N N . LYS B 1 8 ? 11.617 23.219 16.594 1 91.69 8 LYS B N 1
ATOM 2767 C CA . LYS B 1 8 ? 11.961 22.109 15.703 1 91.69 8 LYS B CA 1
ATOM 2768 C C . LYS B 1 8 ? 10.703 21.391 15.211 1 91.69 8 LYS B C 1
ATOM 2770 O O . LYS B 1 8 ? 9.688 21.359 15.914 1 91.69 8 LYS B O 1
ATOM 2775 N N . GLY B 1 9 ? 10.797 20.828 14.039 1 91.12 9 GLY B N 1
ATOM 2776 C CA . GLY B 1 9 ? 9.641 20.219 13.398 1 91.12 9 GLY B CA 1
ATOM 2777 C C . GLY B 1 9 ? 8.938 19.203 14.273 1 91.12 9 GLY B C 1
ATOM 2778 O O . GLY B 1 9 ? 7.723 19.297 14.484 1 91.12 9 GLY B O 1
ATOM 2779 N N . THR B 1 10 ? 9.695 18.266 14.828 1 91.38 10 THR B N 1
ATOM 2780 C CA . THR B 1 10 ? 9.117 17.203 15.648 1 91.38 10 THR B CA 1
ATOM 2781 C C . THR B 1 10 ? 8.492 17.766 16.922 1 91.38 10 THR B C 1
ATOM 2783 O O . THR B 1 10 ? 7.426 17.328 17.344 1 91.38 10 THR B O 1
ATOM 2786 N N . GLU B 1 11 ? 9.109 18.781 17.484 1 93.56 11 GLU B N 1
ATOM 2787 C CA . GLU B 1 11 ? 8.57 19.422 18.672 1 93.56 11 GLU B CA 1
ATOM 2788 C C . GLU B 1 11 ? 7.297 20.203 18.359 1 93.56 11 GLU B C 1
ATOM 2790 O O . GLU B 1 11 ? 6.355 20.219 19.156 1 93.56 11 GLU B O 1
ATOM 2795 N N . ALA B 1 12 ? 7.336 20.828 17.219 1 95.88 12 ALA B N 1
ATOM 2796 C CA . ALA B 1 12 ? 6.172 21.594 16.781 1 95.88 12 ALA B CA 1
ATOM 2797 C C . ALA B 1 12 ? 4.941 20.688 16.672 1 95.88 12 ALA B C 1
ATOM 2799 O O . ALA B 1 12 ? 3.85 21.062 17.094 1 95.88 12 ALA B O 1
ATOM 2800 N N . ILE B 1 13 ? 5.117 19.562 16.109 1 96.69 13 ILE B N 1
ATOM 2801 C CA . ILE B 1 13 ? 4.023 18.625 15.93 1 96.69 13 ILE B CA 1
ATOM 2802 C C . ILE B 1 13 ? 3.541 18.125 17.297 1 96.69 13 ILE B C 1
ATOM 2804 O O . ILE B 1 13 ? 2.336 18.016 17.531 1 96.69 13 ILE B O 1
ATOM 2808 N N . GLY B 1 14 ? 4.496 17.797 18.172 1 96.38 14 GLY B N 1
ATOM 2809 C CA . GLY B 1 14 ? 4.148 17.375 19.516 1 96.38 14 GLY B CA 1
ATOM 2810 C C . GLY B 1 14 ? 3.324 18.406 20.266 1 96.38 14 GLY B C 1
ATOM 2811 O O . GLY B 1 14 ? 2.295 18.078 20.859 1 96.38 14 GLY B O 1
ATOM 2812 N N . GLU B 1 15 ? 3.812 19.625 20.234 1 96.62 15 GLU B N 1
ATOM 2813 C CA . GLU B 1 15 ? 3.096 20.703 20.906 1 96.62 15 GLU B CA 1
ATOM 2814 C C . GLU B 1 15 ? 1.702 20.906 20.328 1 96.62 15 GLU B C 1
ATOM 2816 O O . GLU B 1 15 ? 0.739 21.125 21.062 1 96.62 15 GLU B O 1
ATOM 2821 N N . ALA B 1 16 ? 1.64 20.875 19.031 1 97.69 16 ALA B N 1
ATOM 2822 C CA . ALA B 1 16 ? 0.348 21 18.359 1 97.69 16 ALA B CA 1
ATOM 2823 C C . ALA B 1 16 ? -0.621 19.906 18.812 1 97.69 16 ALA B C 1
ATOM 2825 O O . ALA B 1 16 ? -1.813 20.172 19 1 97.69 16 ALA B O 1
ATOM 2826 N N . ALA B 1 17 ? -0.153 18.703 18.984 1 97.94 17 ALA B N 1
ATOM 2827 C CA . ALA B 1 17 ? -0.981 17.578 19.453 1 97.94 17 ALA B CA 1
ATOM 2828 C C . ALA B 1 17 ? -1.539 17.859 20.844 1 97.94 17 ALA B C 1
ATOM 2830 O O . ALA B 1 17 ? -2.721 17.625 21.109 1 97.94 17 ALA B O 1
ATOM 2831 N N . ILE B 1 18 ? -0.677 18.344 21.703 1 97.12 18 ILE B N 1
ATOM 2832 C CA . ILE B 1 18 ? -1.069 18.656 23.078 1 97.12 18 ILE B CA 1
ATOM 2833 C C . ILE B 1 18 ? -2.129 19.75 23.078 1 97.12 18 ILE B C 1
ATOM 2835 O O . ILE B 1 18 ? -3.145 19.641 23.766 1 97.12 18 ILE B O 1
ATOM 2839 N N . ARG B 1 19 ? -1.885 20.734 22.297 1 97.19 19 ARG B N 1
ATOM 2840 C CA . ARG B 1 19 ? -2.809 21.859 22.234 1 97.19 19 ARG B CA 1
ATOM 2841 C C . ARG B 1 19 ? -4.129 21.453 21.594 1 97.19 19 ARG B C 1
ATOM 2843 O O . ARG B 1 19 ? -5.168 22.062 21.844 1 97.19 19 ARG B O 1
ATOM 2850 N N . ALA B 1 20 ? -4.066 20.391 20.766 1 97.44 20 ALA B N 1
ATOM 2851 C CA . ALA B 1 20 ? -5.273 19.859 20.141 1 97.44 20 ALA B CA 1
ATOM 2852 C C . ALA B 1 20 ? -6.059 18.984 21.109 1 97.44 20 ALA B C 1
ATOM 2854 O O . ALA B 1 20 ? -7.105 18.438 20.75 1 97.44 20 ALA B O 1
ATOM 2855 N N . GLY B 1 21 ? -5.586 18.797 22.297 1 96.62 21 GLY B N 1
ATOM 2856 C CA . GLY B 1 21 ? -6.328 18.094 23.328 1 96.62 21 GLY B CA 1
ATOM 2857 C C . GLY B 1 21 ? -5.832 16.688 23.562 1 96.62 21 GLY B C 1
ATOM 2858 O O . GLY B 1 21 ? -6.461 15.914 24.297 1 96.62 21 GLY B O 1
ATOM 2859 N N . CYS B 1 22 ? -4.723 16.359 22.969 1 96.38 22 CYS B N 1
ATOM 2860 C CA . CYS B 1 22 ? -4.164 15.023 23.172 1 96.38 22 CYS B CA 1
ATOM 2861 C C . CYS B 1 22 ? -3.518 14.906 24.547 1 96.38 22 CYS B C 1
ATOM 2863 O O . CYS B 1 22 ? -2.744 15.781 24.953 1 96.38 22 CYS B O 1
ATOM 2865 N N . ARG B 1 23 ? -3.846 13.859 25.266 1 95.62 23 ARG B N 1
ATOM 2866 C CA . ARG B 1 23 ? -3.271 13.641 26.578 1 95.62 23 ARG B CA 1
ATOM 2867 C C . ARG B 1 23 ? -2.689 12.242 26.703 1 95.62 23 ARG B C 1
ATOM 2869 O O . ARG B 1 23 ? -2.215 11.852 27.781 1 95.62 23 ARG B O 1
ATOM 2876 N N . LEU B 1 24 ? -2.797 11.445 25.656 1 95.25 24 LEU B N 1
ATOM 2877 C CA . LEU B 1 24 ? -2.281 10.086 25.641 1 95.25 24 LEU B CA 1
ATOM 2878 C C . LEU B 1 24 ? -1.312 9.875 24.484 1 95.25 24 LEU B C 1
ATOM 2880 O O . LEU B 1 24 ? -1.69 10.031 23.312 1 95.25 24 LEU B O 1
ATOM 2884 N N . TYR B 1 25 ? -0.099 9.594 24.844 1 94.62 25 TYR B N 1
ATOM 2885 C CA . TYR B 1 25 ? 0.939 9.344 23.859 1 94.62 25 TYR B CA 1
ATOM 2886 C C . TYR B 1 25 ? 1.708 8.062 24.172 1 94.62 25 TYR B C 1
ATOM 2888 O O . TYR B 1 25 ? 2.203 7.898 25.297 1 94.62 25 TYR B O 1
ATOM 2896 N N . TYR B 1 26 ? 1.854 7.18 23.219 1 92 26 TYR B N 1
ATOM 2897 C CA . TYR B 1 26 ? 2.637 5.949 23.297 1 92 26 TYR B CA 1
ATOM 2898 C C . TYR B 1 26 ? 3.572 5.816 22.109 1 92 26 TYR B C 1
ATOM 2900 O O . TYR B 1 26 ? 3.127 5.816 20.953 1 92 26 TYR B O 1
ATOM 2908 N N . GLY B 1 27 ? 4.816 5.805 22.375 1 90.38 27 GLY B N 1
ATOM 2909 C CA . GLY B 1 27 ? 5.742 5.754 21.25 1 90.38 27 GLY B CA 1
ATOM 2910 C C . GLY B 1 27 ? 7.016 4.992 21.562 1 90.38 27 GLY B C 1
ATOM 2911 O O . GLY B 1 27 ? 7.238 4.582 22.703 1 90.38 27 GLY B O 1
ATOM 2912 N N . TYR B 1 28 ? 7.746 4.633 20.547 1 84.81 28 TYR B N 1
ATOM 2913 C CA . TYR B 1 28 ? 9.07 4.031 20.594 1 84.81 28 TYR B CA 1
ATOM 2914 C C . TYR B 1 28 ? 10.086 4.895 19.859 1 84.81 28 TYR B C 1
ATOM 2916 O O . TYR B 1 28 ? 9.805 5.383 18.75 1 84.81 28 TYR B O 1
ATOM 2924 N N . PRO B 1 29 ? 11.25 5.102 20.453 1 84.81 29 PRO B N 1
ATOM 2925 C CA . PRO B 1 29 ? 12.227 5.992 19.812 1 84.81 29 PRO B CA 1
ATOM 2926 C C . PRO B 1 29 ? 12.789 5.418 18.516 1 84.81 29 PRO B C 1
ATOM 2928 O O . PRO B 1 29 ? 13.148 4.238 18.469 1 84.81 29 PRO B O 1
ATOM 2931 N N . ILE B 1 30 ? 12.844 6.168 17.562 1 83.75 30 ILE B N 1
ATOM 2932 C CA . ILE B 1 30 ? 13.469 5.879 16.266 1 83.75 30 ILE B CA 1
ATOM 2933 C C . ILE B 1 30 ? 13.781 7.184 15.547 1 83.75 30 ILE B C 1
ATOM 2935 O O . ILE B 1 30 ? 12.906 8.031 15.375 1 83.75 30 ILE B O 1
ATOM 2939 N N . THR B 1 31 ? 15.008 7.387 15.164 1 80.75 31 THR B N 1
ATOM 2940 C CA . THR B 1 31 ? 15.414 8.594 14.453 1 80.75 31 THR B CA 1
ATOM 2941 C C . THR B 1 31 ? 14.852 8.594 13.031 1 80.75 31 THR B C 1
ATOM 2943 O O . THR B 1 31 ? 14.836 7.559 12.367 1 80.75 31 THR B O 1
ATOM 2946 N N . PRO B 1 32 ? 14.227 9.719 12.602 1 84.88 32 PRO B N 1
ATOM 2947 C CA . PRO B 1 32 ? 14.359 11.086 13.109 1 84.88 32 PRO B CA 1
ATOM 2948 C C . PRO B 1 32 ? 13.188 11.5 13.992 1 84.88 32 PRO B C 1
ATOM 2950 O O . PRO B 1 32 ? 13.102 12.656 14.406 1 84.88 32 PRO B O 1
ATOM 2953 N N . GLN B 1 33 ? 12.422 10.672 14.344 1 86 33 GLN B N 1
ATOM 2954 C CA . GLN B 1 33 ? 11.203 10.977 15.086 1 86 33 GLN B CA 1
ATOM 2955 C C . GLN B 1 33 ? 11.484 11.062 16.578 1 86 33 GLN B C 1
ATOM 2957 O O . GLN B 1 33 ? 10.703 11.648 17.328 1 86 33 GLN B O 1
ATOM 2962 N N . SER B 1 34 ? 12.633 10.688 17.078 1 84.75 34 SER B N 1
ATOM 2963 C CA . SER B 1 34 ? 12.914 10.469 18.484 1 84.75 34 SER B CA 1
ATOM 2964 C C . SER B 1 34 ? 12.734 11.75 19.297 1 84.75 34 SER B C 1
ATOM 2966 O O . SER B 1 34 ? 12.297 11.703 20.453 1 84.75 34 SER B O 1
ATOM 2968 N N . GLU B 1 35 ? 12.945 12.836 18.703 1 88.19 35 GLU B N 1
ATOM 2969 C CA . GLU B 1 35 ? 12.828 14.109 19.406 1 88.19 35 GLU B CA 1
ATOM 2970 C C . GLU B 1 35 ? 11.375 14.414 19.766 1 88.19 35 GLU B C 1
ATOM 2972 O O . GLU B 1 35 ? 11.094 15.086 20.75 1 88.19 35 GLU B O 1
ATOM 2977 N N . LEU B 1 36 ? 10.492 13.945 18.969 1 92.12 36 LEU B N 1
ATOM 2978 C CA . LEU B 1 36 ? 9.07 14.102 19.266 1 92.12 36 LEU B CA 1
ATOM 2979 C C . LEU B 1 36 ? 8.695 13.32 20.516 1 92.12 36 LEU B C 1
ATOM 2981 O O . LEU B 1 36 ? 8 13.836 21.391 1 92.12 36 LEU B O 1
ATOM 2985 N N . THR B 1 37 ? 9.18 12.133 20.609 1 90.31 37 THR B N 1
ATOM 2986 C CA . THR B 1 37 ? 8.93 11.289 21.766 1 90.31 37 THR B CA 1
ATOM 2987 C C . THR B 1 37 ? 9.492 11.93 23.031 1 90.31 37 THR B C 1
ATOM 2989 O O . THR B 1 37 ? 8.836 11.945 24.078 1 90.31 37 THR B O 1
ATOM 2992 N N . GLU B 1 38 ? 10.664 12.461 22.906 1 91.06 38 GLU B N 1
ATOM 2993 C CA . GLU B 1 38 ? 11.305 13.125 24.031 1 91.06 38 GLU B CA 1
ATOM 2994 C C . GLU B 1 38 ? 10.5 14.352 24.469 1 91.06 38 GLU B C 1
ATOM 2996 O O . GLU B 1 38 ? 10.344 14.586 25.672 1 91.06 38 GLU B O 1
ATOM 3001 N N . TYR B 1 39 ? 10.078 15.062 23.484 1 93.31 39 TYR B N 1
ATOM 3002 C CA . TYR B 1 39 ? 9.273 16.25 23.781 1 93.31 39 TYR B CA 1
ATOM 3003 C C . TYR B 1 39 ? 7.996 15.875 24.531 1 93.31 39 TYR B C 1
ATOM 3005 O O . TYR B 1 39 ? 7.645 16.5 25.531 1 93.31 39 TYR B O 1
ATOM 3013 N N . MET B 1 40 ? 7.332 14.875 24.062 1 94.5 40 MET B N 1
ATOM 3014 C CA . MET B 1 40 ? 6.078 14.438 24.672 1 94.5 40 MET B CA 1
ATOM 3015 C C . MET B 1 40 ? 6.309 13.938 26.094 1 94.5 40 MET B C 1
ATOM 3017 O O . MET B 1 40 ? 5.484 14.164 26.969 1 94.5 40 MET B O 1
ATOM 3021 N N . ALA B 1 41 ? 7.395 13.266 26.25 1 92.56 41 ALA B N 1
ATOM 3022 C CA . ALA B 1 41 ? 7.738 12.75 27.578 1 92.56 41 ALA B CA 1
ATOM 3023 C C . ALA B 1 41 ? 7.871 13.891 28.594 1 92.56 41 ALA B C 1
ATOM 3025 O O . ALA B 1 41 ? 7.496 13.734 29.75 1 92.56 41 ALA B O 1
ATOM 3026 N N . ARG B 1 42 ? 8.367 14.953 28.172 1 93.31 42 ARG B N 1
ATOM 3027 C CA . ARG B 1 42 ? 8.586 16.109 29.047 1 93.31 42 ARG B CA 1
ATOM 3028 C C . ARG B 1 42 ? 7.312 16.922 29.203 1 93.31 42 ARG B C 1
ATOM 3030 O O . ARG B 1 42 ? 6.973 17.344 30.312 1 93.31 42 ARG B O 1
ATOM 3037 N N . ARG B 1 43 ? 6.598 17.094 28.141 1 94.44 43 ARG B N 1
ATOM 3038 C CA . ARG B 1 43 ? 5.543 18.094 28.062 1 94.44 43 ARG B CA 1
ATOM 3039 C C . ARG B 1 43 ? 4.215 17.531 28.562 1 94.44 43 ARG B C 1
ATOM 3041 O O . ARG B 1 43 ? 3.41 18.266 29.156 1 94.44 43 ARG B O 1
ATOM 3048 N N . LEU B 1 44 ? 3.93 16.281 28.375 1 94.81 44 LEU B N 1
ATOM 3049 C CA . LEU B 1 44 ? 2.619 15.711 28.641 1 94.81 44 LEU B CA 1
ATOM 3050 C C . LEU B 1 44 ? 2.312 15.75 30.141 1 94.81 44 LEU B C 1
ATOM 3052 O O . LEU B 1 44 ? 1.201 16.094 30.547 1 94.81 44 LEU B O 1
ATOM 3056 N N . PRO B 1 45 ? 3.271 15.438 30.984 1 93.06 45 PRO B N 1
ATOM 3057 C CA . PRO B 1 45 ? 3.002 15.516 32.406 1 93.06 45 PRO B CA 1
ATOM 3058 C C . PRO B 1 45 ? 2.6 16.922 32.875 1 93.06 45 PRO B C 1
ATOM 3060 O O . PRO B 1 45 ? 1.823 17.078 33.812 1 93.06 45 PRO B O 1
ATOM 3063 N N . GLU B 1 46 ? 3.008 17.875 32.125 1 94.69 46 GLU B N 1
ATOM 3064 C CA . GLU B 1 46 ? 2.717 19.266 32.5 1 94.69 46 GLU B CA 1
ATOM 3065 C C . GLU B 1 46 ? 1.251 19.609 32.219 1 94.69 46 GLU B C 1
ATOM 3067 O O . GLU B 1 46 ? 0.738 20.609 32.75 1 94.69 46 GLU B O 1
ATOM 3072 N N . VAL B 1 47 ? 0.646 18.797 31.453 1 94.5 47 VAL B N 1
ATOM 3073 C CA . VAL B 1 47 ? -0.753 19.062 31.141 1 94.5 47 VAL B CA 1
ATOM 3074 C C . VAL B 1 47 ? -1.617 17.891 31.594 1 94.5 47 VAL B C 1
ATOM 3076 O O . VAL B 1 47 ? -2.637 17.578 30.969 1 94.5 47 VAL B O 1
ATOM 3079 N N . GLU B 1 48 ? -1.132 17.094 32.5 1 93.12 48 GLU B N 1
ATOM 3080 C CA . GLU B 1 48 ? -1.825 15.961 33.125 1 93.12 48 GLU B CA 1
ATOM 3081 C C . GLU B 1 48 ? -2.102 14.852 32.125 1 93.12 48 GLU B C 1
ATOM 3083 O O . GLU B 1 48 ? -3.164 14.234 32.156 1 93.12 48 GLU B O 1
ATOM 3088 N N . GLY B 1 49 ? -1.159 14.766 31.203 1 93.31 49 GLY B N 1
ATOM 3089 C CA . GLY B 1 49 ? -1.231 13.688 30.234 1 93.31 49 GLY B CA 1
ATOM 3090 C C . GLY B 1 49 ? -0.335 12.508 30.578 1 93.31 49 GLY B C 1
ATOM 3091 O O . GLY B 1 49 ? 0.385 12.547 31.578 1 93.31 49 GLY B O 1
ATOM 3092 N N . THR B 1 50 ? -0.492 11.43 29.812 1 91.25 50 THR B N 1
ATOM 3093 C CA . THR B 1 50 ? 0.275 10.211 30.047 1 91.25 50 THR B CA 1
ATOM 3094 C C . THR B 1 50 ? 1.201 9.93 28.859 1 91.25 50 THR B C 1
ATOM 3096 O O . THR B 1 50 ? 0.777 9.977 27.703 1 91.25 50 THR 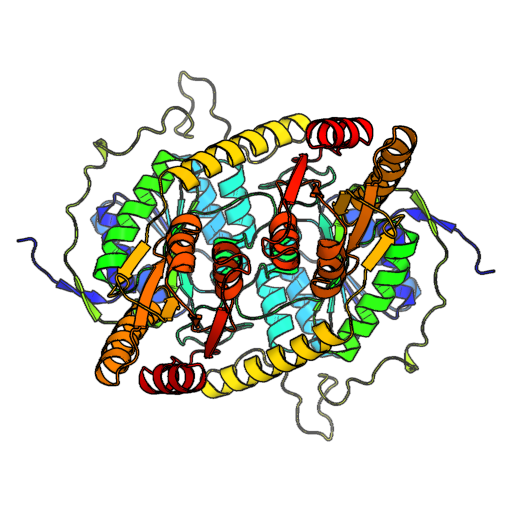B O 1
ATOM 3099 N N . PHE B 1 51 ? 2.344 9.758 29.219 1 89.44 51 PHE B N 1
ATOM 3100 C CA . PHE B 1 51 ? 3.377 9.305 28.281 1 89.44 51 PHE B CA 1
ATOM 3101 C C . PHE B 1 51 ? 3.877 7.922 28.672 1 89.44 51 PHE B C 1
ATOM 3103 O O . PHE B 1 51 ? 4.133 7.652 29.844 1 89.44 51 PHE B O 1
ATOM 3110 N N . LEU B 1 52 ? 3.951 6.992 27.688 1 84.25 52 LEU B N 1
ATOM 3111 C CA . LEU B 1 52 ? 4.586 5.703 27.922 1 84.25 52 LEU B CA 1
ATOM 3112 C C . LEU B 1 52 ? 5.473 5.305 26.75 1 84.25 52 LEU B C 1
ATOM 3114 O O . LEU B 1 52 ? 5.023 5.293 25.609 1 84.25 52 LEU B O 1
ATOM 3118 N N . GLN B 1 53 ? 6.656 5.121 27.031 1 85.38 53 GLN B N 1
ATOM 3119 C CA . GLN B 1 53 ? 7.551 4.543 26.047 1 85.38 53 GLN B CA 1
ATOM 3120 C C . GLN B 1 53 ? 7.32 3.043 25.891 1 85.38 53 GLN B C 1
ATOM 3122 O O . GLN B 1 53 ? 7.52 2.283 26.844 1 85.38 53 GLN B O 1
ATOM 3127 N N . ALA B 1 54 ? 6.98 2.701 24.703 1 84.38 54 ALA B N 1
ATOM 3128 C CA . ALA B 1 54 ? 6.695 1.288 24.469 1 84.38 54 ALA B CA 1
ATOM 3129 C C . ALA B 1 54 ? 7.98 0.504 24.219 1 84.38 54 ALA B C 1
ATOM 3131 O O . ALA B 1 54 ? 9.031 1.092 23.953 1 84.38 54 ALA B O 1
ATOM 3132 N N . GLU B 1 55 ? 7.879 -0.814 24.312 1 80.12 55 GLU B N 1
ATOM 3133 C CA . GLU B 1 55 ? 9.016 -1.698 24.094 1 80.12 55 GLU B CA 1
ATOM 3134 C C . GLU B 1 55 ? 9.297 -1.879 22.609 1 80.12 55 GLU B C 1
ATOM 3136 O O . GLU B 1 55 ? 10.391 -2.285 22.219 1 80.12 55 GLU B O 1
ATOM 3141 N N . SER B 1 56 ? 8.359 -1.627 21.875 1 85.31 56 SER B N 1
ATOM 3142 C CA . SER B 1 56 ? 8.43 -1.734 20.422 1 85.31 56 SER B CA 1
ATOM 3143 C C . SER B 1 56 ? 7.273 -0.995 19.75 1 85.31 56 SER B C 1
ATOM 3145 O O . SER B 1 56 ? 6.332 -0.571 20.422 1 85.31 56 SER B O 1
ATOM 3147 N N . GLU B 1 57 ? 7.426 -0.823 18.609 1 84.31 57 GLU B N 1
ATOM 3148 C CA . GLU B 1 57 ? 6.336 -0.196 17.875 1 84.31 57 GLU B CA 1
ATOM 3149 C C . GLU B 1 57 ? 5.105 -1.097 17.828 1 84.31 57 GLU B C 1
ATOM 3151 O O . GLU B 1 57 ? 3.975 -0.609 17.781 1 84.31 57 GLU B O 1
ATOM 3156 N N . VAL B 1 58 ? 5.281 -2.379 17.859 1 86.94 58 VAL B N 1
ATOM 3157 C CA . VAL B 1 58 ? 4.148 -3.295 17.969 1 86.94 58 VAL B CA 1
ATOM 3158 C C . VAL B 1 58 ? 3.396 -3.029 19.281 1 86.94 58 VAL B C 1
ATOM 3160 O O . VAL B 1 58 ? 2.168 -2.932 19.281 1 86.94 58 VAL B O 1
ATOM 3163 N N . ALA B 1 59 ? 4.188 -2.889 20.25 1 86.25 59 ALA B N 1
ATOM 3164 C CA . ALA B 1 59 ? 3.574 -2.584 21.547 1 86.25 59 ALA B CA 1
ATOM 3165 C C . ALA B 1 59 ? 2.895 -1.217 21.516 1 86.25 59 ALA B C 1
ATOM 3167 O O . ALA B 1 59 ? 1.785 -1.06 22.031 1 86.25 59 ALA B O 1
ATOM 3168 N N . ALA B 1 60 ? 3.508 -0.286 20.938 1 89.75 60 ALA B N 1
ATOM 3169 C CA . ALA B 1 60 ? 2.994 1.08 20.906 1 89.75 60 ALA B CA 1
ATOM 3170 C C . ALA B 1 60 ? 1.636 1.134 20.203 1 89.75 60 ALA B C 1
ATOM 3172 O O . ALA B 1 60 ? 0.686 1.717 20.734 1 89.75 60 ALA B O 1
ATOM 3173 N N . VAL B 1 61 ? 1.512 0.527 19.078 1 93.19 61 VAL B N 1
ATOM 3174 C CA . VAL B 1 61 ? 0.278 0.621 18.312 1 93.19 61 VAL B CA 1
ATOM 3175 C C . VAL B 1 61 ? -0.848 -0.107 19.047 1 93.19 61 VAL B C 1
ATOM 3177 O O . VAL B 1 61 ? -2.006 0.313 18.984 1 93.19 61 VAL B O 1
ATOM 3180 N N . ASN B 1 62 ? -0.521 -1.154 19.703 1 91.12 62 ASN B N 1
ATOM 3181 C CA . ASN B 1 62 ? -1.55 -1.863 20.453 1 91.12 62 ASN B CA 1
ATOM 3182 C C . ASN B 1 62 ? -1.992 -1.071 21.672 1 91.12 62 ASN B C 1
ATOM 3184 O O . ASN B 1 62 ? -3.154 -1.141 22.078 1 91.12 62 ASN B O 1
ATOM 3188 N N . MET B 1 63 ? -1.082 -0.359 22.266 1 92.19 63 MET B N 1
ATOM 3189 C CA . MET B 1 63 ? -1.459 0.562 23.328 1 92.19 63 MET B CA 1
ATOM 3190 C C . MET B 1 63 ? -2.367 1.666 22.797 1 92.19 63 MET B C 1
ATOM 3192 O O . MET B 1 63 ? -3.332 2.055 23.469 1 92.19 63 MET B O 1
ATOM 3196 N N . ILE B 1 64 ? -2.039 2.166 21.641 1 93.75 64 ILE B N 1
ATOM 3197 C CA . ILE B 1 64 ? -2.883 3.164 20.984 1 93.75 64 ILE B CA 1
ATOM 3198 C C . ILE B 1 64 ? -4.285 2.598 20.781 1 93.75 64 ILE B C 1
ATOM 3200 O O . ILE B 1 64 ? -5.281 3.275 21.047 1 93.75 64 ILE B O 1
ATOM 3204 N N . TYR B 1 65 ? -4.34 1.337 20.328 1 92.81 65 TYR B N 1
ATOM 3205 C CA . TYR B 1 65 ? -5.621 0.663 20.141 1 92.81 65 TYR B CA 1
ATOM 3206 C C . TYR B 1 65 ? -6.426 0.645 21.438 1 92.81 65 TYR B C 1
ATOM 3208 O O . TYR B 1 65 ? -7.59 1.062 21.453 1 92.81 65 TYR B O 1
ATOM 3216 N N . GLY B 1 66 ? -5.773 0.219 22.469 1 90.75 66 GLY B N 1
ATOM 3217 C CA . GLY B 1 66 ? -6.438 0.174 23.766 1 90.75 66 GLY B CA 1
ATOM 3218 C C . GLY B 1 66 ? -6.883 1.539 24.25 1 90.75 66 GLY B C 1
ATOM 3219 O O . GLY B 1 66 ? -8.008 1.697 24.719 1 90.75 66 GLY B O 1
ATOM 3220 N N . ALA B 1 67 ? -6.055 2.508 24.125 1 91.5 67 ALA B N 1
ATOM 3221 C CA . ALA B 1 67 ? -6.34 3.859 24.594 1 91.5 67 ALA B CA 1
ATOM 3222 C C . ALA B 1 67 ? -7.457 4.5 23.781 1 91.5 67 ALA B C 1
ATOM 3224 O O . ALA B 1 67 ? -8.305 5.211 24.328 1 91.5 67 ALA B O 1
ATOM 3225 N N . ALA B 1 68 ? -7.418 4.246 22.516 1 92 68 ALA B N 1
ATOM 3226 C CA . ALA B 1 68 ? -8.43 4.816 21.625 1 92 68 ALA B CA 1
ATOM 3227 C C . ALA B 1 68 ? -9.828 4.324 22 1 92 68 ALA B C 1
ATOM 3229 O O . ALA B 1 68 ? -10.82 5.027 21.797 1 92 68 ALA B O 1
ATOM 3230 N N . CYS B 1 69 ? -9.906 3.154 22.562 1 91.06 69 CYS B N 1
ATOM 3231 C CA . CYS B 1 69 ? -11.188 2.58 22.953 1 91.06 69 CYS B CA 1
ATOM 3232 C C . CYS B 1 69 ? -11.844 3.414 24.047 1 91.06 69 CYS B C 1
ATOM 3234 O O . CYS B 1 69 ? -13.047 3.297 24.281 1 91.06 69 CYS B O 1
ATOM 3236 N N . THR B 1 70 ? -11.094 4.262 24.719 1 87.56 70 THR B N 1
ATOM 3237 C CA . THR B 1 70 ? -11.641 5.066 25.812 1 87.56 70 THR B CA 1
ATOM 3238 C C . THR B 1 70 ? -12.312 6.32 25.266 1 87.56 70 THR B C 1
ATOM 3240 O O . THR B 1 70 ? -12.992 7.035 26.016 1 87.56 70 THR B O 1
ATOM 3243 N N . GLY B 1 71 ? -12.055 6.637 24.047 1 89.06 71 GLY B N 1
ATOM 3244 C CA . GLY B 1 71 ? -12.656 7.809 23.438 1 89.06 71 GLY B CA 1
ATOM 3245 C C . GLY B 1 71 ? -11.812 9.055 23.562 1 89.06 71 GLY B C 1
ATOM 3246 O O . GLY B 1 71 ? -12.18 10.125 23.062 1 89.06 71 GLY B O 1
ATOM 3247 N N . ARG B 1 72 ? -10.711 8.906 24.156 1 91.62 72 ARG B N 1
ATOM 3248 C CA . ARG B 1 72 ? -9.789 10.031 24.297 1 91.62 72 ARG B CA 1
ATOM 3249 C C . ARG B 1 72 ? -8.867 10.141 23.078 1 91.62 72 ARG B C 1
ATOM 3251 O O . ARG B 1 72 ? -8.648 9.156 22.375 1 91.62 72 ARG B O 1
ATOM 3258 N N . ARG B 1 73 ? -8.422 11.312 22.844 1 95.62 73 ARG B N 1
ATOM 3259 C CA . ARG B 1 73 ? -7.477 11.508 21.75 1 95.62 73 ARG B CA 1
ATOM 3260 C C . ARG B 1 73 ? -6.137 10.852 22.062 1 95.62 73 ARG B C 1
ATOM 3262 O O . ARG B 1 73 ? -5.582 11.039 23.141 1 95.62 73 ARG B O 1
ATOM 3269 N N . VAL B 1 74 ? -5.711 10.062 21.156 1 96.12 74 VAL B N 1
ATOM 3270 C CA . VAL B 1 74 ? -4.469 9.32 21.312 1 96.12 74 VAL B CA 1
ATOM 3271 C C . VAL B 1 74 ? -3.531 9.625 20.141 1 96.12 74 VAL B C 1
ATOM 3273 O O . VAL B 1 74 ? -3.986 9.898 19.031 1 96.12 74 VAL B O 1
ATOM 3276 N N . PHE B 1 75 ? -2.252 9.586 20.484 1 96.12 75 PHE B N 1
ATOM 3277 C CA . PHE B 1 75 ? -1.24 10.078 19.562 1 96.12 75 PHE B CA 1
ATOM 3278 C C . PHE B 1 75 ? 0.011 9.203 19.609 1 96.12 75 PHE B C 1
ATOM 3280 O O . PHE B 1 75 ? 0.408 8.75 20.688 1 96.12 75 PHE B O 1
ATOM 3287 N N . THR B 1 76 ? 0.544 8.883 18.438 1 96.56 76 THR B N 1
ATOM 3288 C CA . THR B 1 76 ? 1.849 8.234 18.359 1 96.56 76 THR B CA 1
ATOM 3289 C C . THR B 1 76 ? 2.645 8.734 17.172 1 96.56 76 THR B C 1
ATOM 3291 O O . THR B 1 76 ? 2.096 9.398 16.281 1 96.56 76 THR B O 1
ATOM 3294 N N . SER B 1 77 ? 3.9 8.625 17.266 1 95.75 77 SER B N 1
ATOM 3295 C CA . SER B 1 77 ? 4.809 9 16.188 1 95.75 77 SER B CA 1
ATOM 3296 C C . SER B 1 77 ? 5.895 7.949 15.992 1 95.75 77 SER B C 1
ATOM 3298 O O . SER B 1 77 ? 6.266 7.242 16.938 1 95.75 77 SER B O 1
ATOM 3300 N N . THR B 1 78 ? 6.34 7.797 14.797 1 96.06 78 THR B N 1
ATOM 3301 C CA . THR B 1 78 ? 7.398 6.859 14.453 1 96.06 78 THR B CA 1
ATOM 3302 C C . THR B 1 78 ? 8.062 7.254 13.133 1 96.06 78 THR B C 1
ATOM 3304 O O . THR B 1 78 ? 7.984 8.414 12.719 1 96.06 78 THR B O 1
ATOM 3307 N N . SER B 1 79 ? 8.93 6.316 12.641 1 95.19 79 SER B N 1
ATOM 3308 C CA . SER B 1 79 ? 9.617 6.527 11.367 1 95.19 79 SER B CA 1
ATOM 3309 C C . SER B 1 79 ? 9.648 5.246 10.539 1 95.19 79 SER B C 1
ATOM 3311 O O . SER B 1 79 ? 10.18 4.227 10.984 1 95.19 79 SER B O 1
ATOM 3313 N N . SER B 1 80 ? 9.227 5.27 9.406 1 95.5 80 SER B N 1
ATOM 3314 C CA . SER B 1 80 ? 9.312 4.316 8.305 1 95.5 80 SER B CA 1
ATOM 3315 C C . SER B 1 80 ? 9.32 2.879 8.82 1 95.5 80 SER B C 1
ATOM 3317 O O . SER B 1 80 ? 8.266 2.293 9.055 1 95.5 80 SER B O 1
ATOM 3319 N N . PRO B 1 81 ? 10.531 2.299 9.32 1 94.44 81 PRO B N 1
ATOM 3320 C CA . PRO B 1 81 ? 10.523 0.921 9.812 1 94.44 81 PRO B CA 1
ATOM 3321 C C . PRO B 1 81 ? 9.562 0.726 10.984 1 94.44 81 PRO B C 1
ATOM 3323 O O . PRO B 1 81 ? 8.891 -0.305 11.07 1 94.44 81 PRO B O 1
ATOM 3326 N N . GLY B 1 82 ? 9.555 1.679 11.836 1 94.5 82 GLY B N 1
ATOM 3327 C CA . GLY B 1 82 ? 8.641 1.607 12.961 1 94.5 82 GLY B CA 1
ATOM 3328 C C . GLY B 1 82 ? 7.18 1.545 12.539 1 94.5 82 GLY B C 1
ATOM 3329 O O . GLY B 1 82 ? 6.395 0.793 13.117 1 94.5 82 GLY B O 1
ATOM 3330 N N . PHE B 1 83 ? 6.863 2.338 11.602 1 96.12 83 PHE B N 1
ATOM 3331 C CA . PHE B 1 83 ? 5.477 2.316 11.148 1 96.12 83 PHE B CA 1
ATOM 3332 C C . PHE B 1 83 ? 5.145 0.985 10.492 1 96.12 83 PHE B C 1
ATOM 3334 O O . PHE B 1 83 ? 4.02 0.495 10.602 1 96.12 83 PHE B O 1
ATOM 3341 N N . SER B 1 84 ? 6.082 0.393 9.758 1 96.69 84 SER B N 1
ATOM 3342 C CA . SER B 1 84 ? 5.891 -0.936 9.188 1 96.69 84 SER B CA 1
ATOM 3343 C C . SER B 1 84 ? 5.531 -1.955 10.266 1 96.69 84 SER B C 1
ATOM 3345 O O . SER B 1 84 ? 4.715 -2.848 10.031 1 96.69 84 SER B O 1
ATOM 3347 N N . LEU B 1 85 ? 6.09 -1.813 11.406 1 95.44 85 LEU B N 1
ATOM 3348 C CA . LEU B 1 85 ? 5.824 -2.721 12.516 1 95.44 85 LEU B CA 1
ATOM 3349 C C . LEU B 1 85 ? 4.426 -2.486 13.086 1 95.44 85 LEU B C 1
ATOM 3351 O O . LEU B 1 85 ? 3.877 -3.35 13.773 1 95.44 85 LEU B O 1
ATOM 3355 N N . MET B 1 86 ? 3.863 -1.317 12.82 1 96.19 86 MET B N 1
ATOM 3356 C CA . MET B 1 86 ? 2.586 -0.944 13.414 1 96.19 86 MET B CA 1
ATOM 3357 C C . MET B 1 86 ? 1.423 -1.384 12.531 1 96.19 86 MET B C 1
ATOM 3359 O O . MET B 1 86 ? 0.26 -1.257 12.922 1 96.19 86 MET B O 1
ATOM 3363 N N . GLN B 1 87 ? 1.662 -1.965 11.375 1 96.12 87 GLN B N 1
ATOM 3364 C CA . GLN B 1 87 ? 0.656 -2.102 10.328 1 96.12 87 GLN B CA 1
ATOM 3365 C C . GLN B 1 87 ? -0.502 -2.982 10.789 1 96.12 87 GLN B C 1
ATOM 3367 O O . GLN B 1 87 ? -1.663 -2.699 10.492 1 96.12 87 GLN B O 1
ATOM 3372 N N . GLU B 1 88 ? -0.237 -4.102 11.477 1 95.38 88 GLU B N 1
ATOM 3373 C CA . GLU B 1 88 ? -1.326 -4.934 11.984 1 95.38 88 GLU B CA 1
ATOM 3374 C C . GLU B 1 88 ? -2.236 -4.141 12.914 1 95.38 88 GLU B C 1
ATOM 3376 O O . GLU B 1 88 ? -3.461 -4.188 12.781 1 95.38 88 GLU B O 1
ATOM 3381 N N . GLY B 1 89 ? -1.579 -3.418 13.82 1 94.94 89 GLY B N 1
ATOM 3382 C CA . GLY B 1 89 ? -2.34 -2.625 14.773 1 94.94 89 GLY B CA 1
ATOM 3383 C C . GLY B 1 89 ? -3.164 -1.534 14.117 1 94.94 89 GLY B C 1
ATOM 3384 O O . GLY B 1 89 ? -4.285 -1.253 14.539 1 94.94 89 GLY B O 1
ATOM 3385 N N . VAL B 1 90 ? -2.635 -0.915 13.094 1 96.5 90 VAL B N 1
ATOM 3386 C CA . VAL B 1 90 ? -3.361 0.122 12.367 1 96.5 90 VAL B CA 1
ATOM 3387 C C . VAL B 1 90 ? -4.617 -0.474 11.734 1 96.5 90 VAL B C 1
ATOM 3389 O O . VAL B 1 90 ? -5.695 0.128 11.789 1 96.5 90 VAL B O 1
ATOM 3392 N N . SER B 1 91 ? -4.48 -1.63 11.148 1 96.06 91 SER B N 1
ATOM 3393 C CA . SER B 1 91 ? -5.637 -2.322 10.586 1 96.06 91 SER B CA 1
ATOM 3394 C C . SER B 1 91 ? -6.676 -2.621 11.656 1 96.06 91 SER B C 1
ATOM 3396 O O . SER B 1 91 ? -7.879 -2.504 11.414 1 96.06 91 SER B O 1
ATOM 3398 N N . TYR B 1 92 ? -6.188 -3.021 12.883 1 95.44 92 TYR B N 1
ATOM 3399 C CA . TYR B 1 92 ? -7.086 -3.297 14 1 95.44 92 TYR B CA 1
ATOM 3400 C C . TYR B 1 92 ? -7.859 -2.047 14.398 1 95.44 92 TYR B C 1
ATOM 3402 O O . TYR B 1 92 ? -9.078 -2.1 14.586 1 95.44 92 TYR B O 1
ATOM 3410 N N . ILE B 1 93 ? -7.188 -0.99 14.484 1 95.81 93 ILE B N 1
ATOM 3411 C CA . ILE B 1 93 ? -7.793 0.273 14.891 1 95.81 93 ILE B CA 1
ATOM 3412 C C . ILE B 1 93 ? -8.836 0.705 13.859 1 95.81 93 ILE B C 1
ATOM 3414 O O . ILE B 1 93 ? -9.945 1.104 14.219 1 95.81 93 ILE B O 1
ATOM 3418 N N . ALA B 1 94 ? -8.477 0.598 12.586 1 95.62 94 ALA B N 1
ATOM 3419 C CA . ALA B 1 94 ? -9.398 0.949 11.508 1 95.62 94 ALA B CA 1
ATOM 3420 C C . ALA B 1 94 ? -10.641 0.064 11.539 1 95.62 94 ALA B C 1
ATOM 3422 O O . ALA B 1 94 ? -11.766 0.553 11.398 1 95.62 94 ALA B O 1
ATOM 3423 N N . GLY B 1 95 ? -10.422 -1.237 11.727 1 94.12 95 GLY B N 1
ATOM 3424 C CA . GLY B 1 95 ? -11.531 -2.174 11.781 1 94.12 95 GLY B CA 1
ATOM 3425 C C . GLY B 1 95 ? -12.461 -1.929 12.961 1 94.12 95 GLY B C 1
ATOM 3426 O O . GLY B 1 95 ? -13.648 -2.242 12.891 1 94.12 95 GLY B O 1
ATOM 3427 N N . ALA B 1 96 ? -11.883 -1.335 14 1 93.94 96 ALA B N 1
ATOM 3428 C CA . ALA B 1 96 ? -12.664 -1.058 15.203 1 93.94 96 ALA B CA 1
ATOM 3429 C C . ALA B 1 96 ? -13.281 0.337 15.148 1 93.94 96 ALA B C 1
ATOM 3431 O O . ALA B 1 96 ? -13.961 0.758 16.094 1 93.94 96 ALA B O 1
ATOM 3432 N N . GLU B 1 97 ? -13.039 1.036 14.102 1 94.69 97 GLU B N 1
ATOM 3433 C CA . GLU B 1 97 ? -13.555 2.385 13.906 1 94.69 97 GLU B CA 1
ATOM 3434 C C . GLU B 1 97 ? -13.195 3.289 15.078 1 94.69 97 GLU B C 1
ATOM 3436 O O . GLU B 1 97 ? -14.07 3.943 15.656 1 94.69 97 GLU B O 1
ATOM 3441 N N . LEU B 1 98 ? -11.867 3.332 15.328 1 95.19 98 LEU B N 1
ATOM 3442 C CA . LEU B 1 98 ? -11.375 4.145 16.438 1 95.19 98 LEU B CA 1
ATOM 3443 C C . LEU B 1 98 ? -10.57 5.336 15.922 1 95.19 98 LEU B C 1
ATOM 3445 O O . LEU B 1 98 ? -9.812 5.211 14.953 1 95.19 98 LEU B O 1
ATOM 3449 N N . PRO B 1 99 ? -10.789 6.48 16.516 1 96.56 99 PRO B N 1
ATOM 3450 C CA . PRO B 1 99 ? -9.969 7.641 16.156 1 96.56 99 PRO B CA 1
ATOM 3451 C C . PRO B 1 99 ? -8.562 7.566 16.734 1 96.56 99 PRO B C 1
ATOM 3453 O O . PRO B 1 99 ? -8.383 7.227 17.906 1 96.56 99 PRO B O 1
ATOM 3456 N N . ALA B 1 100 ? -7.609 7.816 15.969 1 97.5 100 ALA B N 1
ATOM 3457 C CA . ALA B 1 100 ? -6.211 7.871 16.375 1 97.5 100 ALA B CA 1
ATOM 3458 C C . ALA B 1 100 ? -5.379 8.68 15.391 1 97.5 100 ALA B C 1
ATOM 3460 O O . ALA B 1 100 ? -5.676 8.703 14.195 1 97.5 100 ALA B O 1
ATOM 3461 N N . VAL B 1 101 ? -4.383 9.32 15.898 1 98.56 101 VAL B N 1
ATOM 3462 C CA . VAL B 1 101 ? -3.521 10.125 15.039 1 98.56 101 VAL B CA 1
ATOM 3463 C C . VAL B 1 101 ? -2.1 9.578 15.078 1 98.56 101 VAL B C 1
ATOM 3465 O O . VAL B 1 101 ? -1.558 9.305 16.156 1 98.56 101 VAL B O 1
ATOM 3468 N N . PHE B 1 102 ? -1.535 9.383 13.93 1 98.12 102 PHE B N 1
ATOM 3469 C CA . PHE B 1 102 ? -0.173 8.891 13.75 1 98.12 102 PHE B CA 1
ATOM 3470 C C . PHE B 1 102 ? 0.687 9.93 13.039 1 98.12 102 PHE B C 1
ATOM 3472 O O . PHE B 1 102 ? 0.193 10.68 12.195 1 98.12 102 PHE B O 1
ATOM 3479 N N . VAL B 1 103 ? 1.921 9.969 13.398 1 97.75 103 VAL B N 1
ATOM 3480 C CA . VAL B 1 103 ? 2.912 10.703 12.625 1 97.75 103 VAL B CA 1
ATOM 3481 C C . VAL B 1 103 ? 4 9.758 12.133 1 97.75 103 VAL B C 1
ATOM 3483 O O . VAL B 1 103 ? 4.551 8.977 12.914 1 97.75 103 VAL B O 1
ATOM 3486 N N . ASN B 1 104 ? 4.277 9.75 10.875 1 97.38 104 ASN B N 1
ATOM 3487 C CA . ASN B 1 104 ? 5.406 9.055 10.266 1 97.38 104 ASN B CA 1
ATOM 3488 C C . ASN B 1 104 ? 6.406 10.031 9.656 1 97.38 104 ASN B C 1
ATOM 3490 O O . ASN B 1 104 ? 6.141 10.625 8.609 1 97.38 104 ASN B O 1
ATOM 3494 N N . VAL B 1 105 ? 7.484 10.172 10.352 1 96.69 105 VAL B N 1
ATOM 3495 C CA . VAL B 1 105 ? 8.578 10.953 9.781 1 96.69 105 VAL B CA 1
ATOM 3496 C C . VAL B 1 105 ? 9.445 10.055 8.891 1 96.69 105 VAL B C 1
ATOM 3498 O O . VAL B 1 105 ? 10.344 9.367 9.383 1 96.69 105 VAL B O 1
ATOM 3501 N N . VAL B 1 106 ? 9.281 10.203 7.621 1 97.06 106 VAL B N 1
ATOM 3502 C CA . VAL B 1 106 ? 9.805 9.242 6.656 1 97.06 106 VAL B CA 1
ATOM 3503 C C . VAL B 1 106 ? 11.312 9.43 6.508 1 97.06 106 VAL B C 1
ATOM 3505 O O . VAL B 1 106 ? 11.789 10.555 6.332 1 97.06 106 VAL B O 1
ATOM 3508 N N . ARG B 1 107 ? 11.953 8.375 6.59 1 93.25 107 ARG B N 1
ATOM 3509 C CA . ARG B 1 107 ? 13.391 8.352 6.363 1 93.25 107 ARG B CA 1
ATOM 3510 C C . ARG B 1 107 ? 13.75 7.441 5.191 1 93.25 107 ARG B C 1
ATOM 3512 O O . ARG B 1 107 ? 12.867 6.836 4.582 1 93.25 107 ARG B O 1
ATOM 3519 N N . GLY B 1 108 ? 15.031 7.406 4.891 1 91.31 108 GLY B N 1
ATOM 3520 C CA . GLY B 1 108 ? 15.461 6.645 3.732 1 91.31 108 GLY B CA 1
ATOM 3521 C C . GLY B 1 108 ? 15.219 5.152 3.875 1 91.31 108 GLY B C 1
ATOM 3522 O O . GLY B 1 108 ? 15.461 4.578 4.938 1 91.31 108 GLY B O 1
ATOM 3523 N N . GLY B 1 109 ? 14.719 4.445 2.861 1 91.19 109 GLY B N 1
ATOM 3524 C CA . GLY B 1 109 ? 14.492 3.012 2.756 1 91.19 109 GLY B CA 1
ATOM 3525 C C . GLY B 1 109 ? 14.656 2.486 1.342 1 91.19 109 GLY B C 1
ATOM 3526 O O . GLY B 1 109 ? 15.062 3.225 0.442 1 91.19 109 GLY B O 1
ATOM 3527 N N . PRO B 1 110 ? 14.398 1.213 1.193 1 94.5 110 PRO B N 1
ATOM 3528 C CA . PRO B 1 110 ? 13.906 0.222 2.152 1 94.5 110 PRO B CA 1
ATOM 3529 C C . PRO B 1 110 ? 15.016 -0.332 3.049 1 94.5 110 PRO B C 1
ATOM 3531 O O . PRO B 1 110 ? 16.156 0.14 2.996 1 94.5 110 PRO B O 1
ATOM 3534 N N . GLY B 1 111 ? 14.656 -1.267 3.949 1 89.44 111 GLY B N 1
ATOM 3535 C CA . GLY B 1 111 ? 15.617 -1.838 4.875 1 89.44 111 GLY B CA 1
ATOM 3536 C C . GLY B 1 111 ? 15.797 -1.013 6.137 1 89.44 111 GLY B C 1
ATOM 3537 O O . GLY B 1 111 ? 14.898 -0.271 6.531 1 89.44 111 GLY B O 1
ATOM 3538 N N . LEU B 1 112 ? 16.891 -1.233 6.746 1 82.12 112 LEU B N 1
ATOM 3539 C CA . LEU B 1 112 ? 17.188 -0.363 7.879 1 82.12 112 LEU B CA 1
ATOM 3540 C C . LEU B 1 112 ? 17.328 1.087 7.426 1 82.12 112 LEU B C 1
ATOM 3542 O O . LEU B 1 112 ? 17.062 2.01 8.203 1 82.12 112 LEU B O 1
ATOM 3546 N N . GLY B 1 113 ? 17.812 1.156 6.121 1 84.44 113 GLY B N 1
ATOM 3547 C CA . GLY B 1 113 ? 17.844 2.467 5.492 1 84.44 113 GLY B CA 1
ATOM 3548 C C . GLY B 1 113 ? 18.812 3.428 6.152 1 84.44 113 GLY B C 1
ATOM 3549 O O . GLY B 1 113 ? 19.938 3.059 6.457 1 84.44 113 GLY B O 1
ATOM 3550 N N . ASP B 1 114 ? 18.469 4.641 6.137 1 86.12 114 ASP B N 1
ATOM 3551 C CA . ASP B 1 114 ? 19.219 5.691 6.816 1 86.12 114 ASP B CA 1
ATOM 3552 C C . ASP B 1 114 ? 18.281 6.668 7.527 1 86.12 114 ASP B C 1
ATOM 3554 O O . ASP B 1 114 ? 17.125 6.348 7.781 1 86.12 114 ASP B O 1
ATOM 3558 N N . ILE B 1 115 ? 18.859 7.766 8.016 1 87.25 115 ILE B N 1
ATOM 3559 C CA . ILE B 1 115 ? 18.031 8.664 8.82 1 87.25 115 ILE B CA 1
ATOM 3560 C C . ILE B 1 115 ? 17.766 9.953 8.039 1 87.25 115 ILE B C 1
ATOM 3562 O O . ILE B 1 115 ? 17.219 10.914 8.586 1 87.25 115 ILE B O 1
ATOM 3566 N N . GLN B 1 116 ? 18.141 9.922 6.801 1 91.44 116 GLN B N 1
ATOM 3567 C CA . GLN B 1 116 ? 17.938 11.094 5.949 1 91.44 116 GLN B CA 1
ATOM 3568 C C . GLN B 1 116 ? 16.516 11.148 5.418 1 91.44 116 GLN B C 1
ATOM 3570 O O . GLN B 1 116 ? 15.797 10.141 5.438 1 91.44 116 GLN B O 1
ATOM 3575 N N . PRO B 1 117 ? 16.109 12.266 4.984 1 94 117 PRO B N 1
ATOM 3576 C CA . PRO B 1 117 ? 14.711 12.445 4.578 1 94 117 PRO B CA 1
ATOM 3577 C C . PRO B 1 117 ? 14.328 11.57 3.389 1 94 117 PRO B C 1
ATOM 3579 O O . PRO B 1 117 ? 15.156 11.289 2.525 1 94 117 PRO B O 1
ATOM 3582 N N . GLY B 1 118 ? 13.016 11.25 3.334 1 95.31 118 GLY B N 1
ATOM 3583 C CA . GLY B 1 118 ? 12.477 10.508 2.203 1 95.31 118 GLY B CA 1
ATOM 3584 C C . GLY B 1 118 ? 10.969 10.641 2.062 1 95.31 118 GLY B C 1
ATOM 3585 O O . GLY B 1 118 ? 10.305 11.188 2.947 1 95.31 118 GLY B O 1
ATOM 3586 N N . GLN B 1 119 ? 10.469 10.219 0.988 1 97.69 119 GLN B N 1
ATOM 3587 C CA . GLN B 1 119 ? 9.047 10.156 0.696 1 97.69 119 GLN B CA 1
ATOM 3588 C C . GLN B 1 119 ? 8.656 8.789 0.142 1 97.69 119 GLN B C 1
ATOM 3590 O O . GLN B 1 119 ? 7.723 8.688 -0.661 1 97.69 119 GLN B O 1
ATOM 3595 N N . CYS B 1 120 ? 9.414 7.832 0.57 1 97.38 120 CYS B N 1
ATOM 3596 C CA . CYS B 1 120 ? 9.289 6.504 -0.024 1 97.38 120 CYS B CA 1
ATOM 3597 C C . CYS B 1 120 ? 8.242 5.676 0.713 1 97.38 120 CYS B C 1
ATOM 3599 O O . CYS B 1 120 ? 8.133 4.469 0.493 1 97.38 120 CYS B O 1
ATOM 3601 N N . ASP B 1 121 ? 7.453 6.266 1.626 1 97.81 121 ASP B N 1
ATOM 3602 C CA . ASP B 1 121 ? 6.418 5.543 2.355 1 97.81 121 ASP B CA 1
ATOM 3603 C C . ASP B 1 121 ? 5.023 5.977 1.903 1 97.81 121 ASP B C 1
ATOM 3605 O O . ASP B 1 121 ? 4.035 5.73 2.6 1 97.81 121 ASP B O 1
ATOM 3609 N N . TYR B 1 122 ? 4.938 6.641 0.727 1 98.44 122 TYR B N 1
ATOM 3610 C CA . TYR B 1 122 ? 3.684 7.188 0.217 1 98.44 122 TYR B CA 1
ATOM 3611 C C . TYR B 1 122 ? 2.65 6.09 0.007 1 98.44 122 TYR B C 1
ATOM 3613 O O . TYR B 1 122 ? 1.504 6.215 0.445 1 98.44 122 TYR B O 1
ATOM 3621 N N . PHE B 1 123 ? 3.049 4.992 -0.621 1 98.06 123 PHE B N 1
ATOM 3622 C CA . PHE B 1 123 ? 2.123 3.896 -0.878 1 98.06 123 PHE B CA 1
ATOM 3623 C C . PHE B 1 123 ? 1.648 3.271 0.428 1 98.06 123 PHE B C 1
ATOM 3625 O O . PHE B 1 123 ? 0.452 3.041 0.614 1 98.06 123 PHE B O 1
ATOM 3632 N N . GLN B 1 124 ? 2.562 2.994 1.322 1 97.44 124 GLN B N 1
ATOM 3633 C CA . GLN B 1 124 ? 2.211 2.402 2.609 1 97.44 124 GLN B CA 1
ATOM 3634 C C . GLN B 1 124 ? 1.168 3.248 3.336 1 97.44 124 GLN B C 1
ATOM 3636 O O . GLN B 1 124 ? 0.23 2.713 3.928 1 97.44 124 GLN B O 1
ATOM 3641 N N . ALA B 1 125 ? 1.321 4.535 3.229 1 97.88 125 ALA B N 1
ATOM 3642 C CA . ALA B 1 125 ? 0.453 5.453 3.961 1 97.88 125 ALA B CA 1
ATOM 3643 C C . ALA B 1 125 ? -0.896 5.605 3.264 1 97.88 125 ALA B C 1
ATOM 3645 O O . ALA B 1 125 ? -1.94 5.637 3.92 1 97.88 125 ALA B O 1
ATOM 3646 N N . THR B 1 126 ? -0.905 5.648 1.909 1 98.06 126 THR B N 1
ATOM 3647 C CA . THR B 1 126 ? -2.109 6.082 1.208 1 98.06 126 THR B CA 1
ATOM 3648 C C . THR B 1 126 ? -2.896 4.883 0.694 1 98.06 126 THR B C 1
ATOM 3650 O O . THR B 1 126 ? -4.086 4.996 0.384 1 98.06 126 THR B O 1
ATOM 3653 N N . LYS B 1 127 ? -2.244 3.73 0.496 1 95.12 127 LYS B N 1
ATOM 3654 C CA . LYS B 1 127 ? -2.926 2.564 -0.061 1 95.12 127 LYS B CA 1
ATOM 3655 C C . LYS B 1 127 ? -3.186 1.514 1.014 1 95.12 127 LYS B C 1
ATOM 3657 O O . LYS B 1 127 ? -3.941 0.566 0.793 1 95.12 127 LYS B O 1
ATOM 3662 N N . GLY B 1 128 ? -2.592 1.721 2.191 1 85 128 GLY B N 1
ATOM 3663 C CA . GLY B 1 128 ? -2.76 0.766 3.273 1 85 128 GLY B CA 1
ATOM 3664 C C . GLY B 1 128 ? -1.604 -0.212 3.391 1 85 128 GLY B C 1
ATOM 3665 O O . GLY B 1 128 ? -1.416 -1.065 2.521 1 85 128 GLY B O 1
ATOM 3666 N N . GLY B 1 129 ? -0.855 -0.127 4.352 1 90.75 129 GLY B N 1
ATOM 3667 C CA . GLY B 1 129 ? 0.25 -1.024 4.645 1 90.75 129 GLY B CA 1
ATOM 3668 C C . GLY B 1 129 ? -0.18 -2.279 5.379 1 90.75 129 GLY B C 1
ATOM 3669 O O . GLY B 1 129 ? 0.472 -3.32 5.277 1 90.75 129 GLY B O 1
ATOM 3670 N N . GLY B 1 130 ? -1.316 -2.162 6.074 1 95.19 130 GLY B N 1
ATOM 3671 C CA . GLY B 1 130 ? -1.907 -3.311 6.742 1 95.19 130 GLY B CA 1
ATOM 3672 C C . GLY B 1 130 ? -2.889 -4.07 5.871 1 95.19 130 GLY B C 1
ATOM 3673 O O . GLY B 1 130 ? -3.041 -3.764 4.688 1 95.19 130 GLY B O 1
ATOM 3674 N N . HIS B 1 131 ? -3.523 -5.102 6.457 1 96.31 131 HIS B N 1
ATOM 3675 C CA . HIS B 1 131 ? -4.457 -5.945 5.719 1 96.31 131 HIS B CA 1
ATOM 3676 C C . HIS B 1 131 ? -5.863 -5.359 5.742 1 96.31 131 HIS B C 1
ATOM 3678 O O . HIS B 1 131 ? -6.242 -4.676 6.695 1 96.31 131 HIS B O 1
ATOM 3684 N N . GLY B 1 132 ? -6.613 -5.648 4.641 1 96.31 132 GLY B N 1
ATOM 3685 C CA . GLY B 1 132 ? -8.031 -5.328 4.621 1 96.31 132 GLY B CA 1
ATOM 3686 C C . GLY B 1 132 ? -8.352 -4.094 3.801 1 96.31 132 GLY B C 1
ATOM 3687 O O . GLY B 1 132 ? -7.449 -3.445 3.264 1 96.31 132 GLY B O 1
ATOM 3688 N N . ASP B 1 133 ? -9.625 -3.781 3.686 1 96.75 133 ASP B N 1
ATOM 3689 C CA . ASP B 1 133 ? -10.156 -2.674 2.896 1 96.75 133 ASP B CA 1
ATOM 3690 C C . ASP B 1 133 ? -10.297 -1.412 3.746 1 96.75 133 ASP B C 1
ATOM 3692 O O . ASP B 1 133 ? -11.391 -0.857 3.865 1 96.75 133 ASP B O 1
ATOM 3696 N N . TYR B 1 134 ? -9.164 -0.953 4.277 1 96.19 134 TYR B N 1
ATOM 3697 C CA . TYR B 1 134 ? -9.234 0.259 5.086 1 96.19 134 TYR B CA 1
ATOM 3698 C C . TYR B 1 134 ? -8.391 1.37 4.473 1 96.19 134 TYR B C 1
ATOM 3700 O O . TYR B 1 134 ? -7.559 1.115 3.596 1 96.19 134 TYR B O 1
ATOM 3708 N N . ARG B 1 135 ? -8.664 2.564 4.891 1 96.56 135 ARG B N 1
ATOM 3709 C CA . ARG B 1 135 ? -7.902 3.758 4.535 1 96.56 135 ARG B CA 1
ATOM 3710 C C . ARG B 1 135 ? -7.621 4.617 5.766 1 96.56 135 ARG B C 1
ATOM 3712 O O . ARG B 1 135 ? -8.312 4.5 6.781 1 96.56 135 ARG B O 1
ATOM 3719 N N . MET B 1 136 ? -6.609 5.387 5.621 1 97.12 136 MET B N 1
ATOM 3720 C CA . MET B 1 136 ? -6.305 6.457 6.566 1 97.12 136 MET B CA 1
ATOM 3721 C C . MET B 1 136 ? -6.344 7.816 5.883 1 97.12 136 MET B C 1
ATOM 3723 O O . MET B 1 136 ? -6.055 7.926 4.688 1 97.12 136 MET B O 1
ATOM 3727 N N . VAL B 1 137 ? -6.777 8.789 6.664 1 98.75 137 VAL B N 1
ATOM 3728 C CA . VAL B 1 137 ? -6.59 10.141 6.145 1 98.75 137 VAL B CA 1
ATOM 3729 C C . VAL B 1 137 ? -5.129 10.555 6.301 1 98.75 137 VAL B C 1
ATOM 3731 O O . VAL B 1 137 ? -4.574 10.484 7.402 1 98.75 137 VAL B O 1
ATOM 3734 N N . VAL B 1 138 ? -4.496 10.977 5.223 1 98.88 138 VAL B N 1
ATOM 3735 C CA . VAL B 1 138 ? -3.062 11.234 5.238 1 98.88 138 VAL B CA 1
ATOM 3736 C C . VAL B 1 138 ? -2.793 12.68 4.805 1 98.88 138 VAL B C 1
ATOM 3738 O O . VAL B 1 138 ? -3.242 13.109 3.742 1 98.88 138 VAL B O 1
ATOM 3741 N N . TYR B 1 139 ? -2.062 13.406 5.613 1 98.88 139 TYR B N 1
ATOM 3742 C CA . TYR B 1 139 ? -1.676 14.781 5.316 1 98.88 139 TYR B CA 1
ATOM 3743 C C . TYR B 1 139 ? -0.175 14.883 5.07 1 98.88 139 TYR B C 1
ATOM 3745 O O . TYR B 1 139 ? 0.618 14.25 5.766 1 98.88 139 TYR B O 1
ATOM 3753 N N . GLY B 1 140 ? 0.242 15.633 4.07 1 98.62 140 GLY B N 1
ATOM 3754 C CA . GLY B 1 140 ? 1.643 15.906 3.787 1 98.62 140 GLY B CA 1
ATOM 3755 C C . GLY B 1 140 ? 2.002 17.375 3.916 1 98.62 140 GLY B C 1
ATOM 3756 O O . GLY B 1 140 ? 1.931 18.125 2.939 1 98.62 140 GLY B O 1
ATOM 3757 N N . PRO B 1 141 ? 2.393 17.828 5.059 1 98.31 141 PRO B N 1
ATOM 3758 C CA . PRO B 1 141 ? 2.711 19.234 5.262 1 98.31 141 PRO B CA 1
ATOM 3759 C C . PRO B 1 141 ? 4.016 19.656 4.582 1 98.31 141 PRO B C 1
ATOM 3761 O O . PRO B 1 141 ? 4.969 18.875 4.543 1 98.31 141 PRO B O 1
ATOM 3764 N N . GLU B 1 142 ? 4.102 20.844 4.133 1 97.56 142 GLU B N 1
ATOM 3765 C CA . GLU B 1 142 ? 5.312 21.328 3.473 1 97.56 142 GLU B CA 1
ATOM 3766 C C . GLU B 1 142 ? 6.164 22.156 4.422 1 97.56 142 GLU B C 1
ATOM 3768 O O . GLU B 1 142 ? 7.344 22.406 4.152 1 97.56 142 GLU B O 1
ATOM 3773 N N . SER B 1 143 ? 5.555 22.672 5.516 1 96.88 143 SER B N 1
ATOM 3774 C CA . SER B 1 143 ? 6.207 23.562 6.473 1 96.88 143 SER B CA 1
ATOM 3775 C C . SER B 1 143 ? 5.812 23.234 7.906 1 96.88 143 SER B C 1
ATOM 3777 O O . SER B 1 143 ? 4.891 22.438 8.133 1 96.88 143 SER B O 1
ATOM 3779 N N . LEU B 1 144 ? 6.512 23.828 8.82 1 96.69 144 LEU B N 1
ATOM 3780 C CA . LEU B 1 144 ? 6.207 23.562 10.219 1 96.69 144 LEU B CA 1
ATOM 3781 C C . LEU B 1 144 ? 4.863 24.172 10.617 1 96.69 144 LEU B C 1
ATOM 3783 O O . LEU B 1 144 ? 4.098 23.562 11.367 1 96.69 144 LEU B O 1
ATOM 3787 N N . GLN B 1 145 ? 4.617 25.359 10.133 1 97.44 145 GLN B N 1
ATOM 3788 C CA . GLN B 1 145 ? 3.326 25.969 10.422 1 97.44 145 GLN B CA 1
ATOM 3789 C C . GLN B 1 145 ? 2.176 25.109 9.914 1 97.44 145 GLN B C 1
ATOM 3791 O O . GLN B 1 145 ? 1.184 24.906 10.625 1 97.44 145 GLN B O 1
ATOM 3796 N N . GLU B 1 146 ? 2.312 24.625 8.742 1 97.75 146 GLU B N 1
ATOM 3797 C CA . GLU B 1 146 ? 1.279 23.766 8.188 1 97.75 146 GLU B CA 1
ATOM 3798 C C . GLU B 1 146 ? 1.174 22.453 8.969 1 97.75 146 GLU B C 1
ATOM 3800 O O . GLU B 1 146 ? 0.08 21.906 9.141 1 97.75 146 GLU B O 1
ATOM 3805 N N . ALA B 1 147 ? 2.318 21.922 9.398 1 97.94 147 ALA B N 1
ATOM 3806 C CA . ALA B 1 147 ? 2.312 20.719 10.211 1 97.94 147 ALA B CA 1
ATOM 3807 C C . ALA B 1 147 ? 1.518 20.922 11.5 1 97.94 147 ALA B C 1
ATOM 3809 O O . ALA B 1 147 ? 0.763 20.031 11.914 1 97.94 147 ALA B O 1
ATOM 3810 N N . VAL B 1 148 ? 1.733 22.062 12.078 1 97.5 148 VAL B N 1
ATOM 3811 C CA . VAL B 1 148 ? 1.015 22.406 13.305 1 97.5 148 VAL B CA 1
ATOM 3812 C C . VAL B 1 148 ? -0.486 22.438 13.031 1 97.5 148 VAL B C 1
ATOM 3814 O O . VAL B 1 148 ? -1.275 21.844 13.758 1 97.5 148 VAL B O 1
ATOM 3817 N N . GLU B 1 149 ? -0.858 23.078 12 1 98.19 149 GLU B N 1
ATOM 3818 C CA . GLU B 1 149 ? -2.266 23.219 11.641 1 98.19 149 GLU B CA 1
ATOM 3819 C C . GLU B 1 149 ? -2.879 21.875 11.273 1 98.19 149 GLU B C 1
ATOM 3821 O O . GLU B 1 149 ? -3.994 21.562 11.695 1 98.19 149 GLU B O 1
ATOM 3826 N N . LEU B 1 150 ? -2.139 21.109 10.555 1 98.62 150 LEU B N 1
ATOM 3827 C CA . LEU B 1 150 ? -2.648 19.828 10.094 1 98.62 150 LEU B CA 1
ATOM 3828 C C . LEU B 1 150 ? -2.711 18.812 11.234 1 98.62 150 LEU B C 1
ATOM 3830 O O . LEU B 1 150 ? -3.514 17.891 11.211 1 98.62 150 LEU B O 1
ATOM 3834 N N . THR B 1 151 ? -1.855 18.984 12.227 1 98.38 151 THR B N 1
ATOM 3835 C CA . THR B 1 151 ? -1.954 18.125 13.406 1 98.38 151 THR B CA 1
ATOM 3836 C C . THR B 1 151 ? -3.305 18.312 14.094 1 98.38 151 THR B C 1
ATOM 3838 O O . THR B 1 151 ? -3.98 17.328 14.406 1 98.38 151 THR B O 1
ATOM 3841 N N . SER B 1 152 ? -3.662 19.547 14.289 1 97.94 152 SER B N 1
ATOM 3842 C CA . SER B 1 152 ? -4.969 19.828 14.875 1 97.94 152 SER B CA 1
ATOM 3843 C C . SER B 1 152 ? -6.094 19.25 14.016 1 97.94 152 SER B C 1
ATOM 3845 O O . SER B 1 152 ? -7.012 18.609 14.531 1 97.94 152 SER B O 1
ATOM 3847 N N . LYS B 1 153 ? -5.969 19.469 12.758 1 98.56 153 LYS B N 1
ATOM 3848 C CA . LYS B 1 153 ? -6.98 18.984 11.828 1 98.56 153 LYS B CA 1
ATOM 3849 C C . LYS B 1 153 ? -7.055 17.453 11.859 1 98.56 153 LYS B C 1
ATOM 3851 O O . LYS B 1 153 ? -8.141 16.891 11.773 1 98.56 153 LYS B O 1
ATOM 3856 N N . ALA B 1 154 ? -5.938 16.828 11.906 1 98.69 154 ALA B N 1
ATOM 3857 C CA . ALA B 1 154 ? -5.887 15.367 11.945 1 98.69 154 ALA B CA 1
ATOM 3858 C C . ALA B 1 154 ? -6.711 14.82 13.109 1 98.69 154 ALA B C 1
ATOM 3860 O O . ALA B 1 154 ? -7.434 13.836 12.953 1 98.69 154 ALA B O 1
ATOM 3861 N N . PHE B 1 155 ? -6.605 15.453 14.281 1 98.38 155 PHE B N 1
ATOM 3862 C CA . PHE B 1 155 ? -7.379 15.023 15.445 1 98.38 155 PHE B CA 1
ATOM 3863 C C . PHE B 1 155 ? -8.867 15.25 15.219 1 98.38 155 PHE B C 1
ATOM 3865 O O . PHE B 1 155 ? -9.688 14.383 15.531 1 98.38 155 PHE B O 1
ATOM 3872 N N . ASP B 1 156 ? -9.18 16.391 14.672 1 98.12 156 ASP B N 1
ATOM 3873 C CA . ASP B 1 156 ? -10.586 16.719 14.43 1 98.12 156 ASP B CA 1
ATOM 3874 C C . ASP B 1 156 ? -11.219 15.734 13.445 1 98.12 156 ASP B C 1
ATOM 3876 O O . ASP B 1 156 ? -12.336 15.258 13.672 1 98.12 156 ASP B O 1
ATOM 3880 N N . VAL B 1 157 ? -10.516 15.445 12.398 1 98.56 157 VAL B N 1
ATOM 3881 C CA . VAL B 1 157 ? -11.016 14.531 11.375 1 98.56 157 VAL B CA 1
ATOM 3882 C C . VAL B 1 157 ? -11.117 13.117 11.945 1 98.56 157 VAL B C 1
ATOM 3884 O O . VAL B 1 157 ? -12.086 12.406 11.688 1 98.56 157 VAL B O 1
ATOM 3887 N N . ALA B 1 158 ? -10.117 12.703 12.695 1 98.19 158 ALA B N 1
ATOM 3888 C CA . ALA B 1 158 ? -10.156 11.391 13.336 1 98.19 158 ALA B CA 1
ATOM 3889 C C . ALA B 1 158 ? -11.383 11.25 14.234 1 98.19 158 ALA B C 1
ATOM 3891 O O . ALA B 1 158 ? -12.07 10.227 14.211 1 98.19 158 ALA B O 1
ATOM 3892 N N . ASP B 1 159 ? -11.688 12.297 15.016 1 96.81 159 ASP B N 1
ATOM 3893 C CA . ASP B 1 159 ? -12.844 12.305 15.906 1 96.81 159 ASP B CA 1
ATOM 3894 C C . ASP B 1 159 ? -14.148 12.258 15.117 1 96.81 159 ASP B C 1
ATOM 3896 O O . ASP B 1 159 ? -15.055 11.484 15.445 1 96.81 159 ASP B O 1
ATOM 3900 N N . LYS B 1 160 ? -14.172 13.086 14.133 1 97 160 LYS B N 1
ATOM 3901 C CA . LYS B 1 160 ? -15.398 13.289 13.375 1 97 160 LYS B CA 1
ATOM 3902 C C . LYS B 1 160 ? -15.844 12 12.688 1 97 160 LYS B C 1
ATOM 3904 O O . LYS B 1 160 ? -17.031 11.672 12.656 1 97 160 LYS B O 1
ATOM 3909 N N . TYR B 1 161 ? -14.883 11.273 12.164 1 97.44 161 TYR B N 1
ATOM 3910 C CA . TYR B 1 161 ? -15.227 10.141 11.305 1 97.44 161 TYR B CA 1
ATOM 3911 C C . TYR B 1 161 ? -14.867 8.82 11.969 1 97.44 161 TYR B C 1
ATOM 3913 O O . TYR B 1 161 ? -15.148 7.75 11.43 1 97.44 161 TYR B O 1
ATOM 3921 N N . ARG B 1 162 ? -14.195 8.867 13.133 1 96.19 162 ARG B N 1
ATOM 3922 C CA . ARG B 1 162 ? -13.711 7.68 13.828 1 96.19 162 ARG B CA 1
ATOM 3923 C C . ARG B 1 162 ? -12.805 6.848 12.922 1 96.19 162 ARG B C 1
ATOM 3925 O O . ARG B 1 162 ? -13.039 5.656 12.727 1 96.19 162 ARG B O 1
ATOM 3932 N N . VAL B 1 163 ? -11.766 7.543 12.477 1 97.81 163 VAL B N 1
ATOM 3933 C CA . VAL B 1 163 ? -10.789 6.922 11.594 1 97.81 163 VAL B CA 1
ATOM 3934 C C . VAL B 1 163 ? -9.375 7.246 12.078 1 97.81 163 VAL B C 1
ATOM 3936 O O . VAL B 1 163 ? -9.188 8.094 12.953 1 97.81 163 VAL B O 1
ATOM 3939 N N . VAL B 1 164 ? -8.461 6.512 11.523 1 97.75 164 VAL B N 1
ATOM 3940 C CA . VAL B 1 164 ? -7.055 6.828 11.734 1 97.75 164 VAL B CA 1
ATOM 3941 C C . VAL B 1 164 ? -6.637 7.969 10.812 1 97.75 164 VAL B C 1
ATOM 3943 O O . VAL B 1 164 ? -7.004 7.992 9.633 1 97.75 164 VAL B O 1
ATOM 3946 N N . SER B 1 165 ? -5.977 8.922 11.328 1 98.56 165 SER B N 1
ATOM 3947 C CA . SER B 1 165 ? -5.359 9.984 10.539 1 98.56 165 SER B CA 1
ATOM 3948 C C . SER B 1 165 ? -3.848 10.016 10.75 1 98.56 165 SER B C 1
ATOM 3950 O O . SER B 1 165 ? -3.355 9.664 11.82 1 98.56 165 SER B O 1
ATOM 3952 N N . MET B 1 166 ? -3.168 10.453 9.688 1 98.38 166 MET B N 1
ATOM 3953 C CA . MET B 1 166 ? -1.71 10.422 9.734 1 98.38 166 MET B CA 1
ATOM 3954 C C . MET B 1 166 ? -1.116 11.695 9.156 1 98.38 166 MET B C 1
ATOM 3956 O O . MET B 1 166 ? -1.598 12.203 8.141 1 98.38 166 MET B O 1
ATOM 3960 N N . LEU B 1 167 ? -0.127 12.211 9.82 1 98.5 167 LEU B N 1
ATOM 3961 C CA . LEU B 1 167 ? 0.793 13.156 9.195 1 98.5 167 LEU B CA 1
ATOM 3962 C C . LEU B 1 167 ? 1.999 12.43 8.602 1 98.5 167 LEU B C 1
ATOM 3964 O O . LEU B 1 167 ? 2.754 11.781 9.328 1 98.5 167 LEU B O 1
ATOM 3968 N N . LEU B 1 168 ? 2.127 12.484 7.359 1 98.38 168 LEU B N 1
ATOM 3969 C CA . LEU B 1 168 ? 3.293 11.953 6.66 1 98.38 168 LEU B CA 1
ATOM 3970 C C . LEU B 1 168 ? 4.312 13.055 6.387 1 98.38 168 LEU B C 1
ATOM 3972 O O . LEU B 1 168 ? 4.188 13.789 5.406 1 98.38 168 LEU B O 1
ATOM 3976 N N . ALA B 1 169 ? 5.301 13.117 7.207 1 96.38 169 ALA B N 1
ATOM 3977 C CA . ALA B 1 169 ? 6.352 14.125 7.09 1 96.38 169 ALA B CA 1
ATOM 3978 C C . ALA B 1 169 ? 7.672 13.492 6.656 1 96.38 169 ALA B C 1
ATOM 3980 O O . ALA B 1 169 ? 7.895 12.297 6.871 1 96.38 169 ALA B O 1
ATOM 3981 N N . ASP B 1 170 ? 8.461 14.234 6.012 1 94.44 170 ASP B N 1
ATOM 3982 C CA . ASP B 1 170 ? 9.781 13.711 5.691 1 94.44 170 ASP B CA 1
ATOM 3983 C C . ASP B 1 170 ? 10.828 14.219 6.684 1 94.44 170 ASP B C 1
ATOM 3985 O O . ASP B 1 170 ? 10.562 15.133 7.465 1 94.44 170 ASP B O 1
ATOM 3989 N N . GLY B 1 171 ? 11.93 13.633 6.652 1 91.31 171 GLY B N 1
ATOM 3990 C CA . GLY B 1 171 ? 12.984 13.938 7.609 1 91.31 171 GLY B CA 1
ATOM 3991 C C . GLY B 1 171 ? 13.398 15.398 7.59 1 91.31 171 GLY B C 1
ATOM 3992 O O . GLY B 1 171 ? 13.875 15.922 8.602 1 91.31 171 GLY B O 1
ATOM 3993 N N . LEU B 1 172 ? 13.25 16.078 6.496 1 92.19 172 LEU B N 1
ATOM 3994 C CA . LEU B 1 172 ? 13.562 17.5 6.41 1 92.19 172 LEU B CA 1
ATOM 3995 C C . LEU B 1 172 ? 12.664 18.312 7.336 1 92.19 172 LEU B C 1
ATOM 3997 O O . LEU B 1 172 ? 13.141 19.172 8.086 1 92.19 172 LEU B O 1
ATOM 4001 N N . LEU B 1 173 ? 11.414 18.047 7.246 1 90.81 173 LEU B N 1
ATOM 4002 C CA . LEU B 1 173 ? 10.422 18.734 8.062 1 90.81 173 LEU B CA 1
ATOM 4003 C C . LEU B 1 173 ? 10.609 18.391 9.539 1 90.81 173 LEU B C 1
ATOM 4005 O O . LEU B 1 173 ? 10.406 19.25 10.406 1 90.81 173 LEU B O 1
ATOM 4009 N N . GLY B 1 174 ? 10.992 17.25 9.789 1 86.69 174 GLY B N 1
ATOM 4010 C CA . GLY B 1 174 ? 11.188 16.828 11.164 1 86.69 174 GLY B CA 1
ATOM 4011 C C . GLY B 1 174 ? 12.344 17.516 11.852 1 86.69 174 GLY B C 1
ATOM 4012 O O . GLY B 1 174 ? 12.328 17.734 13.062 1 86.69 174 GLY B O 1
ATOM 4013 N N . GLN B 1 175 ? 13.305 17.891 11.039 1 87.5 175 GLN B N 1
ATOM 4014 C CA . GLN B 1 175 ? 14.547 18.359 11.641 1 87.5 175 GLN B CA 1
ATOM 4015 C C . GLN B 1 175 ? 14.688 19.875 11.477 1 87.5 175 GLN B C 1
ATOM 4017 O O . GLN B 1 175 ? 15.492 20.516 12.164 1 87.5 175 GLN B O 1
ATOM 4022 N N . MET B 1 176 ? 13.945 20.422 10.719 1 89.88 176 MET B N 1
ATOM 4023 C CA . MET B 1 176 ? 14.078 21.844 10.438 1 89.88 176 MET B CA 1
ATOM 4024 C C . MET B 1 176 ? 13.547 22.688 11.602 1 89.88 176 MET B C 1
ATOM 4026 O O . MET B 1 176 ? 12.734 22.219 12.391 1 89.88 176 MET B O 1
ATOM 4030 N N . MET B 1 177 ? 14.117 23.906 11.719 1 91.44 177 MET B N 1
ATOM 4031 C CA . MET B 1 177 ? 13.641 24.906 12.68 1 91.44 177 MET B CA 1
ATOM 4032 C C . MET B 1 177 ? 13.016 26.094 11.969 1 91.44 177 MET B C 1
ATOM 4034 O O . MET B 1 177 ? 13.594 26.641 11.023 1 91.44 177 MET B O 1
ATOM 4038 N N . GLU B 1 178 ? 11.797 26.328 12.305 1 92.94 178 GLU B N 1
ATOM 4039 C CA . GLU B 1 178 ? 11.062 27.469 11.758 1 92.94 178 GLU B CA 1
ATOM 4040 C C . GLU B 1 178 ? 10.211 28.141 12.828 1 92.94 178 GLU B C 1
ATOM 4042 O O . GLU B 1 178 ? 9.859 27.516 13.836 1 92.94 178 GLU B O 1
ATOM 4047 N N . PRO B 1 179 ? 10.023 29.5 12.703 1 94.81 179 PRO B N 1
ATOM 4048 C CA . PRO B 1 179 ? 9.039 30.125 13.586 1 94.81 179 PRO B CA 1
ATOM 4049 C C . PRO B 1 179 ? 7.617 29.641 13.336 1 94.81 179 PRO B C 1
ATOM 4051 O O . PRO B 1 179 ? 7.184 29.547 12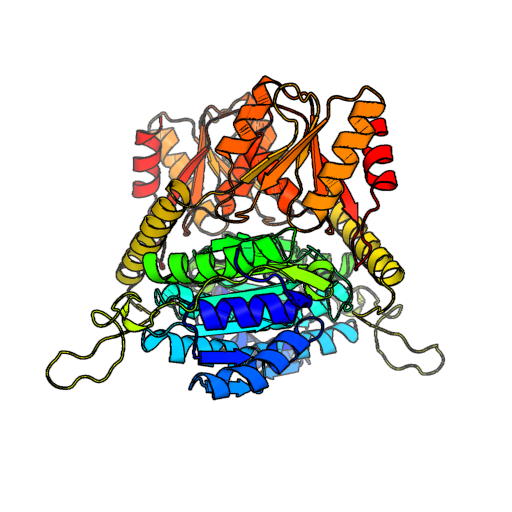.18 1 94.81 179 PRO B O 1
ATOM 4054 N N . VAL B 1 180 ? 6.977 29.25 14.383 1 96.12 180 VAL B N 1
ATOM 4055 C CA . VAL B 1 180 ? 5.625 28.719 14.258 1 96.12 180 VAL B CA 1
ATOM 4056 C C . VAL B 1 180 ? 4.699 29.422 15.25 1 96.12 180 VAL B C 1
ATOM 4058 O O . VAL B 1 180 ? 5.121 29.797 16.344 1 96.12 180 VAL B O 1
ATOM 4061 N N . GLU B 1 181 ? 3.527 29.719 14.742 1 96.62 181 GLU B N 1
ATOM 4062 C CA . GLU B 1 181 ? 2.438 30.141 15.617 1 96.62 181 GLU B CA 1
ATOM 4063 C C . GLU B 1 181 ? 1.555 28.969 16 1 96.62 181 GLU B C 1
ATOM 4065 O O . GLU B 1 181 ? 1.049 28.25 15.141 1 96.62 181 GLU B O 1
ATOM 4070 N N . PHE B 1 182 ? 1.385 28.766 17.328 1 95.88 182 PHE B N 1
ATOM 4071 C CA . PHE B 1 182 ? 0.573 27.656 17.812 1 95.88 182 PHE B CA 1
ATOM 4072 C C . PHE B 1 182 ? -0.86 28.109 18.078 1 95.88 182 PHE B C 1
ATOM 4074 O O . PHE B 1 182 ? -1.096 29.25 18.469 1 95.88 182 PHE B O 1
ATOM 4081 N N . PRO B 1 183 ? -1.786 27.266 17.797 1 94.5 183 PRO B N 1
ATOM 4082 C CA . PRO B 1 183 ? -3.156 27.562 18.219 1 94.5 183 PRO B CA 1
ATOM 4083 C C . PRO B 1 183 ? -3.328 27.531 19.734 1 94.5 183 PRO B C 1
ATOM 4085 O O . PRO B 1 183 ? -2.465 27.016 20.453 1 94.5 183 PRO B O 1
ATOM 4088 N N . ASP B 1 184 ? -4.422 28.109 20.188 1 94.75 184 ASP B N 1
ATOM 4089 C CA . ASP B 1 184 ? -4.758 28 21.594 1 94.75 184 ASP B CA 1
ATOM 4090 C C . ASP B 1 184 ? -5.059 26.562 22 1 94.75 184 ASP B C 1
ATOM 4092 O O . ASP B 1 184 ? -5.406 25.734 21.141 1 94.75 184 ASP B O 1
ATOM 4096 N N . PHE B 1 185 ? -4.781 26.312 23.281 1 96 185 PHE B N 1
ATOM 4097 C CA . PHE B 1 185 ? -5.199 25.016 23.812 1 96 185 PHE B CA 1
ATOM 4098 C C . PHE B 1 185 ? -6.695 24.812 23.609 1 96 185 PHE B C 1
ATOM 4100 O O . PHE B 1 185 ? -7.496 25.688 23.953 1 96 185 PHE B O 1
ATOM 4107 N N . VAL B 1 186 ? -7 23.703 23.047 1 95.19 186 VAL B N 1
ATOM 4108 C CA . VAL B 1 186 ? -8.422 23.391 22.953 1 95.19 186 VAL B CA 1
ATOM 4109 C C . VAL B 1 186 ? -8.992 23.109 24.328 1 95.19 186 VAL B C 1
ATOM 4111 O O . VAL B 1 186 ? -8.297 22.547 25.188 1 95.19 186 VAL B O 1
ATOM 4114 N N . ASP B 1 187 ? -10.242 23.562 24.516 1 93.81 187 ASP B N 1
ATOM 4115 C CA . ASP B 1 187 ? -10.969 23.172 25.703 1 93.81 187 ASP B CA 1
ATOM 4116 C C . ASP B 1 187 ? -11.398 21.703 25.641 1 93.81 187 ASP B C 1
ATOM 4118 O O . ASP B 1 187 ? -12.219 21.328 24.797 1 93.81 187 ASP B O 1
ATOM 4122 N N . LEU B 1 188 ? -10.859 20.906 26.531 1 92.12 188 LEU B N 1
ATOM 4123 C CA . LEU B 1 188 ? -11.102 19.469 26.5 1 92.12 188 LEU B CA 1
ATOM 4124 C C . LEU B 1 188 ? -12.602 19.172 26.594 1 92.12 188 LEU B C 1
ATOM 4126 O O . LEU B 1 188 ? -13.062 18.141 26.094 1 92.12 188 LEU B O 1
ATOM 4130 N N . ASN B 1 189 ? -13.297 20.094 27.172 1 90.88 189 ASN B N 1
ATOM 4131 C CA . ASN B 1 189 ? -14.734 19.906 27.359 1 90.88 189 ASN B CA 1
ATOM 4132 C C . ASN B 1 189 ? -15.5 20.109 26.047 1 90.88 189 ASN B C 1
ATOM 4134 O O . ASN B 1 189 ? -16.672 19.75 25.953 1 90.88 189 ASN B O 1
ATOM 4138 N N . THR B 1 190 ? -14.781 20.609 25.062 1 90.31 190 THR B N 1
ATOM 4139 C CA . THR B 1 190 ? -15.438 20.875 23.781 1 90.31 190 THR B CA 1
ATOM 4140 C C . THR B 1 190 ? -15.141 19.75 22.781 1 90.31 190 THR B C 1
ATOM 4142 O O . THR B 1 190 ? -15.664 19.766 21.672 1 90.31 190 THR B O 1
ATOM 4145 N N . LEU B 1 191 ? -14.367 18.828 23.219 1 90.81 191 LEU B N 1
ATOM 4146 C CA . LEU B 1 191 ? -14.062 17.703 22.344 1 90.81 191 LEU B CA 1
ATOM 4147 C C . LEU B 1 191 ? -15.273 16.797 22.188 1 90.81 191 LEU B C 1
ATOM 4149 O O . LEU B 1 191 ? -16.141 16.75 23.062 1 90.81 191 LEU B O 1
ATOM 4153 N N . PRO B 1 192 ? -15.328 16.141 21.062 1 87.69 192 PRO B N 1
ATOM 4154 C CA . PRO B 1 192 ? -16.484 15.266 20.844 1 87.69 192 PRO B CA 1
ATOM 4155 C C . PRO B 1 192 ? -16.672 14.25 21.969 1 87.69 192 PRO B C 1
ATOM 4157 O O . PRO B 1 192 ? -15.703 13.719 22.5 1 87.69 192 PRO B O 1
ATOM 4160 N N . ASP B 1 193 ? -17.953 14.094 22.266 1 80.19 193 ASP B N 1
ATOM 4161 C CA . ASP B 1 193 ? -18.344 13.102 23.25 1 80.19 193 ASP B CA 1
ATOM 4162 C C . ASP B 1 193 ? -18.422 11.711 22.641 1 80.19 193 ASP B C 1
ATOM 4164 O O . ASP B 1 193 ? -19.234 11.469 21.734 1 80.19 193 ASP B O 1
ATOM 4168 N N . HIS B 1 194 ? -17.594 10.844 23.125 1 83.94 194 HIS B N 1
ATOM 4169 C CA . HIS B 1 194 ? -17.578 9.484 22.578 1 83.94 194 HIS B CA 1
ATOM 4170 C C . HIS B 1 194 ? -18.25 8.5 23.516 1 83.94 194 HIS B C 1
ATOM 4172 O O . HIS B 1 194 ? -17.969 7.305 23.484 1 83.94 194 HIS B O 1
ATOM 4178 N N . SER B 1 195 ? -19.125 8.992 24.312 1 77 195 SER B N 1
ATOM 4179 C CA . SER B 1 195 ? -19.766 8.18 25.344 1 77 195 SER B CA 1
ATOM 4180 C C . SER B 1 195 ? -20.672 7.113 24.734 1 77 195 SER B C 1
ATOM 4182 O O . SER B 1 195 ? -20.969 6.105 25.375 1 77 195 SER B O 1
ATOM 4184 N N . SER B 1 196 ? -21.016 7.328 23.438 1 79.44 196 SER B N 1
ATOM 4185 C CA . SER B 1 196 ? -21.922 6.387 22.797 1 79.44 196 SER B CA 1
ATOM 4186 C C . SER B 1 196 ? -21.219 5.086 22.453 1 79.44 196 SER B C 1
ATOM 4188 O O . SER B 1 196 ? -21.859 4.055 22.25 1 79.44 196 SER B O 1
ATOM 4190 N N . TRP B 1 197 ? -19.859 5.055 22.469 1 82.25 197 TRP B N 1
ATOM 4191 C CA . TRP B 1 197 ? -19.203 3.83 22.047 1 82.25 197 TRP B CA 1
ATOM 4192 C C . TRP B 1 197 ? -17.953 3.572 22.875 1 82.25 197 TRP B C 1
ATOM 4194 O O . TRP B 1 197 ? -17.438 2.449 22.906 1 82.25 197 TRP B O 1
ATOM 4204 N N . ALA B 1 198 ? -17.531 4.609 23.562 1 79.5 198 ALA B N 1
ATOM 4205 C CA . ALA B 1 198 ? -16.266 4.504 24.281 1 79.5 198 ALA B CA 1
ATOM 4206 C C . ALA B 1 198 ? -16.406 3.611 25.516 1 79.5 198 ALA B C 1
ATOM 4208 O O . ALA B 1 198 ? -17.484 3.547 26.125 1 79.5 198 ALA B O 1
ATOM 4209 N N . MET B 1 199 ? -15.273 2.867 25.766 1 78.44 199 MET B N 1
ATOM 4210 C CA . MET B 1 199 ? -15.266 1.997 26.938 1 78.44 199 MET B CA 1
ATOM 4211 C C . MET B 1 199 ? -14.891 2.779 28.203 1 78.44 199 MET B C 1
ATOM 4213 O O . MET B 1 199 ? -13.711 2.893 28.531 1 78.44 199 MET B O 1
ATOM 4217 N N . THR B 1 200 ? -15.977 3.355 28.781 1 67 200 THR B N 1
ATOM 4218 C CA . THR B 1 200 ? -15.766 4.18 29.969 1 67 200 THR B CA 1
ATOM 4219 C C . THR B 1 200 ? -16.406 3.537 31.188 1 67 200 THR B C 1
ATOM 4221 O O . THR B 1 200 ? -16.906 4.238 32.062 1 67 200 THR B O 1
ATOM 4224 N N . GLY B 1 201 ? -16.375 2.223 31.203 1 65.38 201 GLY B N 1
ATOM 4225 C CA . GLY B 1 201 ? -17.062 1.521 32.281 1 65.38 201 GLY B CA 1
ATOM 4226 C C . GLY B 1 201 ? -18.516 1.229 31.953 1 65.38 201 GLY B C 1
ATOM 4227 O O . GLY B 1 201 ? -18.984 1.513 30.859 1 65.38 201 GLY B O 1
ATOM 4228 N N . ASN B 1 202 ? -19.219 0.276 32.562 1 61.16 202 ASN B N 1
ATOM 4229 C CA . ASN B 1 202 ? -20.578 -0.111 32.219 1 61.16 202 ASN B CA 1
ATOM 4230 C C . ASN B 1 202 ? -21.547 0.108 33.375 1 61.16 202 ASN B C 1
ATOM 4232 O O . ASN B 1 202 ? -22.547 -0.608 33.5 1 61.16 202 ASN B O 1
ATOM 4236 N N . GLU B 1 203 ? -21.156 0.922 34.188 1 61.09 203 GLU B N 1
ATOM 4237 C CA . GLU B 1 203 ? -22.125 1.122 35.25 1 61.09 203 GLU B CA 1
ATOM 4238 C C . GLU B 1 203 ? -23.422 1.747 34.688 1 61.09 203 GLU B C 1
ATOM 4240 O O . GLU B 1 203 ? -23.391 2.848 34.156 1 61.09 203 GLU B O 1
ATOM 4245 N N . GLY B 1 204 ? -24.594 1.059 34.75 1 60.91 204 GLY B N 1
ATOM 4246 C CA . GLY B 1 204 ? -25.922 1.538 34.406 1 60.91 204 GLY B CA 1
ATOM 4247 C C . GLY B 1 204 ? -26.219 1.454 32.938 1 60.91 204 GLY B C 1
ATOM 4248 O O . GLY B 1 204 ? -27.172 2.061 32.438 1 60.91 204 GLY B O 1
ATOM 4249 N N . ARG B 1 205 ? -25.312 0.994 32.125 1 61.91 205 ARG B N 1
ATOM 4250 C CA . ARG B 1 205 ? -25.562 0.837 30.688 1 61.91 205 ARG B CA 1
ATOM 4251 C C . ARG B 1 205 ? -25.031 -0.501 30.172 1 61.91 205 ARG B C 1
ATOM 4253 O O . ARG B 1 205 ? -24.312 -1.199 30.906 1 61.91 205 ARG B O 1
ATOM 4260 N N . GLU B 1 206 ? -25.562 -0.866 29.078 1 61.62 206 GLU B N 1
ATOM 4261 C CA . GLU B 1 206 ? -25.031 -2.066 28.438 1 61.62 206 GLU B CA 1
ATOM 4262 C C . GLU B 1 206 ? -23.562 -1.873 28.031 1 61.62 206 GLU B C 1
ATOM 4264 O O . GLU B 1 206 ? -23.156 -0.764 27.688 1 61.62 206 GLU B O 1
ATOM 4269 N N . ALA B 1 207 ? -22.781 -2.812 28.172 1 59.59 207 ALA B N 1
ATOM 4270 C CA . ALA B 1 207 ? -21.344 -2.791 27.875 1 59.59 207 ALA B CA 1
ATOM 4271 C C . ALA B 1 207 ? -21.094 -2.463 26.406 1 59.59 207 ALA B C 1
ATOM 4273 O O . ALA B 1 207 ? -21.766 -2.988 25.516 1 59.59 207 ALA B O 1
ATOM 4274 N N . HIS B 1 208 ? -20.344 -1.421 26.141 1 67 208 HIS B N 1
ATOM 4275 C CA . HIS B 1 208 ? -19.859 -1.144 24.797 1 67 208 HIS B CA 1
ATOM 4276 C C . HIS B 1 208 ? -18.922 -2.234 24.312 1 67 208 HIS B C 1
ATOM 4278 O O . HIS B 1 208 ? -18.188 -2.826 25.109 1 67 208 HIS B O 1
ATOM 4284 N N . LYS B 1 209 ? -19.156 -2.691 23.062 1 63.19 209 LYS B N 1
ATOM 4285 C CA . LYS B 1 209 ? -18.25 -3.65 22.453 1 63.19 209 LYS B CA 1
ATOM 4286 C C . LYS B 1 209 ? -17.516 -3.031 21.266 1 63.19 209 LYS B C 1
ATOM 4288 O O . LYS B 1 209 ? -18.141 -2.615 20.297 1 63.19 209 LYS B O 1
ATOM 4293 N N . VAL B 1 210 ? -16.312 -2.787 21.547 1 70.56 210 VAL B N 1
ATOM 4294 C CA . VAL B 1 210 ? -15.484 -2.354 20.438 1 70.56 210 VAL B CA 1
ATOM 4295 C C . VAL B 1 210 ? -14.758 -3.557 19.828 1 70.56 210 VAL B C 1
ATOM 4297 O O . VAL B 1 210 ? -13.906 -4.16 20.484 1 70.56 210 VAL B O 1
ATOM 4300 N N . THR B 1 211 ? -15.242 -3.996 18.734 1 71.81 211 THR B N 1
ATOM 4301 C CA . THR B 1 211 ? -14.672 -5.203 18.141 1 71.81 211 THR B CA 1
ATOM 4302 C C . THR B 1 211 ? -14.234 -4.945 16.703 1 71.81 211 THR B C 1
ATOM 4304 O O . THR B 1 211 ? -14.867 -4.164 15.992 1 71.81 211 THR B O 1
ATOM 4307 N N . SER B 1 212 ? -13.18 -5.492 16.422 1 76.88 212 SER B N 1
ATOM 4308 C CA . SER B 1 212 ? -12.703 -5.477 15.047 1 76.88 212 SER B CA 1
ATOM 4309 C C . SER B 1 212 ? -12.867 -6.844 14.391 1 76.88 212 SER B C 1
ATOM 4311 O O . SER B 1 212 ? -12.031 -7.246 13.578 1 76.88 212 SER B O 1
ATOM 4313 N N . PHE B 1 213 ? -13.875 -7.578 14.891 1 77 213 PHE B N 1
ATOM 4314 C CA . PHE B 1 213 ? -14.016 -8.961 14.461 1 77 213 PHE B CA 1
ATOM 4315 C C . PHE B 1 213 ? -15.484 -9.344 14.32 1 77 213 PHE B C 1
ATOM 4317 O O . PHE B 1 213 ? -16.328 -8.859 15.078 1 77 213 PHE B O 1
ATOM 4324 N N . ASN B 1 214 ? -15.828 -9.93 13.242 1 81.25 214 ASN B N 1
ATOM 4325 C CA . ASN B 1 214 ? -17.094 -10.641 13.07 1 81.25 214 ASN B CA 1
ATOM 4326 C C . ASN B 1 214 ? -16.891 -11.953 12.312 1 81.25 214 ASN B C 1
ATOM 4328 O O . ASN B 1 214 ? -16.547 -11.945 11.133 1 81.25 214 ASN B O 1
ATOM 4332 N N . ILE B 1 215 ? -17.078 -12.969 12.945 1 82.12 215 ILE B N 1
ATOM 4333 C CA . ILE B 1 215 ? -16.797 -14.281 12.367 1 82.12 215 ILE B CA 1
ATOM 4334 C C . ILE B 1 215 ? -17.781 -14.57 11.234 1 82.12 215 ILE B C 1
ATOM 4336 O O . ILE B 1 215 ? -17.469 -15.305 10.305 1 82.12 215 ILE B O 1
ATOM 4340 N N . ASP B 1 216 ? -18.984 -13.914 11.336 1 89.12 216 ASP B N 1
ATOM 4341 C CA . ASP B 1 216 ? -19.969 -14.016 10.258 1 89.12 216 ASP B CA 1
ATOM 4342 C C . ASP B 1 216 ? -19.562 -13.148 9.07 1 89.12 216 ASP B C 1
ATOM 4344 O O . ASP B 1 216 ? -19.453 -11.93 9.188 1 89.12 216 ASP B O 1
ATOM 4348 N N . PRO B 1 217 ? -19.344 -13.836 7.961 1 91.94 217 PRO B N 1
ATOM 4349 C CA . PRO B 1 217 ? -18.906 -13.07 6.789 1 91.94 217 PRO B CA 1
ATOM 4350 C C . PRO B 1 217 ? -19.875 -11.953 6.418 1 91.94 217 PRO B C 1
ATOM 4352 O O . PRO B 1 217 ? -19.453 -10.867 6 1 91.94 217 PRO B O 1
ATOM 4355 N N . TYR B 1 218 ? -21.172 -12.195 6.582 1 93.94 218 TYR B N 1
ATOM 4356 C CA . TYR B 1 218 ? -22.141 -11.156 6.242 1 93.94 218 TYR B CA 1
ATOM 4357 C C . TYR B 1 218 ? -22.094 -10.016 7.25 1 93.94 218 TYR B C 1
ATOM 4359 O O . TYR B 1 218 ? -22.312 -8.859 6.891 1 93.94 218 TYR B O 1
ATOM 4367 N N . GLY B 1 219 ? -21.812 -10.375 8.469 1 93.81 219 GLY B N 1
ATOM 4368 C CA . GLY B 1 219 ? -21.594 -9.336 9.469 1 93.81 219 GLY B CA 1
ATOM 4369 C C . GLY B 1 219 ? -20.375 -8.484 9.188 1 93.81 219 GLY B C 1
ATOM 4370 O O . GLY B 1 219 ? -20.422 -7.258 9.32 1 93.81 219 GLY B O 1
ATOM 4371 N N . LEU B 1 220 ? -19.344 -9.148 8.836 1 93.56 220 LEU B N 1
ATOM 4372 C CA . LEU B 1 220 ? -18.109 -8.422 8.516 1 93.56 220 LEU B CA 1
ATOM 4373 C C . LEU B 1 220 ? -18.281 -7.594 7.25 1 93.56 220 LEU B C 1
ATOM 4375 O O . LEU B 1 220 ? -17.719 -6.508 7.129 1 93.56 220 LEU B O 1
ATOM 4379 N N . GLU B 1 221 ? -19.031 -8.109 6.297 1 95.88 221 GLU B N 1
ATOM 4380 C CA . GLU B 1 221 ? -19.328 -7.332 5.098 1 95.88 221 GLU B CA 1
ATOM 4381 C C . GLU B 1 221 ? -20.078 -6.051 5.441 1 95.88 221 GLU B C 1
ATOM 4383 O O . GLU B 1 221 ? -19.781 -4.984 4.895 1 95.88 221 GLU B O 1
ATOM 4388 N N . GLU B 1 222 ? -21.031 -6.164 6.332 1 96.06 222 GLU B N 1
ATOM 4389 C CA . GLU B 1 222 ? -21.766 -4.98 6.77 1 96.06 222 GLU B CA 1
ATOM 4390 C C . GLU B 1 222 ? -20.828 -3.951 7.398 1 96.06 222 GLU B C 1
ATOM 4392 O O . GLU B 1 222 ? -21 -2.748 7.188 1 96.06 222 GLU B O 1
ATOM 4397 N N . MET B 1 223 ? -19.922 -4.418 8.195 1 95.06 223 MET B N 1
ATOM 4398 C CA . MET B 1 223 ? -18.922 -3.529 8.773 1 95.06 223 MET B CA 1
ATOM 4399 C C . MET B 1 223 ? -18.125 -2.826 7.688 1 95.06 223 MET B C 1
ATOM 4401 O O . MET B 1 223 ? -17.922 -1.611 7.746 1 95.06 223 MET B O 1
ATOM 4405 N N . ASN B 1 224 ? -17.672 -3.604 6.734 1 97.06 224 ASN B N 1
ATOM 4406 C CA . ASN B 1 224 ? -16.906 -3.043 5.629 1 97.06 224 ASN B CA 1
ATOM 4407 C C . ASN B 1 224 ? -17.719 -2.023 4.836 1 97.06 224 ASN B C 1
ATOM 4409 O O . ASN B 1 224 ? -17.188 -1.004 4.395 1 97.06 224 ASN B O 1
ATOM 4413 N N . GLU B 1 225 ? -19.016 -2.33 4.641 1 97.5 225 GLU B N 1
ATOM 4414 C CA . GLU B 1 225 ? -19.875 -1.374 3.949 1 97.5 225 GLU B CA 1
ATOM 4415 C C . GLU B 1 225 ? -19.938 -0.047 4.699 1 97.5 225 GLU B C 1
ATOM 4417 O O . GLU B 1 225 ? -19.938 1.021 4.082 1 97.5 225 GLU B O 1
ATOM 4422 N N . ARG B 1 226 ? -19.969 -0.129 6.039 1 96.62 226 ARG B N 1
ATOM 4423 C CA . ARG B 1 226 ? -19.969 1.084 6.852 1 96.62 226 ARG B CA 1
ATOM 4424 C C . ARG B 1 226 ? -18.656 1.852 6.684 1 96.62 226 ARG B C 1
ATOM 4426 O O . ARG B 1 226 ? -18.672 3.08 6.574 1 96.62 226 ARG B O 1
ATOM 4433 N N . TYR B 1 227 ? -17.531 1.092 6.676 1 97.19 227 TYR B N 1
ATOM 4434 C CA . TYR B 1 227 ? -16.234 1.746 6.453 1 97.19 227 TYR B CA 1
ATOM 4435 C C . TYR B 1 227 ? -16.234 2.51 5.133 1 97.19 227 TYR B C 1
ATOM 4437 O O . TYR B 1 227 ? -15.852 3.68 5.09 1 97.19 227 TYR B O 1
ATOM 4445 N N . GLN B 1 228 ? -16.672 1.804 4.078 1 98.19 228 GLN B N 1
ATOM 4446 C CA . GLN B 1 228 ? -16.641 2.402 2.746 1 98.19 228 GLN B CA 1
ATOM 4447 C C . GLN B 1 228 ? -17.547 3.627 2.674 1 98.19 228 GLN B C 1
ATOM 4449 O O . GLN B 1 228 ? -17.219 4.602 1.992 1 98.19 228 GLN B O 1
ATOM 4454 N N . ALA B 1 229 ? -18.688 3.586 3.32 1 98.38 229 ALA B N 1
ATOM 4455 C CA . ALA B 1 229 ? -19.578 4.746 3.361 1 98.38 229 ALA B CA 1
ATOM 4456 C C . ALA B 1 229 ? -18.891 5.941 4.02 1 98.38 229 ALA B C 1
ATOM 4458 O O . ALA B 1 229 ? -19.016 7.074 3.553 1 98.38 229 ALA B O 1
ATOM 4459 N N . THR B 1 230 ? -18.188 5.672 5.094 1 98.44 230 THR B N 1
ATOM 4460 C CA . THR B 1 230 ? -17.438 6.715 5.781 1 98.44 230 THR B CA 1
ATOM 4461 C C . THR B 1 230 ? -16.344 7.293 4.875 1 98.44 230 THR B C 1
ATOM 4463 O O . THR B 1 230 ? -16.172 8.508 4.801 1 98.44 230 THR B O 1
ATOM 4466 N N . TYR B 1 231 ? -15.617 6.426 4.188 1 98.44 231 TYR B N 1
ATOM 4467 C CA . TYR B 1 231 ? -14.562 6.871 3.289 1 98.44 231 TYR B CA 1
ATOM 4468 C C . TYR B 1 231 ? -15.125 7.723 2.158 1 98.44 231 TYR B C 1
ATOM 4470 O O . TYR B 1 231 ? -14.5 8.695 1.732 1 98.44 231 TYR B O 1
ATOM 4478 N N . LYS B 1 232 ? -16.281 7.363 1.688 1 98.44 232 LYS B N 1
ATOM 4479 C CA . LYS B 1 232 ? -16.922 8.18 0.662 1 98.44 232 LYS B CA 1
ATOM 4480 C C . LYS B 1 232 ? -17.188 9.594 1.163 1 98.44 232 LYS B C 1
ATOM 4482 O O . LYS B 1 232 ? -16.969 10.562 0.436 1 98.44 232 LYS B O 1
ATOM 4487 N N . LYS B 1 233 ? -17.625 9.695 2.408 1 98.69 233 LYS B N 1
ATOM 4488 C CA . LYS B 1 233 ? -17.859 11.008 3.008 1 98.69 233 LYS B CA 1
ATOM 4489 C C . LYS B 1 233 ? -16.547 11.781 3.139 1 98.69 233 LYS B C 1
ATOM 4491 O O . LYS B 1 233 ? -16.516 12.992 2.906 1 98.69 233 LYS B O 1
ATOM 4496 N N . ILE B 1 234 ? -15.539 11.117 3.508 1 98.81 234 ILE B N 1
ATOM 4497 C CA . ILE B 1 234 ? -14.234 11.75 3.684 1 98.81 234 ILE B CA 1
ATOM 4498 C C . ILE B 1 234 ? -13.719 12.258 2.338 1 98.81 234 ILE B C 1
ATOM 4500 O O . ILE B 1 234 ? -13.219 13.383 2.242 1 98.81 234 ILE B O 1
ATOM 4504 N N . ILE B 1 235 ? -13.859 11.453 1.309 1 98.62 235 ILE B N 1
ATOM 4505 C CA . ILE B 1 235 ? -13.438 11.836 -0.037 1 98.62 235 ILE B CA 1
ATOM 4506 C C . ILE B 1 235 ? -14.203 13.078 -0.485 1 98.62 235 ILE B C 1
ATOM 4508 O O . ILE B 1 235 ? -13.625 13.984 -1.091 1 98.62 235 ILE B O 1
ATOM 4512 N N . GLU B 1 236 ? -15.398 13.203 -0.121 1 98.19 236 GLU B N 1
ATOM 4513 C CA . GLU B 1 236 ? -16.25 14.305 -0.551 1 98.19 236 GLU B CA 1
ATOM 4514 C C . GLU B 1 236 ? -15.93 15.578 0.217 1 98.19 236 GLU B C 1
ATOM 4516 O O . GLU B 1 236 ? -16.047 16.688 -0.321 1 98.19 236 GLU B O 1
ATOM 4521 N N . ASN B 1 237 ? -15.391 15.43 1.449 1 98.38 237 ASN B N 1
ATOM 4522 C CA . ASN B 1 237 ? -15.445 16.594 2.318 1 98.38 237 ASN B CA 1
ATOM 4523 C C . ASN B 1 237 ? -14.055 17.031 2.771 1 98.38 237 ASN B C 1
ATOM 4525 O O . ASN B 1 237 ? -13.867 18.141 3.248 1 98.38 237 ASN B O 1
ATOM 4529 N N . GLU B 1 238 ? -13.039 16.141 2.588 1 98.56 238 GLU B N 1
ATOM 4530 C CA . GLU B 1 238 ? -11.836 16.406 3.363 1 98.56 238 GLU B CA 1
ATOM 4531 C C . GLU B 1 238 ? -10.633 16.656 2.451 1 98.56 238 GLU B C 1
ATOM 4533 O O . GLU B 1 238 ? -9.508 16.828 2.926 1 98.56 238 GLU B O 1
ATOM 4538 N N . GLN B 1 239 ? -10.812 16.734 1.144 1 98.62 239 GLN B N 1
ATOM 4539 C CA . GLN B 1 239 ? -9.695 16.922 0.222 1 98.62 239 GLN B CA 1
ATOM 4540 C C . GLN B 1 239 ? -9.141 18.328 0.307 1 98.62 239 GLN B C 1
ATOM 4542 O O . GLN B 1 239 ? -9.898 19.297 0.344 1 98.62 239 GLN B O 1
ATOM 4547 N N . MET B 1 240 ? -7.84 18.438 0.424 1 98.81 240 MET B N 1
ATOM 4548 C CA . MET B 1 240 ? -7.145 19.719 0.466 1 98.81 240 MET B CA 1
ATOM 4549 C C . MET B 1 240 ? -5.977 19.734 -0.512 1 98.81 240 MET B C 1
ATOM 4551 O O . MET B 1 240 ? -5.289 18.734 -0.682 1 98.81 240 MET B O 1
ATOM 4555 N N . HIS B 1 241 ? -5.758 20.844 -1.179 1 98.81 241 HIS B N 1
ATOM 4556 C CA . HIS B 1 241 ? -4.613 21.078 -2.055 1 98.81 241 HIS B CA 1
ATOM 4557 C C . HIS B 1 241 ? -4.281 22.562 -2.16 1 98.81 241 HIS B C 1
ATOM 4559 O O . HIS B 1 241 ? -5.059 23.406 -1.716 1 98.81 241 HIS B O 1
ATOM 4565 N N . GLU B 1 242 ? -3.104 22.797 -2.57 1 98.81 242 GLU B N 1
ATOM 4566 C CA . GLU B 1 242 ? -2.668 24.156 -2.844 1 98.81 242 GLU B CA 1
ATOM 4567 C C . GLU B 1 242 ? -2.33 24.344 -4.32 1 98.81 242 GLU B C 1
ATOM 4569 O O . GLU B 1 242 ? -1.731 23.469 -4.941 1 98.81 242 GLU B O 1
ATOM 4574 N N . GLU B 1 243 ? -2.764 25.422 -4.875 1 98.81 243 GLU B N 1
ATOM 4575 C CA . GLU B 1 243 ? -2.422 25.844 -6.234 1 98.81 243 GLU B CA 1
ATOM 4576 C C . GLU B 1 243 ? -1.475 27.031 -6.23 1 98.81 243 GLU B C 1
ATOM 4578 O O . GLU B 1 243 ? -1.686 28 -5.488 1 98.81 243 GLU B O 1
ATOM 4583 N N . TYR B 1 244 ? -0.386 26.891 -6.953 1 98.81 244 TYR B N 1
ATOM 4584 C CA . TYR B 1 244 ? 0.602 27.953 -7.051 1 98.81 244 TYR B CA 1
ATOM 4585 C C . TYR B 1 244 ? 0.924 28.266 -8.508 1 98.81 244 TYR B C 1
ATOM 4587 O O . TYR B 1 244 ? 1.516 27.453 -9.211 1 98.81 244 TYR B O 1
ATOM 4595 N N . MET B 1 245 ? 0.535 29.391 -9.062 1 98.62 245 MET B N 1
ATOM 4596 C CA . MET B 1 245 ? 0.832 29.891 -10.398 1 98.62 245 MET B CA 1
ATOM 4597 C C . MET B 1 245 ? 0.289 28.953 -11.469 1 98.62 245 MET B C 1
ATOM 4599 O O . MET B 1 245 ? 0.981 28.656 -12.445 1 98.62 245 MET B O 1
ATOM 4603 N N . LEU B 1 246 ? -0.99 28.484 -11.328 1 98.62 246 LEU B N 1
ATOM 4604 C CA . LEU B 1 246 ? -1.516 27.469 -12.219 1 98.62 246 LEU B CA 1
ATOM 4605 C C . LEU B 1 246 ? -2.475 28.078 -13.242 1 98.62 246 LEU B C 1
ATOM 4607 O O . LEU B 1 246 ? -2.848 27.422 -14.219 1 98.62 246 LEU B O 1
ATOM 4611 N N . GLU B 1 247 ? -2.832 29.297 -13.102 1 97.44 247 GLU B N 1
ATOM 4612 C CA . GLU B 1 247 ? -3.883 29.922 -13.891 1 97.44 247 GLU B CA 1
ATOM 4613 C C . GLU B 1 247 ? -3.576 29.828 -15.383 1 97.44 247 GLU B C 1
ATOM 4615 O O . GLU B 1 247 ? -4.477 29.594 -16.203 1 97.44 247 GLU B O 1
ATOM 4620 N N . ASP B 1 248 ? -2.332 29.969 -15.766 1 98 248 ASP B N 1
ATOM 4621 C CA . ASP B 1 248 ? -1.946 29.938 -17.172 1 98 248 ASP B CA 1
ATOM 4622 C C . ASP B 1 248 ? -0.856 28.906 -17.422 1 98 248 ASP B C 1
ATOM 4624 O O . ASP B 1 248 ? -0.112 29 -18.391 1 98 248 ASP B O 1
ATOM 4628 N N . ALA B 1 249 ? -0.708 27.938 -16.5 1 98.56 249 ALA B N 1
ATOM 4629 C CA . ALA B 1 249 ? 0.436 27.031 -16.516 1 98.56 249 ALA B CA 1
ATOM 4630 C C . ALA B 1 249 ? 0.326 26.031 -17.672 1 98.56 249 ALA B C 1
ATOM 4632 O O . ALA B 1 249 ? -0.723 25.422 -17.875 1 98.56 249 ALA B O 1
ATOM 4633 N N . ASP B 1 250 ? 1.385 25.891 -18.438 1 98.62 250 ASP B N 1
ATOM 4634 C CA . ASP B 1 250 ? 1.528 24.859 -19.453 1 98.62 250 ASP B CA 1
ATOM 4635 C C . ASP B 1 250 ? 2.062 23.562 -18.828 1 98.62 250 ASP B C 1
ATOM 4637 O O . ASP B 1 250 ? 1.846 22.469 -19.359 1 98.62 250 ASP B O 1
ATOM 4641 N N . VAL B 1 251 ? 2.803 23.781 -17.781 1 98.81 251 VAL B N 1
ATOM 4642 C CA . VAL B 1 251 ? 3.371 22.672 -17.031 1 98.81 251 VAL B CA 1
ATOM 4643 C C . VAL B 1 251 ? 2.855 22.703 -15.594 1 98.81 251 VAL B C 1
ATOM 4645 O O . VAL B 1 251 ? 2.949 23.734 -14.914 1 98.81 251 VAL B O 1
ATOM 4648 N N . VAL B 1 252 ? 2.283 21.641 -15.172 1 98.94 252 VAL B N 1
ATOM 4649 C CA . VAL B 1 252 ? 1.876 21.5 -13.773 1 98.94 252 VAL B CA 1
ATOM 4650 C C . VAL B 1 252 ? 2.863 20.609 -13.031 1 98.94 252 VAL B C 1
ATOM 4652 O O . VAL B 1 252 ? 2.896 19.391 -13.25 1 98.94 252 VAL B O 1
ATOM 4655 N N . ILE B 1 253 ? 3.689 21.203 -12.195 1 98.94 253 ILE B N 1
ATOM 4656 C CA . ILE B 1 253 ? 4.535 20.422 -11.305 1 98.94 253 ILE B CA 1
ATOM 4657 C C . ILE B 1 253 ? 3.703 19.891 -10.133 1 98.94 253 ILE B C 1
ATOM 4659 O O . ILE B 1 253 ? 3.014 20.656 -9.461 1 98.94 253 ILE B O 1
ATOM 4663 N N . VAL B 1 254 ? 3.678 18.609 -9.945 1 98.94 254 VAL B N 1
ATOM 4664 C CA . VAL B 1 254 ? 2.926 18 -8.852 1 98.94 254 VAL B CA 1
ATOM 4665 C C . VAL B 1 254 ? 3.893 17.469 -7.797 1 98.94 254 VAL B C 1
ATOM 4667 O O . VAL B 1 254 ? 4.742 16.625 -8.094 1 98.94 254 VAL B O 1
ATOM 4670 N N . ALA B 1 255 ? 3.842 17.969 -6.629 1 98.94 255 ALA B N 1
ATOM 4671 C CA . ALA B 1 255 ? 4.711 17.594 -5.516 1 98.94 255 ALA B CA 1
ATOM 4672 C C . ALA B 1 255 ? 4.02 17.844 -4.176 1 98.94 255 ALA B C 1
ATOM 4674 O O . ALA B 1 255 ? 3.107 18.672 -4.078 1 98.94 255 ALA B O 1
ATOM 4675 N N . TYR B 1 256 ? 4.375 17.125 -3.145 1 98.75 256 TYR B N 1
ATOM 4676 C CA . TYR B 1 256 ? 3.793 17.297 -1.819 1 98.75 256 TYR B CA 1
ATOM 4677 C C . TYR B 1 256 ? 4.883 17.453 -0.763 1 98.75 256 TYR B C 1
ATOM 4679 O O . TYR B 1 256 ? 6.066 17.266 -1.05 1 98.75 256 TYR B O 1
ATOM 4687 N N . GLY B 1 257 ? 4.465 17.797 0.446 1 97.94 257 GLY B N 1
ATOM 4688 C CA . GLY B 1 257 ? 5.434 17.922 1.522 1 97.94 257 GLY B CA 1
ATOM 4689 C C . GLY B 1 257 ? 6.523 18.938 1.233 1 97.94 257 GLY B C 1
ATOM 4690 O O . GLY B 1 257 ? 6.262 19.969 0.627 1 97.94 257 GLY B O 1
ATOM 4691 N N . THR B 1 258 ? 7.688 18.672 1.63 1 97.19 258 THR B N 1
ATOM 4692 C CA . THR B 1 258 ? 8.797 19.609 1.485 1 97.19 258 THR B CA 1
ATOM 4693 C C . THR B 1 258 ? 9.172 19.797 0.015 1 97.19 258 THR B C 1
ATOM 4695 O O . THR B 1 258 ? 9.625 20.859 -0.391 1 97.19 258 THR B O 1
ATOM 4698 N N . ILE B 1 259 ? 8.969 18.75 -0.778 1 98.25 259 ILE B N 1
ATOM 4699 C CA . ILE B 1 259 ? 9.25 18.859 -2.207 1 98.25 259 ILE B CA 1
ATOM 4700 C C . ILE B 1 259 ? 8.273 19.844 -2.852 1 98.25 259 ILE B C 1
ATOM 4702 O O . ILE B 1 259 ? 8.609 20.5 -3.838 1 98.25 259 ILE B O 1
ATOM 4706 N N . GLY B 1 260 ? 7.043 19.891 -2.279 1 98.06 260 GLY B N 1
ATOM 4707 C CA . GLY B 1 260 ? 6.109 20.906 -2.742 1 98.06 260 GLY B CA 1
ATOM 4708 C C . GLY B 1 260 ? 6.66 22.312 -2.625 1 98.06 260 GLY B C 1
ATOM 4709 O O . GLY B 1 260 ? 6.48 23.141 -3.529 1 98.06 260 GLY B O 1
ATOM 4710 N N . ARG B 1 261 ? 7.305 22.531 -1.531 1 95.88 261 ARG B N 1
ATOM 4711 C CA . ARG B 1 261 ? 7.926 23.844 -1.312 1 95.88 261 ARG B CA 1
ATOM 4712 C C . ARG B 1 261 ? 9.031 24.094 -2.33 1 95.88 261 ARG B C 1
ATOM 4714 O O . ARG B 1 261 ? 9.109 25.188 -2.908 1 95.88 261 ARG B O 1
ATOM 4721 N N . ILE B 1 262 ? 9.875 23.141 -2.562 1 97.62 262 ILE B N 1
ATOM 4722 C CA . ILE B 1 262 ? 10.961 23.234 -3.531 1 97.62 262 ILE B CA 1
ATOM 4723 C C . ILE B 1 262 ? 10.391 23.438 -4.93 1 97.62 262 ILE B C 1
ATOM 4725 O O . ILE B 1 262 ? 10.93 24.219 -5.719 1 97.62 262 ILE B O 1
ATOM 4729 N N . ALA B 1 263 ? 9.328 22.781 -5.223 1 98.75 263 ALA B N 1
ATOM 4730 C CA . ALA B 1 263 ? 8.688 22.859 -6.535 1 98.75 263 ALA B CA 1
ATOM 4731 C C . ALA B 1 263 ? 8.211 24.281 -6.82 1 98.75 263 ALA B C 1
ATOM 4733 O O . ALA B 1 263 ? 8.234 24.734 -7.969 1 98.75 263 ALA B O 1
ATOM 4734 N N . LYS B 1 264 ? 7.773 25 -5.793 1 98.69 264 LYS B N 1
ATOM 4735 C CA . LYS B 1 264 ? 7.34 26.375 -5.98 1 98.69 264 LYS B CA 1
ATOM 4736 C C . LYS B 1 264 ? 8.5 27.266 -6.418 1 98.69 264 LYS B C 1
ATOM 4738 O O . LYS B 1 264 ? 8.336 28.125 -7.277 1 98.69 264 LYS B O 1
ATOM 4743 N N . SER B 1 265 ? 9.664 27 -5.828 1 98.5 265 SER B N 1
ATOM 4744 C CA . SER B 1 265 ? 10.859 27.703 -6.273 1 98.5 265 SER B CA 1
ATOM 4745 C C . SER B 1 265 ? 11.195 27.375 -7.723 1 98.5 265 SER B C 1
ATOM 4747 O O . SER B 1 265 ? 11.617 28.25 -8.484 1 98.5 265 SER B O 1
ATOM 4749 N N . VAL B 1 266 ? 11.055 26.125 -8.039 1 98.81 266 VAL B N 1
ATOM 4750 C CA . VAL B 1 266 ? 11.344 25.672 -9.391 1 98.81 266 VAL B CA 1
ATOM 4751 C C . VAL B 1 266 ? 10.383 26.344 -10.375 1 98.81 266 VAL B C 1
ATOM 4753 O O . VAL B 1 266 ? 10.789 26.75 -11.461 1 98.81 266 VAL B O 1
ATOM 4756 N N . ALA B 1 267 ? 9.117 26.422 -10.008 1 98.88 267 ALA B N 1
ATOM 4757 C CA . ALA B 1 267 ? 8.125 27.062 -10.867 1 98.88 267 ALA B CA 1
ATOM 4758 C C . ALA B 1 267 ? 8.5 28.516 -11.133 1 98.88 267 ALA B C 1
ATOM 4760 O O . ALA B 1 267 ? 8.414 28.984 -12.266 1 98.88 267 ALA B O 1
ATOM 4761 N N . LYS B 1 268 ? 8.945 29.234 -10.117 1 98.69 268 LYS B N 1
ATOM 4762 C CA . LYS B 1 268 ? 9.375 30.625 -10.266 1 98.69 268 LYS B CA 1
ATOM 4763 C C . LYS B 1 268 ? 10.57 30.719 -11.211 1 98.69 268 LYS B C 1
ATOM 4765 O O . LYS B 1 268 ? 10.594 31.578 -12.102 1 98.69 268 LYS B O 1
ATOM 4770 N N . MET B 1 269 ? 11.523 29.859 -10.977 1 98.69 269 MET B N 1
ATOM 4771 C CA . MET B 1 269 ? 12.719 29.844 -11.812 1 98.69 269 MET B CA 1
ATOM 4772 C C . MET B 1 269 ? 12.359 29.547 -13.266 1 98.69 269 MET B C 1
ATOM 4774 O O . MET B 1 269 ? 12.914 30.141 -14.18 1 98.69 269 MET B O 1
ATOM 4778 N N . ALA B 1 270 ? 11.5 28.641 -13.445 1 98.81 270 ALA B N 1
ATOM 4779 C CA . ALA B 1 270 ? 11.078 28.25 -14.789 1 98.81 270 ALA B CA 1
ATOM 4780 C C . ALA B 1 270 ? 10.391 29.422 -15.5 1 98.81 270 ALA B C 1
ATOM 4782 O O . ALA B 1 270 ? 10.656 29.672 -16.672 1 98.81 270 ALA B O 1
ATOM 4783 N N . ARG B 1 271 ? 9.508 30.109 -14.82 1 98.56 271 ARG B N 1
ATOM 4784 C CA . ARG B 1 271 ? 8.797 31.234 -15.406 1 98.56 271 ARG B CA 1
ATOM 4785 C C . ARG B 1 271 ? 9.758 32.344 -15.797 1 98.56 271 ARG B C 1
ATOM 4787 O O . ARG B 1 271 ? 9.555 33.031 -16.797 1 98.56 271 ARG B O 1
ATOM 4794 N N . GLU B 1 272 ? 10.75 32.5 -14.953 1 98.31 272 GLU B N 1
ATOM 4795 C CA . GLU B 1 272 ? 11.781 33.5 -15.281 1 98.31 272 GLU B CA 1
ATOM 4796 C C . GLU B 1 272 ? 12.484 33.156 -16.594 1 98.31 272 GLU B C 1
ATOM 4798 O O . GLU B 1 272 ? 13.055 34.031 -17.25 1 98.31 272 GLU B O 1
ATOM 4803 N N . GLN B 1 273 ? 12.43 31.938 -16.938 1 98 273 GLN B N 1
ATOM 4804 C CA . GLN B 1 273 ? 13.086 31.484 -18.156 1 98 273 GLN B CA 1
ATOM 4805 C C . GLN B 1 273 ? 12.062 31.25 -19.281 1 98 273 GLN B C 1
ATOM 4807 O O . GLN B 1 273 ? 12.367 30.609 -20.281 1 98 273 GLN B O 1
ATOM 4812 N N . GLY B 1 274 ? 10.812 31.609 -19.062 1 98 274 GLY B N 1
ATOM 4813 C CA . GLY B 1 274 ? 9.797 31.594 -20.109 1 98 274 GLY B CA 1
ATOM 4814 C C . GLY B 1 274 ? 8.945 30.344 -20.109 1 98 274 GLY B C 1
ATOM 4815 O O . GLY B 1 274 ? 8.125 30.141 -21 1 98 274 GLY B O 1
ATOM 4816 N N . ILE B 1 275 ? 9.156 29.484 -19.172 1 98.62 275 ILE B N 1
ATOM 4817 C CA . ILE B 1 275 ? 8.352 28.266 -19.047 1 98.62 275 ILE B CA 1
ATOM 4818 C C . ILE B 1 275 ? 7.195 28.516 -18.078 1 98.62 275 ILE B C 1
ATOM 4820 O O . ILE B 1 275 ? 7.414 28.766 -16.891 1 98.62 275 ILE B O 1
ATOM 4824 N N . LYS B 1 276 ? 5.977 28.469 -18.531 1 98.75 276 LYS B N 1
ATOM 4825 C CA . LYS B 1 276 ? 4.797 28.703 -17.703 1 98.75 276 LYS B CA 1
ATOM 4826 C C . LYS B 1 276 ? 4.504 27.516 -16.812 1 98.75 276 LYS B C 1
ATOM 4828 O O . LYS B 1 276 ? 3.562 26.75 -17.062 1 98.75 276 LYS B O 1
ATOM 4833 N N . ALA B 1 277 ? 5.246 27.422 -15.82 1 98.81 277 ALA B N 1
ATOM 4834 C CA . ALA B 1 277 ? 5.098 26.328 -14.859 1 98.81 277 ALA B CA 1
ATOM 4835 C C . ALA B 1 277 ? 4.355 26.797 -13.609 1 98.81 277 ALA B C 1
ATOM 4837 O O . ALA B 1 277 ? 4.465 27.953 -13.211 1 98.81 277 ALA B O 1
ATOM 4838 N N . GLY B 1 278 ? 3.527 25.984 -13.086 1 98.88 278 GLY B N 1
ATOM 4839 C CA . GLY B 1 278 ? 2.895 26.125 -11.789 1 98.88 278 GLY B CA 1
ATOM 4840 C C . GLY B 1 278 ? 2.973 24.859 -10.945 1 98.88 278 GLY B C 1
ATOM 4841 O O . GLY B 1 278 ? 3.537 23.859 -11.375 1 98.88 278 GLY B O 1
ATOM 4842 N N . VAL B 1 279 ? 2.498 24.938 -9.719 1 98.94 279 VAL B N 1
ATOM 4843 C CA . VAL B 1 279 ? 2.615 23.812 -8.805 1 98.94 279 VAL B CA 1
ATOM 4844 C C . VAL B 1 279 ? 1.235 23.422 -8.273 1 98.94 279 VAL B C 1
ATOM 4846 O O . VAL B 1 279 ? 0.476 24.297 -7.828 1 98.94 279 VAL B O 1
ATOM 4849 N N . PHE B 1 280 ? 0.861 22.219 -8.453 1 98.94 280 PHE B N 1
ATOM 4850 C CA . PHE B 1 280 ? -0.235 21.594 -7.715 1 98.94 280 PHE B CA 1
ATOM 4851 C C . PHE B 1 280 ? 0.295 20.75 -6.566 1 98.94 280 PHE B C 1
ATOM 4853 O O . PHE B 1 280 ? 0.992 19.766 -6.785 1 98.94 280 PHE B O 1
ATOM 4860 N N . ARG B 1 281 ? -0.013 21.125 -5.352 1 98.94 281 ARG B N 1
ATOM 4861 C CA . ARG B 1 281 ? 0.487 20.406 -4.184 1 98.94 281 ARG B CA 1
ATOM 4862 C C . ARG B 1 281 ? -0.657 19.781 -3.396 1 98.94 281 ARG B C 1
ATOM 4864 O O . ARG B 1 281 ? -1.35 20.469 -2.641 1 98.94 281 ARG B O 1
ATOM 4871 N N . PRO B 1 282 ? -0.834 18.484 -3.562 1 98.94 282 PRO B N 1
ATOM 4872 C CA . PRO B 1 282 ? -1.786 17.859 -2.641 1 98.94 282 PRO B CA 1
ATOM 4873 C C . PRO B 1 282 ? -1.364 17.984 -1.179 1 98.94 282 PRO B C 1
ATOM 4875 O O . PRO B 1 282 ? -0.196 17.766 -0.848 1 98.94 282 PRO B O 1
ATOM 4878 N N . ILE B 1 283 ? -2.26 18.422 -0.372 1 98.88 283 ILE B N 1
ATOM 4879 C CA . ILE B 1 283 ? -2.043 18.453 1.07 1 98.88 283 ILE B CA 1
ATOM 4880 C C . ILE B 1 283 ? -2.572 17.172 1.709 1 98.88 283 ILE B C 1
ATOM 4882 O O . ILE B 1 283 ? -1.91 16.578 2.562 1 98.88 283 ILE B O 1
ATOM 4886 N N . THR B 1 284 ? -3.852 16.828 1.317 1 98.88 284 THR B N 1
ATOM 4887 C CA . THR B 1 284 ? -4.309 15.469 1.611 1 98.88 284 THR B CA 1
ATOM 4888 C C . THR B 1 284 ? -3.76 14.477 0.59 1 98.88 284 THR B C 1
ATOM 4890 O O . THR B 1 284 ? -3.998 14.617 -0.611 1 98.88 284 THR B O 1
ATOM 4893 N N . LEU B 1 285 ? -3.025 13.562 1.059 1 98.88 285 LEU B N 1
ATOM 4894 C CA . LEU B 1 285 ? -2.471 12.523 0.191 1 98.88 285 LEU B CA 1
ATOM 4895 C C . LEU B 1 285 ? -3.436 11.352 0.055 1 98.88 285 LEU B C 1
ATOM 4897 O O . LEU B 1 285 ? -3.367 10.594 -0.917 1 98.88 285 LEU B O 1
ATOM 4901 N N . TRP B 1 286 ? -4.297 11.18 1.004 1 98.56 286 TRP B N 1
ATOM 4902 C CA . TRP B 1 286 ? -5.547 10.438 0.931 1 98.56 286 TRP B CA 1
ATOM 4903 C C . TRP B 1 286 ? -6.609 11.062 1.827 1 98.56 286 TRP B C 1
ATOM 4905 O O . TRP B 1 286 ? -6.387 11.258 3.025 1 98.56 286 TRP B O 1
ATOM 4915 N N . PRO B 1 287 ? -7.738 11.328 1.366 1 98.56 287 PRO B N 1
ATOM 4916 C CA . PRO B 1 287 ? -8.102 11.18 -0.043 1 98.56 287 PRO B CA 1
ATOM 4917 C C . PRO B 1 287 ? -7.348 12.141 -0.956 1 98.56 287 PRO B C 1
ATOM 4919 O O . PRO B 1 287 ? -7.18 13.312 -0.615 1 98.56 287 PRO B O 1
ATOM 4922 N N . TYR B 1 288 ? -6.84 11.609 -2.111 1 98.81 288 TYR B N 1
ATOM 4923 C CA . TYR B 1 288 ? -6.121 12.414 -3.096 1 98.81 288 TYR B CA 1
ATOM 4924 C C . TYR B 1 288 ? -7.074 13.328 -3.854 1 98.81 288 TYR B C 1
ATOM 4926 O O . TYR B 1 288 ? -8.172 12.914 -4.227 1 98.81 288 TYR B O 1
ATOM 4934 N N . PRO B 1 289 ? -6.738 14.531 -4.066 1 98.81 289 PRO B N 1
ATOM 4935 C CA . PRO B 1 289 ? -7.617 15.445 -4.797 1 98.81 289 PRO B CA 1
ATOM 4936 C C . PRO B 1 289 ? -7.605 15.203 -6.305 1 98.81 289 PRO B C 1
ATOM 4938 O O . PRO B 1 289 ? -7.211 16.078 -7.078 1 98.81 289 PRO B O 1
ATOM 4941 N N . TYR B 1 290 ? -8.117 14.133 -6.738 1 98.69 290 TYR B N 1
ATOM 4942 C CA . TYR B 1 290 ? -8.086 13.688 -8.133 1 98.69 290 TYR B CA 1
ATOM 4943 C C . TYR B 1 290 ? -8.781 14.703 -9.031 1 98.69 290 TYR B C 1
ATOM 4945 O O . TYR B 1 290 ? -8.219 15.125 -10.047 1 98.69 290 TYR B O 1
ATOM 4953 N N . GLU B 1 291 ? -9.992 15.117 -8.68 1 98.25 291 GLU B N 1
ATOM 4954 C CA . GLU B 1 291 ? -10.789 16 -9.523 1 98.25 291 GLU B CA 1
ATOM 4955 C C . GLU B 1 291 ? -10.141 17.375 -9.641 1 98.25 291 GLU B C 1
ATOM 4957 O O . GLU B 1 291 ? -10.125 17.969 -10.719 1 98.25 291 GLU B O 1
ATOM 4962 N N . ALA B 1 292 ? -9.602 17.828 -8.508 1 98.62 292 ALA B N 1
ATOM 4963 C CA . ALA B 1 292 ? -8.953 19.125 -8.516 1 98.62 292 ALA B CA 1
ATOM 4964 C C . ALA B 1 292 ? -7.777 19.156 -9.484 1 98.62 292 ALA B C 1
ATOM 4966 O O . ALA B 1 292 ? -7.602 20.109 -10.234 1 98.62 292 ALA B O 1
ATOM 4967 N N . LEU B 1 293 ? -6.961 18.109 -9.453 1 98.81 293 LEU B N 1
ATOM 4968 C CA . LEU B 1 293 ? -5.812 18.031 -10.352 1 98.81 293 LEU B CA 1
ATOM 4969 C C . LEU B 1 293 ? -6.258 17.844 -11.797 1 98.81 293 LEU B C 1
ATOM 4971 O O . LEU B 1 293 ? -5.664 18.422 -12.711 1 98.81 293 LEU B O 1
ATOM 4975 N N . SER B 1 294 ? -7.285 17.047 -12.016 1 98.56 294 SER B N 1
ATOM 4976 C CA . SER B 1 294 ? -7.754 16.719 -13.352 1 98.56 294 SER B CA 1
ATOM 4977 C C . SER B 1 294 ? -8.219 17.953 -14.109 1 98.56 294 SER B C 1
ATOM 4979 O O . SER B 1 294 ? -8.172 17.984 -15.336 1 98.56 294 SER B O 1
ATOM 4981 N N . LYS B 1 295 ? -8.688 18.969 -13.422 1 98.31 295 LYS B N 1
ATOM 4982 C CA . LYS B 1 295 ? -9.188 20.188 -14.055 1 98.31 295 LYS B CA 1
ATOM 4983 C C . LYS B 1 295 ? -8.109 20.844 -14.906 1 98.31 295 LYS B C 1
ATOM 4985 O O . LYS B 1 295 ? -8.414 21.516 -15.891 1 98.31 295 LYS B O 1
ATOM 4990 N N . PHE B 1 296 ? -6.875 20.578 -14.602 1 98.62 296 PHE B N 1
ATOM 4991 C CA . PHE B 1 296 ? -5.785 21.266 -15.273 1 98.62 296 PHE B CA 1
ATOM 4992 C C . PHE B 1 296 ? -5.402 20.547 -16.562 1 98.62 296 PHE B C 1
ATOM 4994 O O . PHE B 1 296 ? -4.594 21.047 -17.344 1 98.62 296 PHE B O 1
ATOM 5001 N N . THR B 1 297 ? -5.996 19.406 -16.828 1 98.19 297 THR B N 1
ATOM 5002 C CA . THR B 1 297 ? -5.719 18.688 -18.062 1 98.19 297 THR B CA 1
ATOM 5003 C C . THR B 1 297 ? -6.242 19.469 -19.266 1 98.19 297 THR B C 1
ATOM 5005 O O . THR B 1 297 ? -5.82 19.234 -20.406 1 98.19 297 THR B O 1
ATOM 5008 N N . ASP B 1 298 ? -7.145 20.344 -19.078 1 96.94 298 ASP B N 1
ATOM 5009 C CA . ASP B 1 298 ? -7.734 21.141 -20.156 1 96.94 298 ASP B CA 1
ATOM 5010 C C . ASP B 1 298 ? -6.754 22.188 -20.656 1 96.94 298 ASP B C 1
ATOM 5012 O O . ASP B 1 298 ? -6.828 22.609 -21.812 1 96.94 298 ASP B O 1
ATOM 5016 N N . GLN B 1 299 ? -5.863 22.547 -19.812 1 96.75 299 GLN B N 1
ATOM 5017 C CA . GLN B 1 299 ? -5.008 23.672 -20.156 1 96.75 299 GLN B CA 1
ATOM 5018 C C . GLN B 1 299 ? -3.543 23.25 -20.234 1 96.75 299 GLN B C 1
ATOM 5020 O O . GLN B 1 299 ? -2.816 23.672 -21.141 1 96.75 299 GLN B O 1
ATOM 5025 N N . ALA B 1 300 ? -3.109 22.469 -19.266 1 98.12 300 ALA B N 1
ATOM 5026 C CA . ALA B 1 300 ? -1.697 22.109 -19.156 1 98.12 300 ALA B CA 1
ATOM 5027 C C . ALA B 1 300 ? -1.287 21.141 -20.25 1 98.12 300 ALA B C 1
ATOM 5029 O O . ALA B 1 300 ? -2.105 20.344 -20.719 1 98.12 300 ALA B O 1
ATOM 5030 N N . LYS B 1 301 ? -0.064 21.203 -20.641 1 98.56 301 LYS B N 1
ATOM 5031 C CA . LYS B 1 301 ? 0.475 20.328 -21.688 1 98.56 301 LYS B CA 1
ATOM 5032 C C . LYS B 1 301 ? 1.23 19.156 -21.078 1 98.56 301 LYS B C 1
ATOM 5034 O O . LYS B 1 301 ? 1.392 18.109 -21.719 1 98.56 301 LYS B O 1
ATOM 5039 N N . LEU B 1 302 ? 1.658 19.375 -19.859 1 98.69 302 LEU B N 1
ATOM 5040 C CA . LEU B 1 302 ? 2.529 18.406 -19.219 1 98.69 302 LEU B CA 1
ATOM 5041 C C . LEU B 1 302 ? 2.33 18.406 -17.703 1 98.69 302 LEU B C 1
ATOM 5043 O O . LEU B 1 302 ? 2.225 19.469 -17.094 1 98.69 302 LEU B O 1
ATOM 5047 N N . PHE B 1 303 ? 2.188 17.266 -17.141 1 98.94 303 PHE B N 1
ATOM 5048 C CA . PHE B 1 303 ? 2.262 17.078 -15.703 1 98.94 303 PHE B CA 1
ATOM 5049 C C . PHE B 1 303 ? 3.607 16.484 -15.297 1 98.94 303 PHE B C 1
ATOM 5051 O O . PHE B 1 303 ? 4.023 15.453 -15.828 1 98.94 303 PHE B O 1
ATOM 5058 N N . PHE B 1 304 ? 4.324 17.188 -14.438 1 98.94 304 PHE B N 1
ATOM 5059 C CA . PHE B 1 304 ? 5.676 16.828 -14.023 1 98.94 304 PHE B CA 1
ATOM 5060 C C . PHE B 1 304 ? 5.719 16.531 -12.523 1 98.94 304 PHE B C 1
ATOM 5062 O O . PHE B 1 304 ? 5.664 17.453 -11.711 1 98.94 304 PHE B O 1
ATOM 5069 N N . THR B 1 305 ? 5.77 15.242 -12.172 1 98.94 305 THR B N 1
ATOM 5070 C CA . THR B 1 305 ? 5.766 14.836 -10.766 1 98.94 305 THR B CA 1
ATOM 5071 C C . THR B 1 305 ? 7.188 14.812 -10.211 1 98.94 305 THR B C 1
ATOM 5073 O O . THR B 1 305 ? 8.109 14.305 -10.852 1 98.94 305 THR B O 1
ATOM 5076 N N . VAL B 1 306 ? 7.379 15.367 -9.031 1 98.88 306 VAL B N 1
ATOM 5077 C CA . VAL B 1 306 ? 8.672 15.391 -8.367 1 98.88 306 VAL B CA 1
ATOM 5078 C C . VAL B 1 306 ? 8.539 14.805 -6.961 1 98.88 306 VAL B C 1
ATOM 5080 O O . VAL B 1 306 ? 7.684 15.234 -6.184 1 98.88 306 VAL B O 1
ATOM 5083 N N . GLU B 1 307 ? 9.414 13.836 -6.645 1 98.5 307 GLU B N 1
ATOM 5084 C CA . GLU B 1 307 ? 9.32 13.164 -5.352 1 98.5 307 GLU B CA 1
ATOM 5085 C C . GLU B 1 307 ? 10.703 12.812 -4.816 1 98.5 307 GLU B C 1
ATOM 5087 O O . GLU B 1 307 ? 11.648 12.625 -5.59 1 98.5 307 GLU B O 1
ATOM 5092 N N . MET B 1 308 ? 10.773 12.688 -3.49 1 97.88 308 MET B N 1
ATOM 5093 C CA . MET B 1 308 ? 11.906 12.023 -2.859 1 97.88 308 MET B CA 1
ATOM 5094 C C . MET B 1 308 ? 11.648 10.523 -2.721 1 97.88 308 MET B C 1
ATOM 5096 O O . MET B 1 308 ? 11.75 9.977 -1.623 1 97.88 308 MET B O 1
ATOM 5100 N N . SER B 1 309 ? 11.289 9.891 -3.752 1 97.94 309 SER B N 1
ATOM 5101 C CA . SER B 1 309 ? 11.008 8.469 -3.883 1 97.94 309 SER B CA 1
ATOM 5102 C C . SER B 1 309 ? 11.227 7.988 -5.316 1 97.94 309 SER B C 1
ATOM 5104 O O . SER B 1 309 ? 11.719 8.742 -6.156 1 97.94 309 SER B O 1
ATOM 5106 N N . ALA B 1 310 ? 10.883 6.77 -5.602 1 97.81 310 ALA B N 1
ATOM 5107 C CA . ALA B 1 310 ? 10.992 6.207 -6.945 1 97.81 310 ALA B CA 1
ATOM 5108 C C . ALA B 1 310 ? 9.711 6.445 -7.742 1 97.81 310 ALA B C 1
ATOM 5110 O O . ALA B 1 310 ? 9.438 5.723 -8.703 1 97.81 310 ALA B O 1
ATOM 5111 N N . GLY B 1 311 ? 8.891 7.414 -7.355 1 97.94 311 GLY B N 1
ATOM 5112 C CA . GLY B 1 311 ? 7.676 7.746 -8.086 1 97.94 311 GLY B CA 1
ATOM 5113 C C . GLY B 1 311 ? 6.453 7 -7.586 1 97.94 311 GLY B C 1
ATOM 5114 O O . GLY B 1 311 ? 5.766 6.336 -8.359 1 97.94 311 GLY B O 1
ATOM 5115 N N . GLN B 1 312 ? 6.137 7.117 -6.312 1 98.12 312 GLN B N 1
ATOM 5116 C CA . GLN B 1 312 ? 4.957 6.469 -5.75 1 98.12 312 GLN B CA 1
ATOM 5117 C C . GLN B 1 312 ? 3.697 7.289 -6.008 1 98.12 312 GLN B C 1
ATOM 5119 O O . GLN B 1 312 ? 2.713 6.777 -6.543 1 98.12 312 GLN B O 1
ATOM 5124 N N . MET B 1 313 ? 3.748 8.57 -5.816 1 98.62 313 MET B N 1
ATOM 5125 C CA . MET B 1 313 ? 2.602 9.445 -6.051 1 98.62 313 MET B CA 1
ATOM 5126 C C . MET B 1 313 ? 2.277 9.539 -7.535 1 98.62 313 MET B C 1
ATOM 5128 O O . MET B 1 313 ? 1.164 9.906 -7.914 1 98.62 313 MET B O 1
ATOM 5132 N N . VAL B 1 314 ? 3.223 9.211 -8.438 1 98.56 314 VAL B N 1
ATOM 5133 C CA . VAL B 1 314 ? 3.039 9.281 -9.883 1 98.56 314 VAL B CA 1
ATOM 5134 C C . VAL B 1 314 ? 1.758 8.547 -10.281 1 98.56 314 VAL B C 1
ATOM 5136 O O . VAL B 1 314 ? 1.047 8.984 -11.188 1 98.56 314 VAL B O 1
ATOM 5139 N N . GLU B 1 315 ? 1.473 7.461 -9.57 1 97.94 315 GLU B N 1
ATOM 5140 C CA . GLU B 1 315 ? 0.29 6.672 -9.898 1 97.94 315 GLU B CA 1
ATOM 5141 C C . GLU B 1 315 ? -0.988 7.477 -9.68 1 97.94 315 GLU B C 1
ATOM 5143 O O . GLU B 1 315 ? -1.906 7.426 -10.5 1 97.94 315 GLU B O 1
ATOM 5148 N N . ASP B 1 316 ? -1.059 8.172 -8.578 1 98.75 316 ASP B N 1
ATOM 5149 C CA . ASP B 1 316 ? -2.244 8.977 -8.305 1 98.75 316 ASP B CA 1
ATOM 5150 C C . ASP B 1 316 ? -2.363 10.133 -9.297 1 98.75 316 ASP B C 1
ATOM 5152 O O . ASP B 1 316 ? -3.471 10.516 -9.68 1 98.75 316 ASP B O 1
ATOM 5156 N N . VAL B 1 317 ? -1.193 10.711 -9.703 1 98.94 317 VAL B N 1
ATOM 5157 C CA . VAL B 1 317 ? -1.213 11.758 -10.719 1 98.94 317 VAL B CA 1
ATOM 5158 C C . VAL B 1 317 ? -1.739 11.195 -12.031 1 98.94 317 VAL B C 1
ATOM 5160 O O . VAL B 1 317 ? -2.588 11.812 -12.688 1 98.94 317 VAL B O 1
ATOM 5163 N N . LYS B 1 318 ? -1.264 9.992 -12.406 1 98.75 318 LYS B N 1
ATOM 5164 C CA . LYS B 1 318 ? -1.728 9.344 -13.625 1 98.75 318 LYS B CA 1
ATOM 5165 C C . LYS B 1 318 ? -3.225 9.062 -13.57 1 98.75 318 LYS B C 1
ATOM 5167 O O . LYS B 1 318 ? -3.93 9.203 -14.57 1 98.75 318 LYS B O 1
ATOM 5172 N N . LEU B 1 319 ? -3.691 8.648 -12.398 1 98.56 319 LEU B N 1
ATOM 5173 C CA . LEU B 1 319 ? -5.113 8.383 -12.234 1 98.56 319 LEU B CA 1
ATOM 5174 C C . LEU B 1 319 ? -5.93 9.664 -12.398 1 98.56 319 LEU B C 1
ATOM 5176 O O . LEU B 1 319 ? -7.051 9.625 -12.914 1 98.56 319 LEU B O 1
ATOM 5180 N N . SER B 1 320 ? -5.383 10.781 -11.945 1 98.56 320 SER B N 1
ATOM 5181 C CA . SER B 1 320 ? -6.059 12.07 -12.078 1 98.56 320 SER B CA 1
ATOM 5182 C C . SER B 1 320 ? -6.078 12.539 -13.531 1 98.56 320 SER B C 1
ATOM 5184 O O . SER B 1 320 ? -7.109 13 -14.023 1 98.56 320 SER B O 1
ATOM 5186 N N . VAL B 1 321 ? -4.902 12.461 -14.18 1 98.44 321 VAL B N 1
ATOM 5187 C CA . VAL B 1 321 ? -4.734 12.945 -15.547 1 98.44 321 VAL B CA 1
ATOM 5188 C C . VAL B 1 321 ? -5.484 12.039 -16.516 1 98.44 321 VAL B C 1
ATOM 5190 O O . VAL B 1 321 ? -6.027 12.5 -17.531 1 98.44 321 VAL B O 1
ATOM 5193 N N . ASN B 1 322 ? -5.488 10.742 -16.188 1 97.56 322 ASN B N 1
ATOM 5194 C CA . ASN B 1 322 ? -6.324 9.742 -16.859 1 97.56 322 ASN B CA 1
ATOM 5195 C C . ASN B 1 322 ? -6.066 9.695 -18.359 1 97.56 322 ASN B C 1
ATOM 5197 O O . ASN B 1 322 ? -7.004 9.641 -19.156 1 97.56 322 ASN B O 1
ATOM 5201 N N . GLY B 1 323 ? -4.781 9.82 -18.781 1 96.69 323 GLY B N 1
ATOM 5202 C CA . GLY B 1 323 ? -4.336 9.617 -20.141 1 96.69 323 GLY B CA 1
ATOM 5203 C C . GLY B 1 323 ? -4.531 10.844 -21.016 1 96.69 323 GLY B C 1
ATOM 5204 O O . GLY B 1 323 ? -4.195 10.82 -22.203 1 96.69 323 GLY B O 1
ATOM 5205 N N . LYS B 1 324 ? -4.996 11.891 -20.484 1 97.94 324 LYS B N 1
ATOM 5206 C CA . LYS B 1 324 ? -5.328 13.07 -21.281 1 97.94 324 LYS B CA 1
ATOM 5207 C C . LYS B 1 324 ? -4.074 13.852 -21.656 1 97.94 324 LYS B C 1
ATOM 5209 O O . LYS B 1 324 ? -4.039 14.508 -22.703 1 97.94 324 LYS B O 1
ATOM 5214 N N . LYS B 1 325 ? -3.074 13.844 -20.781 1 98.56 325 LYS B N 1
ATOM 5215 C CA . LYS B 1 325 ? -1.808 14.539 -21 1 98.56 325 LYS B CA 1
ATOM 5216 C C . LYS B 1 325 ? -0.629 13.68 -20.547 1 98.56 325 LYS B C 1
ATOM 5218 O O . LYS B 1 325 ? -0.806 12.727 -19.781 1 98.56 325 LYS B O 1
ATOM 5223 N N . PRO B 1 326 ? 0.589 13.945 -21.031 1 98.38 326 PRO B N 1
ATOM 5224 C CA . PRO B 1 326 ? 1.757 13.219 -20.531 1 98.38 326 PRO B CA 1
ATOM 5225 C C . PRO B 1 326 ? 2.029 13.477 -19.062 1 98.38 326 PRO B C 1
ATOM 5227 O O . PRO B 1 326 ? 1.87 14.609 -18.578 1 98.38 326 PRO B O 1
ATOM 5230 N N . VAL B 1 327 ? 2.359 12.469 -18.328 1 98.81 327 VAL B N 1
ATOM 5231 C CA . VAL B 1 327 ? 2.812 12.547 -16.938 1 98.81 327 VAL B CA 1
ATOM 5232 C C . VAL B 1 327 ? 4.273 12.109 -16.844 1 98.81 327 VAL B C 1
ATOM 5234 O O . VAL B 1 327 ? 4.605 10.961 -17.156 1 98.81 327 VAL B O 1
ATOM 5237 N N . GLU B 1 328 ? 5.152 13.016 -16.547 1 98.81 328 GLU B N 1
ATOM 5238 C CA . GLU B 1 328 ? 6.582 12.758 -16.406 1 98.81 328 GLU B CA 1
ATOM 5239 C C . GLU B 1 328 ? 7.012 12.797 -14.938 1 98.81 328 GLU B C 1
ATOM 5241 O O . GLU B 1 328 ? 6.254 13.258 -14.078 1 98.81 328 GLU B O 1
ATOM 5246 N N . PHE B 1 329 ? 8.273 12.273 -14.68 1 98.56 329 PHE B N 1
ATOM 5247 C CA . PHE B 1 329 ? 8.672 12.086 -13.289 1 98.56 329 PHE B CA 1
ATOM 5248 C C . PHE B 1 329 ? 10.164 12.359 -13.109 1 98.56 329 PHE B C 1
ATOM 5250 O O . PHE B 1 329 ? 10.969 12.047 -13.992 1 98.56 329 PHE B O 1
ATOM 5257 N N . TYR B 1 330 ? 10.453 12.992 -12 1 98.69 330 TYR B N 1
ATOM 5258 C CA . TYR B 1 330 ? 11.82 13.07 -11.484 1 98.69 330 TYR B CA 1
ATOM 5259 C C . TYR B 1 330 ? 11.852 12.789 -9.992 1 98.69 330 TYR B C 1
ATOM 5261 O O . TYR B 1 330 ? 11.008 13.289 -9.242 1 98.69 330 TYR B O 1
ATOM 5269 N N . GLY B 1 331 ? 12.68 11.977 -9.617 1 97.88 331 GLY B N 1
ATOM 5270 C CA . GLY B 1 331 ? 12.773 11.688 -8.195 1 97.88 331 GLY B CA 1
ATOM 5271 C C . GLY B 1 331 ? 14.18 11.328 -7.754 1 97.88 331 GLY B C 1
ATOM 5272 O O . GLY B 1 331 ? 15.016 10.961 -8.578 1 97.88 331 GLY B O 1
ATOM 5273 N N . ARG B 1 332 ? 14.508 11.602 -6.555 1 97.5 332 ARG B N 1
ATOM 5274 C CA . ARG B 1 332 ? 15.695 11.125 -5.855 1 97.5 332 ARG B CA 1
ATOM 5275 C C . ARG B 1 332 ? 15.32 10.195 -4.703 1 97.5 332 ARG B C 1
ATOM 5277 O O . ARG B 1 332 ? 14.188 10.227 -4.219 1 97.5 332 ARG B O 1
ATOM 5284 N N . MET B 1 333 ? 16.203 9.367 -4.352 1 96.31 333 MET B N 1
ATOM 5285 C CA . MET B 1 333 ? 15.922 8.32 -3.365 1 96.31 333 MET B CA 1
ATOM 5286 C C . MET B 1 333 ? 17 8.289 -2.285 1 96.31 333 MET B C 1
ATOM 5288 O O . MET B 1 333 ? 17.938 9.094 -2.301 1 96.31 333 MET B O 1
ATOM 5292 N N . GLY B 1 334 ? 16.781 7.477 -1.291 1 92.06 334 GLY B N 1
ATOM 5293 C CA . GLY B 1 334 ? 17.797 7.094 -0.328 1 92.06 334 GLY B CA 1
ATOM 5294 C C . GLY B 1 334 ? 18.172 8.211 0.626 1 92.06 334 GLY B C 1
ATOM 5295 O O . GLY B 1 334 ? 19.156 8.102 1.369 1 92.06 334 GLY B O 1
ATOM 5296 N N . GLY B 1 335 ? 17.453 9.281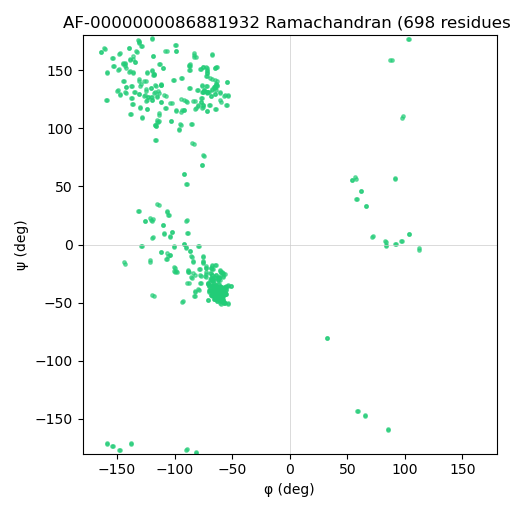 0.539 1 92.19 335 GLY B N 1
ATOM 5297 C CA . GLY B 1 335 ? 17.766 10.383 1.435 1 92.19 335 GLY B CA 1
ATOM 5298 C C . GLY B 1 335 ? 18.312 11.602 0.713 1 92.19 335 GLY B C 1
ATOM 5299 O O . GLY B 1 335 ? 18.547 12.641 1.332 1 92.19 335 GLY B O 1
ATOM 5300 N N . VAL B 1 336 ? 18.484 11.477 -0.569 1 95.56 336 VAL B N 1
ATOM 5301 C CA . VAL B 1 336 ? 18.984 12.586 -1.375 1 95.56 336 VAL B CA 1
ATOM 5302 C C . VAL B 1 336 ? 17.828 13.508 -1.757 1 95.56 336 VAL B C 1
ATOM 5304 O O . VAL B 1 336 ? 16.812 13.047 -2.303 1 95.56 336 VAL B O 1
ATOM 5307 N N . VAL B 1 337 ? 17.953 14.734 -1.413 1 96.19 337 VAL B N 1
ATOM 5308 C CA . VAL B 1 337 ? 16.938 15.734 -1.712 1 96.19 337 VAL B CA 1
ATOM 5309 C C . VAL B 1 337 ? 17.203 16.359 -3.078 1 96.19 337 VAL B C 1
ATOM 5311 O O . VAL B 1 337 ? 18.297 16.859 -3.33 1 96.19 337 VAL B O 1
ATOM 5314 N N . PRO B 1 338 ? 16.266 16.297 -3.965 1 97.31 338 PRO B N 1
ATOM 5315 C CA . PRO B 1 338 ? 16.484 16.969 -5.246 1 97.31 338 PRO B CA 1
ATOM 5316 C C . PRO B 1 338 ? 16.625 18.484 -5.102 1 97.31 338 PRO B C 1
ATOM 5318 O O . PRO B 1 338 ? 15.875 19.109 -4.336 1 97.31 338 PRO B O 1
ATOM 5321 N N . THR B 1 339 ? 17.547 19.078 -5.793 1 97.31 339 THR B N 1
ATOM 5322 C CA . THR B 1 339 ? 17.734 20.516 -5.754 1 97.31 339 THR B CA 1
ATOM 5323 C C . THR B 1 339 ? 16.859 21.203 -6.789 1 97.31 339 THR B C 1
ATOM 5325 O O . THR B 1 339 ? 16.484 20.594 -7.797 1 97.31 339 THR B O 1
ATOM 5328 N N . PRO B 1 340 ? 16.547 22.453 -6.512 1 98.31 340 PRO B N 1
ATOM 5329 C CA . PRO B 1 340 ? 15.766 23.188 -7.508 1 98.31 340 PRO B CA 1
ATOM 5330 C C . PRO B 1 340 ? 16.406 23.156 -8.898 1 98.31 340 PRO B C 1
ATOM 5332 O O . PRO B 1 340 ? 15.695 23.016 -9.898 1 98.31 340 PRO B O 1
ATOM 5335 N N . THR B 1 341 ? 17.688 23.172 -8.938 1 98.19 341 THR B N 1
ATOM 5336 C CA . THR B 1 341 ? 18.406 23.188 -10.211 1 98.19 341 THR B CA 1
ATOM 5337 C C . THR B 1 341 ? 18.234 21.859 -10.938 1 98.19 341 THR B C 1
ATOM 5339 O O . THR B 1 341 ? 18.016 21.844 -12.148 1 98.19 341 THR B O 1
ATOM 5342 N N . GLU B 1 342 ? 18.344 20.781 -10.195 1 98.31 342 GLU B N 1
ATOM 5343 C CA . GLU B 1 342 ? 18.172 19.469 -10.789 1 98.31 342 GLU B CA 1
ATOM 5344 C C . GLU B 1 342 ? 16.766 19.312 -11.367 1 98.31 342 GLU B C 1
ATOM 5346 O O . GLU B 1 342 ? 16.594 18.797 -12.477 1 98.31 342 GLU B O 1
ATOM 5351 N N . ILE B 1 343 ? 15.789 19.781 -10.625 1 98.75 343 ILE B N 1
ATOM 5352 C CA . ILE B 1 343 ? 14.398 19.672 -11.039 1 98.75 343 ILE B CA 1
ATOM 5353 C C . ILE B 1 343 ? 14.156 20.547 -12.273 1 98.75 343 ILE B C 1
ATOM 5355 O O . ILE B 1 343 ? 13.523 20.109 -13.234 1 98.75 343 ILE B O 1
ATOM 5359 N N . LEU B 1 344 ? 14.695 21.75 -12.219 1 98.75 344 LEU B N 1
ATOM 5360 C CA . LEU B 1 344 ? 14.531 22.672 -13.336 1 98.75 344 LEU B CA 1
ATOM 5361 C C . LEU B 1 344 ? 15.188 22.109 -14.602 1 98.75 344 LEU B C 1
ATOM 5363 O O . LEU B 1 344 ? 14.617 22.219 -15.695 1 98.75 344 LEU B O 1
ATOM 5367 N N . ASN B 1 345 ? 16.406 21.578 -14.469 1 98.62 345 ASN B N 1
ATOM 5368 C CA . ASN B 1 345 ? 17.094 21 -15.609 1 98.62 345 ASN B CA 1
ATOM 5369 C C . ASN B 1 345 ? 16.297 19.859 -16.25 1 98.62 345 ASN B C 1
ATOM 5371 O O . ASN B 1 345 ? 16.188 19.781 -17.469 1 98.62 345 ASN B O 1
ATOM 5375 N N . LYS B 1 346 ? 15.734 19.047 -15.406 1 98.69 346 LYS B N 1
ATOM 5376 C CA . LYS B 1 346 ? 14.906 17.953 -15.93 1 98.69 346 LYS B CA 1
ATOM 5377 C C . LYS B 1 346 ? 13.664 18.516 -16.625 1 98.69 346 LYS B C 1
ATOM 5379 O O . LYS B 1 346 ? 13.258 18 -17.672 1 98.69 346 LYS B O 1
ATOM 5384 N N . LEU B 1 347 ? 13.023 19.5 -16.016 1 98.69 347 LEU B N 1
ATOM 5385 C CA . LEU B 1 347 ? 11.852 20.141 -16.625 1 98.69 347 LEU B CA 1
ATOM 5386 C C . LEU B 1 347 ? 12.18 20.688 -18 1 98.69 347 LEU B C 1
ATOM 5388 O O . LEU B 1 347 ? 11.406 20.516 -18.938 1 98.69 347 LEU B O 1
ATOM 5392 N N . LYS B 1 348 ? 13.297 21.297 -18.141 1 98.38 348 LYS B N 1
ATOM 5393 C CA . LYS B 1 348 ? 13.711 21.891 -19.406 1 98.38 348 LYS B CA 1
ATOM 5394 C C . LYS B 1 348 ? 13.914 20.812 -20.484 1 98.38 348 LYS B C 1
ATOM 5396 O O . LYS B 1 348 ? 13.633 21.047 -21.656 1 98.38 348 LYS B O 1
ATOM 5401 N N . GLU B 1 349 ? 14.391 19.656 -20.031 1 98.19 349 GLU B N 1
ATOM 5402 C CA . GLU B 1 349 ? 14.547 18.547 -20.969 1 98.19 349 GLU B CA 1
ATOM 5403 C C . GLU B 1 349 ? 13.195 18.078 -21.516 1 98.19 349 GLU B C 1
ATOM 5405 O O . GLU B 1 349 ? 13.125 17.531 -22.609 1 98.19 349 GLU B O 1
ATOM 5410 N N . LEU B 1 350 ? 12.148 18.281 -20.703 1 97.62 350 LEU B N 1
ATOM 5411 C CA . LEU B 1 350 ? 10.836 17.734 -21.031 1 97.62 350 LEU B CA 1
ATOM 5412 C C . LEU B 1 350 ? 10.031 18.703 -21.891 1 97.62 350 LEU B C 1
ATOM 5414 O O . LEU B 1 350 ? 9.07 18.297 -22.547 1 97.62 350 LEU B O 1
ATOM 5418 N N . VAL B 1 351 ? 10.32 20 -21.875 1 96.19 351 VAL B N 1
ATOM 5419 C CA . VAL B 1 351 ? 9.531 20.984 -22.609 1 96.19 351 VAL B CA 1
ATOM 5420 C C . VAL B 1 351 ? 10.312 21.484 -23.828 1 96.19 351 VAL B C 1
ATOM 5422 O O . VAL B 1 351 ? 11.539 21.438 -23.844 1 96.19 351 VAL B O 1
#

Sequence (702 aa):
MAEKVMVKGTEAIGEAAIRAGCRLYYGYPITPQSELTEYMARRLPEVEGTFLQAESEVAAVNMIYGAACTGRRVFTSTSSPGFSLMQEGVSYIAGAELPAVFVNVVRGGPGLGDIQPGQCDYFQATKGGGHGDYRMVVYGPESLQEAVELTSKAFDVADKYRVVSMLLADGLLGQMMEPVEFPDFVDLNTLPDHSSWAMTGNEGREAHKVTSFNIDPYGLEEMNERYQATYKKIIENEQMHEEYMLEDADVVIVAYGTIGRIAKSVAKMAREQGIKAGVFRPITLWPYPYEALSKFTDQAKLFFTVEMSAGQMVEDVKLSVNGKKPVEFYGRMGGVVPTPTEILNKLKELVMAEKVMVKGTEAIGEAAIRAGCRLYYGYPITPQSELTEYMARRLPEVEGTFLQAESEVAAVNMIYGAACTGRRVFTSTSSPGFSLMQEGVSYIAGAELPAVFVNVVRGGPGLGDIQPGQCDYFQATKGGGHGDYRMVVYGPESLQEAVELTSKAFDVADKYRVVSMLLADGLLGQMMEPVEFPDFVDLNTLPDHSSWAMTGNEGREAHKVTSFNIDPYGLEEMNERYQATYKKIIENEQMHEEYMLEDADVVIVAYGTIGRIAKSVAKMAREQGIKAGVFRPITLWPYPYEALSKFTDQAKLFFTVEMSAGQMVEDVKLSVNGKKPVEFYGRMGGVVPTPTEILNKLKELV

pLDDT: mean 93.75, std 7.85, range [44.66, 98.94]

Radius of gyration: 24.91 Å; Cα contacts (8 Å, |Δi|>4): 1781; chains: 2; bounding box: 67×77×65 Å

Solvent-accessible surface area (backbone atoms only — not comparable to full-atom values): 33117 Å² total; per-residue (Å²): 124,79,71,68,42,78,37,41,21,33,44,40,39,42,51,26,35,44,26,57,46,37,41,38,37,33,27,35,81,36,71,62,30,32,59,23,55,53,44,40,59,63,51,28,58,78,70,78,21,46,64,45,79,34,93,31,36,52,50,12,34,46,49,46,44,59,49,18,44,47,46,45,52,30,38,35,50,23,19,34,56,40,48,11,36,19,16,34,38,52,18,30,28,48,41,39,48,28,29,32,34,40,33,35,29,20,30,11,36,27,24,75,18,29,61,36,28,21,48,28,42,50,40,21,55,50,55,22,21,18,30,21,73,55,73,36,41,27,34,23,42,54,46,59,48,48,34,28,54,46,39,36,46,32,50,51,52,8,62,73,67,26,27,36,15,32,41,47,34,28,28,59,55,37,66,37,72,45,71,30,64,72,74,72,67,49,60,68,86,72,50,81,83,39,75,90,56,24,58,74,72,45,84,94,48,79,71,61,79,80,53,26,58,34,77,48,30,68,56,27,23,50,51,48,50,53,50,52,53,51,49,52,51,42,53,74,70,62,52,38,67,46,82,40,64,52,91,77,18,39,29,36,33,36,20,42,19,53,49,27,53,46,43,50,54,28,20,52,55,33,41,75,70,71,38,46,32,10,27,42,25,46,32,17,60,17,49,56,48,39,69,72,59,31,64,45,58,81,64,27,63,34,36,40,32,44,42,37,13,87,55,62,66,49,56,58,51,45,58,27,44,26,63,73,47,58,75,46,79,49,57,28,35,22,24,39,76,76,47,51,65,59,53,42,52,52,49,55,73,75,100,122,79,70,67,43,78,37,39,22,32,44,40,38,39,50,27,35,43,26,56,46,38,41,37,38,33,29,34,83,36,70,62,29,33,57,23,54,54,43,40,58,64,51,28,58,77,69,77,22,47,61,45,77,34,94,31,36,52,51,13,34,46,47,46,44,58,50,18,43,47,44,46,53,31,39,36,49,22,18,33,54,41,47,11,37,19,16,35,39,53,20,31,28,48,40,38,49,29,29,32,34,40,32,35,28,20,29,10,36,28,24,74,17,30,59,34,27,20,47,28,42,48,40,20,55,50,55,23,21,18,31,21,72,56,74,38,41,26,34,23,43,52,45,58,48,49,33,28,53,46,40,36,46,33,50,52,50,9,62,73,68,26,28,36,15,31,42,48,34,30,26,58,55,38,65,36,71,46,71,29,64,72,75,71,67,48,59,69,85,73,48,80,82,38,75,89,56,22,56,76,71,46,87,94,48,79,71,60,80,78,53,27,59,34,76,47,30,69,56,26,24,53,51,48,51,52,51,52,54,51,51,52,51,43,52,74,70,61,52,39,67,45,81,41,64,52,92,78,18,38,30,37,32,35,22,40,19,56,50,27,53,45,43,48,54,30,21,55,55,34,41,75,71,72,39,45,33,10,28,43,25,44,32,17,59,17,48,56,47,37,70,70,58,30,63,45,56,81,66,27,62,34,36,39,31,45,41,37,12,87,55,62,64,48,55,59,51,47,60,27,44,27,63,74,46,56,74,46,79,49,56,28,36,22,25,39,73,76,44,50,64,59,53,42,54,52,50,54,73,74,101

Nearest PDB structures (foldseek):
  6n2o-assembly1_A  TM=8.722E-01  e=5.237E-31  Magnetococcus marinus MC-1
  4wbx-assembly1_C  TM=9.031E-01  e=1.764E-29  Pyrococcus furiosus DSM 3638
  5b46-assembly1_A  TM=8.215E-01  e=5.995E-25  Sulfurisphaera tokodaii str. 7
  5b48-assembly1_A  TM=8.147E-01  e=1.124E-23  Sulfurisphaera tokodaii str. 7
  5b48-assembly1_C  TM=8.031E-01  e=3.366E-22  Sulfurisphaera tokodaii str. 7

InterPro domains:
  IPR002880 Pyruvate flavodoxin/ferredoxin oxidoreductase, pyrimidine binding domain [PF01855] (15-187)
  IPR002880 Pyruvate flavodoxin/ferredoxin oxidoreductase, pyrimidine binding domain [cd07034] (9-171)
  IPR009014 Transketolase C-terminal/Pyruvate-ferredoxin oxidoreductase domain II [G3DSA:3.40.50.920] (237-351)
  IPR009014 Transketolase C-terminal/Pyruvate-ferredoxin oxidoreductase domain II [SSF52922] (240-350)
  IPR029061 Thiamin diphosphate-binding fold [SSF52518] (3-251)
  IPR033412 Pyruvate:ferredoxin oxidoreductase, core domain II [PF17147] (249-343)
  IPR052368 2-oxoacid oxidoreductase subunit [PTHR43088] (3-350)